Protein AF-A0A8J2SLZ4-F1 (afdb_monomer_lite)

Secondary structure (DSSP, 8-state):
--SSSHHHHTTSSTTS--PPPPPHHHHHHHHHHHHS--------S-EE-TTT-TTS-TTSS-----S--S--SEEEE-S-HHHHHH---TTPEE--SS-HHHHHHHHHHHHH-HHHHHHHHHHHHHHHHHHHHH-HHHHT--TT-EEEEE-SSSSHHHHHHHHHHHHHT-EEEEETTHHHHHHHHHHHHHHS-TT-GGGTTEEEEEE-TTS-HHHHHHHHHTTT-EEE-HHHHTTB-SSTT-BPTT-PPPPHHHHHHHHHHHHHTS-TTS-EEEE---SEETTEEPPHHHHHHHHHS-EEEEE--HHHHHHHHHHHHGGGSSSSHHHHHHHHHHHTTHHHH-HHHHHHHHHHHHTT-HHHHHHHHIIIIIHHHHHHHHHHHHHHTT---PPPEEEE-S-SSHHHHHHHHHHHHHHHHS-----------------------TT--SSPPTGGGSHHHHHHHHTT-S-HHHHHHHHHHHHT-EEETTEEE-TTS-HHHHTT-SSPPPSS-TT----HHHHHHHHHHHHHHHHTS-GGGTTHHHHHGGGGT-----STT--HHHHHHHHHHHHHHHHHHHTTT--HHHHHHHHHHHHHHHHHHHHHHHHHHHHHHHHHTSS--

Foldseek 3Di:
DVVVVVVVVVVPVPPPDPDPDAFPVSVVLVVVLVVVPPQQAQPPFQLDQQLPPPVDPNVLFDDDPDGDDSGAPAEEEQDAPVVVQQADRPRHDYQHLAHPVLCVVLVVCCVVPVVVSCV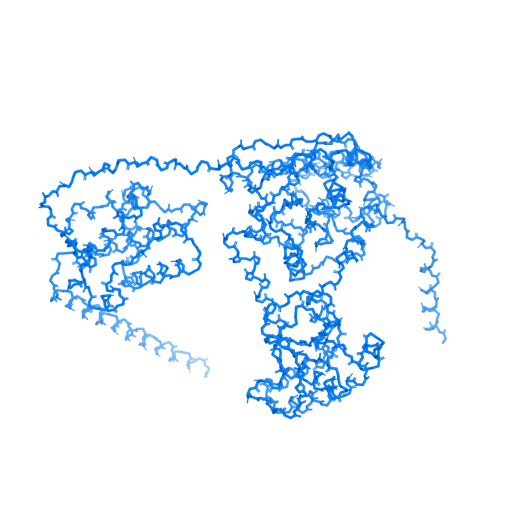SSVVSSVVSLVVSCVPCVNVVDDLAGGYEYFYQQQDDSRVVNQSVVRVSRYNYTYRHGGVPVVLVVLCCVLAVPPVLLLQQQEEEEAEFQLLLSVLLQVLLVVVVAAEDELCSLQVFDQDLLTNDPPDDGHHQSRSSSSVSRSSVPDDSLAHYYYYLGDCDGNPYGRHPSNNLSNLQHAYEYRDEDLLQSLVSVCSNQVQLLPVPVSVVVVLVSLVVCCVPLNPVLSVVLVVCSVVSVSSVSSSSCRPRPGVVVRVVRSVVSNVLSVHPPDDHNYDYQHHSDNVSSNVSSVVVCVVRVPPPPPPPPCPVDPPVPPPPPPDPPPDDFLADDPVCLALVNLLCLLVVVDALVVLLSNLCNLQPWGQDPVGTQCPGGDPVLCVVPVHRFRQQPNVVDCPCVRVVSNPVNLVVLLVVQPPVLQCLCVVRNVVVPDDDDDPRPDDSNSVSSVSSSSSSSSSSPLPPPDDPVRNVVVVVVVVVVVVVVVVVVVVVVVVVVVVVVPPPD

Structure (mmCIF, N/CA/C/O backbone):
data_AF-A0A8J2SLZ4-F1
#
_entry.id   AF-A0A8J2SLZ4-F1
#
loop_
_atom_site.group_PDB
_atom_site.id
_atom_site.type_symbol
_atom_site.label_atom_id
_atom_site.label_alt_id
_atom_site.label_comp_id
_atom_site.label_asym_id
_atom_site.label_entity_id
_atom_site.label_seq_id
_atom_site.pdbx_PDB_ins_code
_atom_site.Cartn_x
_atom_site.Cartn_y
_atom_site.Cartn_z
_atom_site.occupancy
_atom_site.B_iso_or_equiv
_atom_site.auth_seq_id
_atom_site.auth_comp_id
_atom_site.auth_asym_id
_atom_site.auth_atom_id
_atom_site.pdbx_PDB_model_num
ATOM 1 N N . MET A 1 1 ? 26.712 -45.921 7.745 1.00 39.75 1 MET A N 1
ATOM 2 C CA . MET A 1 1 ? 25.322 -46.332 8.069 1.00 39.75 1 MET A CA 1
ATOM 3 C C . MET A 1 1 ? 24.635 -45.567 9.214 1.00 39.75 1 MET A C 1
ATOM 5 O O . MET A 1 1 ? 23.438 -45.735 9.362 1.00 39.75 1 MET A O 1
ATOM 9 N N . ARG A 1 2 ? 25.288 -44.658 9.965 1.00 31.12 2 ARG A N 1
ATOM 10 C CA . ARG A 1 2 ? 24.611 -43.815 10.987 1.00 31.12 2 ARG A CA 1
ATOM 11 C C . ARG A 1 2 ? 24.246 -42.381 10.546 1.00 31.12 2 ARG A C 1
ATOM 13 O O . ARG A 1 2 ? 23.719 -41.623 11.344 1.00 31.12 2 ARG A O 1
ATOM 20 N N . ARG A 1 3 ? 24.471 -42.015 9.276 1.00 28.22 3 ARG A N 1
ATOM 21 C CA . ARG A 1 3 ? 24.041 -40.722 8.688 1.00 28.22 3 ARG A CA 1
ATOM 22 C C . ARG A 1 3 ? 22.836 -40.819 7.738 1.00 28.22 3 ARG A C 1
ATOM 24 O O . ARG A 1 3 ? 22.349 -39.793 7.297 1.00 28.22 3 ARG A O 1
ATOM 31 N N . HIS A 1 4 ? 22.317 -42.024 7.481 1.00 29.45 4 HIS A N 1
ATOM 32 C CA . HIS A 1 4 ? 21.133 -42.235 6.631 1.00 29.45 4 HIS A CA 1
ATOM 33 C C . HIS A 1 4 ? 19.850 -42.596 7.398 1.00 29.45 4 HIS A C 1
ATOM 35 O O . HIS A 1 4 ? 18.805 -42.730 6.778 1.00 29.45 4 HIS A O 1
ATOM 41 N N . LEU A 1 5 ? 19.890 -42.683 8.736 1.00 26.64 5 LEU A N 1
ATOM 42 C CA . LEU A 1 5 ? 18.679 -42.874 9.554 1.00 26.64 5 LEU A CA 1
ATOM 43 C C . LEU A 1 5 ? 18.056 -41.560 10.062 1.00 26.64 5 LEU A C 1
ATOM 45 O O . LEU A 1 5 ? 16.868 -41.533 10.362 1.00 26.64 5 LEU A O 1
ATOM 49 N N . ALA A 1 6 ? 18.816 -40.460 10.119 1.00 26.66 6 ALA A N 1
ATOM 50 C CA . ALA A 1 6 ? 18.300 -39.167 10.587 1.00 26.66 6 ALA A CA 1
ATOM 51 C C . ALA A 1 6 ? 17.372 -38.485 9.562 1.00 26.66 6 ALA A C 1
ATOM 53 O O . ALA A 1 6 ? 16.481 -37.734 9.938 1.00 26.66 6 ALA A O 1
ATOM 54 N N . THR A 1 7 ? 17.532 -38.787 8.271 1.00 30.06 7 THR A N 1
ATOM 55 C CA . THR A 1 7 ? 16.701 -38.221 7.194 1.00 30.06 7 THR A CA 1
ATOM 56 C C . THR A 1 7 ? 15.407 -39.014 6.968 1.00 30.06 7 THR A C 1
ATOM 58 O O . THR A 1 7 ? 14.436 -38.462 6.468 1.00 30.06 7 THR A O 1
ATOM 61 N N . ALA A 1 8 ? 15.355 -40.285 7.386 1.00 26.30 8 ALA A N 1
ATOM 62 C CA . ALA A 1 8 ? 14.173 -41.136 7.222 1.00 26.30 8 ALA A CA 1
ATOM 63 C C . ALA A 1 8 ? 13.150 -40.988 8.367 1.00 26.30 8 ALA A C 1
ATOM 65 O O . ALA A 1 8 ? 11.957 -41.129 8.132 1.00 26.30 8 ALA A O 1
ATOM 66 N N . LEU A 1 9 ? 13.585 -40.629 9.583 1.00 25.67 9 LEU A N 1
ATOM 67 C CA . LEU A 1 9 ? 12.685 -40.398 10.727 1.00 25.67 9 LEU A CA 1
ATOM 68 C C . LEU A 1 9 ? 12.050 -38.994 10.751 1.00 25.67 9 LEU A C 1
ATOM 70 O O . LEU A 1 9 ? 11.025 -38.804 11.399 1.00 25.67 9 LEU A O 1
ATOM 74 N N . LEU A 1 10 ? 12.594 -38.033 9.995 1.00 28.83 10 LEU A N 1
ATOM 75 C CA . LEU A 1 10 ? 11.981 -36.711 9.784 1.00 28.83 10 LEU A CA 1
ATOM 76 C C . LEU A 1 10 ? 10.919 -36.705 8.668 1.00 28.83 10 LEU A C 1
ATOM 78 O O . LEU A 1 10 ? 10.131 -35.768 8.588 1.00 28.83 10 LEU A O 1
ATOM 82 N N . ALA A 1 11 ? 10.855 -37.753 7.839 1.00 28.33 11 ALA A N 1
ATOM 83 C CA . ALA A 1 11 ? 9.896 -37.854 6.736 1.00 28.33 11 ALA A CA 1
ATOM 84 C C . ALA A 1 11 ? 8.567 -38.535 7.126 1.00 28.33 11 ALA A C 1
ATOM 86 O O . ALA A 1 11 ? 7.566 -38.349 6.442 1.00 28.33 11 ALA A O 1
ATOM 87 N N . THR A 1 12 ? 8.515 -39.276 8.238 1.00 26.59 12 THR A N 1
ATOM 88 C CA . THR A 1 12 ? 7.309 -40.012 8.675 1.00 26.59 12 THR A CA 1
ATOM 89 C C . THR A 1 12 ? 6.562 -39.392 9.859 1.00 26.59 12 THR A C 1
ATOM 91 O O . THR A 1 12 ? 5.486 -39.871 10.200 1.00 26.59 12 THR A O 1
ATOM 94 N N . ALA A 1 13 ? 7.054 -38.295 10.448 1.00 26.80 13 ALA A N 1
ATOM 95 C CA . ALA A 1 13 ? 6.325 -37.541 11.482 1.00 26.80 13 ALA A CA 1
ATOM 96 C C . ALA A 1 13 ? 5.499 -36.359 10.924 1.00 26.80 13 ALA A C 1
ATOM 98 O O . ALA A 1 13 ? 4.702 -35.769 11.647 1.00 26.80 13 ALA A O 1
ATOM 99 N N . ALA A 1 14 ? 5.642 -36.028 9.635 1.00 28.44 14 ALA A N 1
ATOM 100 C CA . ALA A 1 14 ? 4.966 -34.887 9.006 1.00 28.44 14 ALA A CA 1
ATOM 101 C C . ALA A 1 14 ? 3.576 -35.210 8.414 1.00 28.44 14 ALA A C 1
ATOM 103 O O . ALA A 1 14 ? 2.934 -34.323 7.861 1.00 28.44 14 ALA A O 1
ATOM 104 N N . SER A 1 15 ? 3.093 -36.456 8.520 1.00 29.92 15 SER A N 1
ATOM 105 C CA . SER A 1 15 ? 1.859 -36.901 7.845 1.00 29.92 15 SER A CA 1
ATOM 106 C C . SER A 1 15 ? 0.697 -37.274 8.781 1.00 29.92 15 SER A C 1
ATOM 108 O O . SER A 1 15 ? -0.257 -37.903 8.330 1.00 29.92 15 SER A O 1
ATOM 110 N N . ALA A 1 16 ? 0.735 -36.896 10.063 1.00 28.31 16 ALA A N 1
ATOM 111 C CA . ALA A 1 16 ? -0.332 -37.237 11.019 1.00 28.31 16 ALA A CA 1
ATOM 112 C C . ALA A 1 16 ? -0.895 -36.050 11.819 1.00 28.31 16 ALA A C 1
ATOM 114 O O . ALA A 1 16 ? -1.602 -36.250 12.802 1.00 28.31 16 ALA A O 1
ATOM 115 N N . LEU A 1 17 ? -0.652 -34.818 11.377 1.00 27.83 17 LEU A N 1
ATOM 116 C CA . LEU A 1 17 ? -1.474 -33.684 11.783 1.00 27.83 17 LEU A CA 1
ATOM 117 C C . LEU A 1 17 ? -2.302 -33.297 10.570 1.00 27.83 17 LEU A C 1
ATOM 119 O O . LEU A 1 17 ? -1.828 -32.595 9.680 1.00 27.83 17 LEU A O 1
ATOM 123 N N . VAL A 1 18 ? -3.541 -33.791 10.520 1.00 26.44 18 VAL A N 1
ATOM 124 C CA . VAL A 1 18 ? -4.575 -33.115 9.737 1.00 26.44 18 VAL A CA 1
ATOM 125 C C . VAL A 1 18 ? -4.535 -31.665 10.223 1.00 26.44 18 VAL A C 1
ATOM 127 O O . VAL A 1 18 ? -4.769 -31.448 11.415 1.00 26.44 18 VAL A O 1
ATOM 130 N N . PRO A 1 19 ? -4.152 -30.684 9.384 1.00 34.25 19 PRO A N 1
ATOM 131 C CA . PRO A 1 19 ? -4.161 -29.303 9.828 1.00 34.25 19 PRO A CA 1
ATOM 132 C C . PRO A 1 19 ? -5.584 -29.008 10.312 1.00 34.25 19 PRO A C 1
ATOM 134 O O . PRO A 1 19 ? -6.535 -29.399 9.621 1.00 34.25 19 PRO A O 1
ATOM 137 N N . PRO A 1 20 ? -5.759 -28.386 11.493 1.00 36.94 20 PRO A N 1
ATOM 138 C CA . PRO A 1 20 ? -7.086 -28.021 11.963 1.00 36.94 20 PRO A CA 1
ATOM 139 C C . PRO A 1 20 ? -7.795 -27.264 10.842 1.00 36.94 20 PRO A C 1
ATOM 141 O O . PRO A 1 20 ? -7.156 -26.511 10.097 1.00 36.94 20 PRO A O 1
ATOM 144 N N . ALA A 1 21 ? -9.095 -27.525 10.672 1.00 33.03 21 ALA A N 1
ATOM 145 C CA . ALA A 1 21 ? -9.887 -26.878 9.638 1.00 33.03 21 ALA A CA 1
ATOM 146 C C . ALA A 1 21 ? -9.594 -25.375 9.667 1.00 33.03 21 ALA A C 1
ATOM 148 O O . ALA A 1 21 ? -9.767 -24.726 10.697 1.00 33.03 21 ALA A O 1
ATOM 149 N N . ALA A 1 22 ? -9.071 -24.853 8.554 1.00 39.69 22 ALA A N 1
ATOM 150 C CA . ALA A 1 22 ? -8.628 -23.471 8.489 1.00 39.69 22 ALA A CA 1
ATOM 151 C C . ALA A 1 22 ? -9.806 -22.571 8.919 1.00 39.69 22 ALA A C 1
ATOM 153 O O . ALA A 1 22 ? -10.910 -22.763 8.389 1.00 39.69 22 ALA A O 1
ATOM 154 N N . PRO A 1 23 ? -9.623 -21.637 9.877 1.00 50.03 23 PRO A N 1
ATOM 155 C CA . PRO A 1 23 ? -10.722 -20.838 10.415 1.00 50.03 23 PRO A CA 1
ATOM 156 C C . PRO A 1 23 ? -11.509 -20.188 9.276 1.00 50.03 23 PRO A C 1
ATOM 158 O O . PRO A 1 23 ? -10.912 -19.803 8.268 1.00 50.03 23 PRO A O 1
ATOM 161 N N . ARG A 1 24 ? -12.837 -20.066 9.416 1.00 57.09 24 ARG A N 1
ATOM 162 C CA . ARG A 1 24 ? -13.777 -19.635 8.353 1.00 57.09 24 ARG A CA 1
ATOM 163 C C . ARG A 1 24 ? -13.240 -18.492 7.473 1.00 57.09 24 ARG A C 1
ATOM 165 O O . ARG A 1 24 ? -13.298 -18.582 6.248 1.00 57.09 24 ARG A O 1
ATOM 172 N N . ARG A 1 25 ? -12.626 -17.469 8.081 1.00 54.19 25 ARG A N 1
ATOM 173 C CA . ARG A 1 25 ? -12.029 -16.330 7.363 1.00 54.19 25 ARG A CA 1
ATOM 174 C C . ARG A 1 25 ? -10.710 -16.650 6.654 1.00 54.19 25 ARG A C 1
ATOM 176 O O . ARG A 1 25 ? -10.487 -16.132 5.575 1.00 54.19 25 ARG A O 1
ATOM 183 N N . SER A 1 26 ? -9.845 -17.513 7.189 1.00 48.31 26 SER A N 1
ATOM 184 C CA . SER A 1 26 ? -8.606 -17.929 6.499 1.00 48.31 26 SER A CA 1
ATOM 185 C C . SER A 1 26 ? -8.897 -18.672 5.188 1.00 48.31 26 SER A C 1
ATOM 187 O O . SER A 1 26 ? -8.167 -18.514 4.210 1.00 48.31 26 SER A O 1
ATOM 189 N N . LYS A 1 27 ? -10.012 -19.417 5.131 1.00 46.19 27 LYS A N 1
ATOM 190 C CA . LYS A 1 27 ? -10.521 -20.016 3.894 1.00 46.19 27 LYS A CA 1
ATOM 191 C C . LYS A 1 27 ? -11.018 -18.933 2.930 1.00 46.19 27 LYS A C 1
ATOM 193 O O . LYS A 1 27 ? -10.612 -18.963 1.775 1.00 46.19 27 LYS A O 1
ATOM 198 N N . ALA A 1 28 ? -11.783 -17.949 3.419 1.00 41.91 28 ALA A N 1
ATOM 199 C CA . ALA A 1 28 ? -12.263 -16.799 2.638 1.00 41.91 28 ALA A CA 1
ATOM 200 C C . ALA A 1 28 ? -11.117 -15.921 2.074 1.00 41.91 28 ALA A C 1
ATOM 202 O O . ALA A 1 28 ? -11.108 -15.592 0.888 1.00 41.91 28 ALA A O 1
ATOM 203 N N . LEU A 1 29 ? -10.101 -15.625 2.891 1.00 40.62 29 LEU A N 1
ATOM 204 C CA . LEU A 1 29 ? -8.858 -14.922 2.542 1.00 40.62 29 LEU A CA 1
ATOM 205 C C . LEU A 1 29 ? -8.096 -15.646 1.423 1.00 40.62 29 LEU A C 1
ATOM 207 O O . LEU A 1 29 ? -7.753 -15.036 0.412 1.00 40.62 29 LEU A O 1
ATOM 211 N N . ARG A 1 30 ? -7.900 -16.966 1.558 1.00 40.50 30 ARG A N 1
ATOM 212 C CA . ARG A 1 30 ? -7.255 -17.798 0.526 1.00 40.50 30 ARG A CA 1
ATOM 213 C C . ARG A 1 30 ? -8.079 -17.868 -0.762 1.00 40.50 30 ARG A C 1
ATOM 215 O O . ARG A 1 30 ? -7.510 -17.828 -1.848 1.00 40.50 30 ARG A O 1
ATOM 222 N N . THR A 1 31 ? -9.409 -17.936 -0.668 1.00 34.75 31 THR A N 1
ATOM 223 C CA . THR A 1 31 ? -10.284 -17.905 -1.851 1.00 34.75 31 THR A CA 1
ATOM 224 C C . THR A 1 31 ? -10.346 -16.535 -2.520 1.00 34.75 31 THR A C 1
ATOM 226 O O . THR A 1 31 ? -10.594 -16.489 -3.716 1.00 34.75 31 THR A O 1
ATOM 229 N N . ARG A 1 32 ? -10.091 -15.428 -1.808 1.00 43.34 32 ARG A N 1
ATOM 230 C CA . ARG A 1 32 ? -9.986 -14.080 -2.396 1.00 43.34 32 ARG A CA 1
ATOM 231 C C . ARG A 1 32 ? -8.669 -13.879 -3.132 1.00 43.34 32 ARG A C 1
ATOM 233 O O . ARG A 1 32 ? -8.694 -13.352 -4.236 1.00 43.34 32 ARG A O 1
ATOM 240 N N . ASP A 1 33 ? -7.556 -14.380 -2.595 1.00 37.97 33 ASP A N 1
ATOM 241 C CA . ASP A 1 33 ? -6.284 -14.421 -3.333 1.00 37.97 33 ASP A CA 1
ATOM 242 C C . ASP A 1 33 ? -6.375 -15.262 -4.613 1.00 37.97 33 ASP A C 1
ATOM 244 O O . ASP A 1 33 ? -5.769 -14.916 -5.623 1.00 37.97 33 ASP A O 1
ATOM 248 N N . ALA A 1 34 ? -7.181 -16.327 -4.595 1.00 33.50 34 ALA A N 1
ATOM 249 C CA . ALA A 1 34 ? -7.493 -17.127 -5.780 1.00 33.50 34 ALA A CA 1
ATOM 250 C C . ALA A 1 34 ? -8.600 -16.515 -6.672 1.00 33.50 34 ALA A C 1
ATOM 252 O O . ALA A 1 34 ? -8.683 -16.824 -7.858 1.00 33.50 34 ALA A O 1
ATOM 253 N N . GLY A 1 35 ? -9.469 -15.677 -6.096 1.00 30.72 35 GLY A N 1
ATOM 254 C CA . GLY A 1 35 ? -10.690 -15.122 -6.693 1.00 30.72 35 GLY A CA 1
ATOM 255 C C . GLY A 1 35 ? -10.540 -13.711 -7.263 1.00 30.72 35 GLY A C 1
ATOM 256 O O . GLY A 1 35 ? -11.413 -13.268 -8.013 1.00 30.72 35 GLY A O 1
ATOM 257 N N . VAL A 1 36 ? -9.414 -13.031 -7.011 1.00 37.97 36 VAL A N 1
ATOM 258 C CA . VAL A 1 36 ? -8.870 -12.039 -7.949 1.00 37.97 36 VAL A CA 1
ATOM 259 C C . VAL A 1 36 ? -8.460 -12.826 -9.189 1.00 37.97 36 VAL A C 1
ATOM 261 O O . VAL A 1 36 ? -7.291 -13.147 -9.392 1.00 37.97 36 VAL A O 1
ATOM 264 N N . ALA A 1 37 ? -9.459 -13.216 -9.986 1.00 31.80 37 ALA A N 1
ATOM 265 C CA . ALA A 1 37 ? -9.255 -13.849 -11.269 1.00 31.80 37 ALA A CA 1
ATOM 266 C C . ALA A 1 37 ? -8.187 -13.040 -11.993 1.00 31.80 37 ALA A C 1
ATOM 268 O O . ALA A 1 37 ? -8.318 -11.820 -12.118 1.00 31.80 37 ALA A O 1
ATOM 269 N N . HIS A 1 38 ? -7.134 -13.756 -12.379 1.00 36.50 38 HIS A N 1
ATOM 270 C CA . HIS A 1 38 ? -5.896 -13.347 -13.024 1.00 36.50 38 HIS A CA 1
ATOM 271 C C . HIS A 1 38 ? -6.110 -12.548 -14.319 1.00 36.50 38 HIS A C 1
ATOM 273 O O . HIS A 1 38 ? -5.600 -12.899 -15.379 1.00 36.50 38 HIS A O 1
ATOM 279 N N . LYS A 1 39 ? -6.861 -11.449 -14.269 1.00 38.47 39 LYS A N 1
ATOM 280 C CA . LYS A 1 39 ? -6.784 -10.414 -15.280 1.00 38.47 39 LYS A CA 1
ATOM 281 C C . LYS A 1 39 ? -5.437 -9.772 -15.052 1.00 38.47 39 LYS A C 1
ATOM 283 O O . LYS A 1 39 ? -5.257 -8.991 -14.120 1.00 38.47 39 LYS A O 1
ATOM 288 N N . ILE A 1 40 ? -4.485 -10.194 -15.877 1.00 46.12 40 ILE A N 1
ATOM 289 C CA . ILE A 1 40 ? -3.218 -9.507 -16.052 1.00 46.12 40 ILE A CA 1
ATOM 290 C C . ILE A 1 40 ? -3.527 -8.005 -16.055 1.00 46.12 40 ILE A C 1
ATOM 292 O O . ILE A 1 40 ? -4.415 -7.592 -16.813 1.00 46.12 40 ILE A O 1
ATOM 296 N N . PRO A 1 41 ? -2.881 -7.213 -15.180 1.00 44.97 41 PRO A N 1
ATOM 297 C CA . PRO A 1 41 ? -3.155 -5.791 -15.082 1.00 44.97 41 PRO A CA 1
ATOM 298 C C . PRO A 1 41 ? -3.124 -5.163 -16.471 1.00 44.97 41 PRO A C 1
ATOM 300 O O . PRO A 1 41 ? -2.259 -5.508 -17.283 1.00 44.97 41 PRO A O 1
ATOM 303 N N . ILE A 1 42 ? -4.029 -4.222 -16.746 1.00 44.66 42 ILE A N 1
ATOM 304 C CA . ILE A 1 42 ? -3.827 -3.314 -17.875 1.00 44.66 42 ILE A CA 1
ATOM 305 C C . ILE A 1 42 ? -2.587 -2.504 -17.509 1.00 44.66 42 ILE A C 1
ATOM 307 O O . ILE A 1 42 ? -2.640 -1.582 -16.695 1.00 44.66 42 ILE A O 1
ATOM 311 N N . ILE A 1 43 ? -1.441 -2.917 -18.035 1.00 51.22 43 ILE A N 1
ATOM 312 C CA . ILE A 1 43 ? -0.196 -2.196 -17.840 1.00 51.22 43 ILE A CA 1
ATOM 313 C C . ILE A 1 43 ? -0.247 -1.028 -18.818 1.00 51.22 43 ILE A C 1
ATOM 315 O O . ILE A 1 43 ? 0.055 -1.181 -19.998 1.00 51.22 43 ILE A O 1
ATOM 319 N N . GLU A 1 44 ? -0.686 0.126 -18.317 1.00 40.75 44 GLU A N 1
ATOM 320 C CA . GLU A 1 44 ? -0.578 1.412 -19.006 1.00 40.75 44 GLU A CA 1
ATOM 321 C C . GLU A 1 44 ? 0.911 1.788 -19.090 1.00 40.75 44 GLU A C 1
ATOM 323 O O . GLU A 1 44 ? 1.490 2.451 -18.234 1.00 40.75 44 GLU A O 1
ATOM 328 N N . GLY A 1 45 ? 1.558 1.276 -20.125 1.00 42.97 45 GLY A N 1
ATOM 329 C CA . GLY A 1 45 ? 2.865 1.671 -20.619 1.00 42.97 45 GLY A CA 1
ATOM 330 C C . GLY A 1 45 ? 2.854 1.405 -22.115 1.00 42.97 45 GLY A C 1
ATOM 331 O O . GLY A 1 45 ? 2.101 0.543 -22.570 1.00 42.97 45 GLY A O 1
ATOM 332 N N . GLU A 1 46 ? 3.641 2.139 -22.899 1.00 43.31 46 GLU A N 1
ATOM 333 C CA . GLU A 1 46 ? 3.806 1.791 -24.308 1.00 43.31 46 GLU A CA 1
ATOM 334 C C . GLU A 1 46 ? 4.400 0.374 -24.347 1.00 43.31 46 GLU A C 1
ATOM 336 O O . GLU A 1 46 ? 5.573 0.150 -24.048 1.00 43.31 46 GLU A O 1
ATOM 341 N N . ALA A 1 47 ? 3.556 -0.627 -24.599 1.00 47.53 47 ALA A N 1
ATOM 342 C CA . ALA A 1 47 ? 4.005 -1.956 -24.957 1.00 47.53 47 ALA A CA 1
ATOM 343 C C . ALA A 1 47 ? 4.630 -1.793 -26.337 1.00 47.53 47 ALA A C 1
ATOM 345 O O . ALA A 1 47 ? 3.937 -1.706 -27.350 1.00 47.53 47 ALA A O 1
ATOM 346 N N . VAL A 1 48 ? 5.944 -1.614 -26.351 1.00 50.00 48 VAL A N 1
ATOM 347 C CA . VAL A 1 48 ? 6.676 -1.354 -27.580 1.00 50.00 48 VAL A CA 1
ATOM 348 C C . VAL A 1 48 ? 6.927 -2.706 -28.231 1.00 50.00 48 VAL A C 1
ATOM 350 O O . VAL A 1 48 ? 7.515 -3.600 -27.611 1.00 50.00 48 VAL A O 1
ATOM 353 N N . ASP A 1 49 ? 6.469 -2.859 -29.476 1.00 52.56 49 ASP A N 1
ATOM 354 C CA . ASP A 1 49 ? 6.973 -3.911 -30.356 1.00 52.56 49 ASP A CA 1
ATOM 355 C C . ASP A 1 49 ? 8.502 -3.795 -30.347 1.00 52.56 49 ASP A C 1
ATOM 357 O O . ASP A 1 49 ? 9.030 -2.753 -30.731 1.00 52.56 49 ASP A O 1
ATOM 361 N N . PRO A 1 50 ? 9.258 -4.806 -29.907 1.00 49.47 50 PRO A N 1
ATOM 362 C CA . PRO A 1 50 ? 10.711 -4.704 -29.887 1.00 49.47 50 PRO A CA 1
ATOM 363 C C . PRO A 1 50 ? 11.321 -4.362 -31.267 1.00 49.47 50 PRO A C 1
ATOM 365 O O . PRO A 1 50 ? 12.454 -3.881 -31.321 1.00 49.47 50 PRO A O 1
ATOM 368 N N . ALA A 1 51 ? 10.574 -4.560 -32.366 1.00 45.50 51 ALA A N 1
ATOM 369 C CA . ALA A 1 51 ? 10.916 -4.139 -33.726 1.00 45.50 51 ALA A CA 1
ATOM 370 C C . ALA A 1 51 ? 10.721 -2.632 -34.028 1.00 45.50 51 ALA A C 1
ATOM 372 O O . ALA A 1 51 ? 11.141 -2.179 -35.097 1.00 45.50 51 ALA A O 1
ATOM 373 N N . SER A 1 52 ? 10.080 -1.849 -33.151 1.00 43.56 52 SER A N 1
ATOM 374 C CA . SER A 1 52 ? 9.825 -0.409 -33.334 1.00 43.56 52 SER A CA 1
ATOM 375 C C . SER A 1 52 ? 10.783 0.512 -32.562 1.00 43.56 52 SER A C 1
ATOM 377 O O . SER A 1 52 ? 10.766 1.720 -32.793 1.00 43.56 52 SER A O 1
ATOM 379 N N . ASP A 1 53 ? 11.672 -0.032 -31.721 1.00 50.81 53 ASP A N 1
ATOM 380 C CA . ASP A 1 53 ? 12.768 0.710 -31.079 1.00 50.81 53 ASP A CA 1
ATOM 381 C C . ASP A 1 53 ? 13.918 0.953 -32.087 1.00 50.81 53 ASP A C 1
ATOM 383 O O . ASP A 1 53 ? 14.594 -0.003 -32.479 1.00 50.81 53 ASP A O 1
ATOM 387 N N . PRO A 1 54 ? 14.198 2.208 -32.502 1.00 48.75 54 PRO A N 1
ATOM 388 C CA . PRO A 1 54 ? 15.232 2.512 -33.495 1.00 48.75 54 PRO A CA 1
ATOM 389 C C . PRO A 1 54 ? 16.661 2.211 -33.013 1.00 48.75 54 PRO A C 1
ATOM 391 O O . PRO A 1 54 ? 17.582 2.185 -33.827 1.00 48.75 54 PRO A O 1
ATOM 394 N N . SER A 1 55 ? 16.864 1.965 -31.712 1.00 46.88 55 SER A N 1
ATOM 395 C CA . SER A 1 55 ? 18.150 1.535 -31.151 1.00 46.88 55 SER A CA 1
ATOM 396 C C . SER A 1 55 ? 18.390 0.020 -31.244 1.00 46.88 55 SER A C 1
ATOM 398 O O . SER A 1 55 ? 19.469 -0.452 -30.877 1.00 46.88 55 SER A O 1
ATOM 400 N N . ARG A 1 56 ? 17.413 -0.755 -31.745 1.00 50.16 56 ARG A N 1
ATOM 401 C CA . ARG A 1 56 ? 17.470 -2.221 -31.836 1.00 50.16 56 ARG A CA 1
ATOM 402 C C . ARG A 1 56 ? 17.327 -2.694 -33.288 1.00 50.16 56 ARG A C 1
ATOM 404 O O . ARG A 1 56 ? 16.558 -2.115 -34.053 1.00 50.16 56 ARG A O 1
ATOM 411 N N . PRO A 1 57 ? 18.037 -3.755 -33.713 1.00 42.31 57 PRO A N 1
ATOM 412 C CA . PRO A 1 57 ? 17.947 -4.214 -35.092 1.00 42.31 57 PRO A CA 1
ATOM 413 C C . PRO A 1 57 ? 16.553 -4.779 -35.395 1.00 42.31 57 PRO A C 1
ATOM 415 O O . PRO A 1 57 ? 16.135 -5.781 -34.816 1.00 42.31 57 PRO A O 1
ATOM 418 N N . ARG A 1 58 ? 15.864 -4.164 -36.362 1.00 39.03 58 ARG A N 1
ATOM 419 C CA . ARG A 1 58 ? 14.502 -4.499 -36.826 1.00 39.03 58 ARG A CA 1
ATOM 420 C C . ARG A 1 58 ? 14.290 -5.970 -37.231 1.00 39.03 58 ARG A C 1
ATOM 422 O O . ARG A 1 58 ? 13.157 -6.417 -37.318 1.00 39.03 58 ARG A O 1
ATOM 429 N N . TRP A 1 59 ? 15.368 -6.711 -37.500 1.00 42.91 59 TRP A N 1
ATOM 430 C CA . TRP A 1 59 ? 15.365 -8.115 -37.933 1.00 42.91 59 TRP A CA 1
ATOM 431 C C . TRP A 1 59 ? 15.440 -9.136 -36.782 1.00 42.91 59 TRP A C 1
ATOM 433 O O . TRP A 1 59 ? 15.303 -10.334 -37.031 1.00 42.91 59 TRP A O 1
ATOM 443 N N . LEU A 1 60 ? 15.641 -8.698 -35.530 1.00 37.44 60 LEU A N 1
ATOM 444 C CA . LEU A 1 60 ? 15.663 -9.594 -34.362 1.00 37.44 60 LEU A CA 1
ATOM 445 C C . LEU A 1 60 ? 14.265 -9.990 -33.860 1.00 37.44 60 LEU A C 1
ATOM 447 O O . LEU A 1 60 ? 14.157 -10.942 -33.088 1.00 37.44 60 LEU A O 1
ATOM 451 N N . TYR A 1 61 ? 13.218 -9.281 -34.283 1.00 40.72 61 TYR A N 1
ATOM 452 C CA . TYR A 1 61 ? 11.856 -9.435 -33.781 1.00 40.72 61 TYR A CA 1
ATOM 453 C C . TYR A 1 61 ? 10.896 -9.492 -34.969 1.00 40.72 61 TYR A C 1
ATOM 455 O O . TYR A 1 61 ? 10.928 -8.624 -35.839 1.00 40.72 61 TYR A O 1
ATOM 463 N N . ALA A 1 62 ? 10.086 -10.549 -35.053 1.00 36.94 62 ALA A N 1
ATOM 464 C CA . ALA A 1 62 ? 9.071 -10.642 -36.094 1.00 36.94 62 ALA A CA 1
ATOM 465 C C . ALA A 1 62 ? 7.995 -9.574 -35.819 1.00 36.94 62 ALA A C 1
ATOM 467 O O . ALA A 1 62 ? 7.445 -9.580 -34.716 1.00 36.94 62 ALA A O 1
ATOM 468 N N . PRO A 1 63 ? 7.684 -8.670 -36.769 1.00 34.22 63 PRO A N 1
ATOM 469 C CA . PRO A 1 63 ? 6.645 -7.669 -36.568 1.00 34.22 63 PRO A CA 1
ATOM 470 C C . PRO A 1 63 ? 5.322 -8.390 -36.322 1.00 34.22 63 PRO A C 1
ATOM 472 O O . PRO A 1 63 ? 4.783 -9.061 -37.204 1.00 34.22 63 PRO A O 1
ATOM 475 N N . SER A 1 64 ? 4.808 -8.270 -35.104 1.00 40.12 64 SER A N 1
ATOM 476 C CA . SER A 1 64 ? 3.468 -8.722 -34.761 1.00 40.12 64 SER A CA 1
ATOM 477 C C . SER A 1 64 ? 2.598 -7.488 -34.576 1.00 40.12 64 SER A C 1
ATOM 479 O O . SER A 1 64 ? 3.048 -6.469 -34.061 1.00 40.12 64 SER A O 1
ATOM 481 N N . LYS A 1 65 ? 1.351 -7.541 -35.056 1.00 37.72 65 LYS A N 1
ATOM 482 C CA . LYS A 1 65 ? 0.362 -6.470 -34.876 1.00 37.72 65 LYS A CA 1
ATOM 483 C C . LYS A 1 65 ? -0.007 -6.338 -33.391 1.00 37.72 65 LYS A C 1
ATOM 485 O O . LYS A 1 65 ? -1.118 -6.695 -33.014 1.00 37.72 65 LYS A O 1
ATOM 490 N N . VAL A 1 66 ? 0.884 -5.833 -32.545 1.00 46.09 66 VAL A N 1
ATOM 491 C CA . VAL A 1 66 ? 0.559 -5.565 -31.139 1.00 46.09 66 VAL A CA 1
ATOM 492 C C . VAL A 1 66 ? 0.716 -4.079 -30.802 1.00 46.09 66 VAL A C 1
ATOM 494 O O . VAL A 1 66 ? 1.507 -3.725 -29.933 1.00 46.09 66 VAL A O 1
ATOM 497 N N . PRO A 1 67 ? -0.039 -3.169 -31.450 1.00 41.22 67 PRO A N 1
ATOM 498 C CA . PRO A 1 67 ? -0.305 -1.864 -30.870 1.00 41.22 67 PRO A CA 1
ATOM 499 C C . PRO A 1 67 ? -1.476 -2.006 -29.881 1.00 41.22 67 PRO A C 1
ATOM 501 O O . PRO A 1 67 ? -2.595 -2.313 -30.284 1.00 41.22 67 PRO A O 1
ATOM 504 N N . ASN A 1 68 ? -1.224 -1.781 -28.589 1.00 42.81 68 ASN A N 1
ATOM 505 C CA . ASN A 1 68 ? -2.239 -1.717 -27.523 1.00 42.81 68 ASN A CA 1
ATOM 506 C C . ASN A 1 68 ? -3.080 -2.989 -27.299 1.00 42.81 68 ASN A C 1
ATOM 508 O O . ASN A 1 68 ? -4.306 -2.971 -27.412 1.00 42.81 68 ASN A O 1
ATOM 512 N N . ALA A 1 69 ? -2.452 -4.088 -26.876 1.00 43.81 69 ALA A N 1
ATOM 513 C CA . ALA A 1 69 ? -3.212 -5.153 -26.227 1.00 43.81 69 ALA A CA 1
ATOM 514 C C . ALA A 1 69 ? -3.576 -4.727 -24.790 1.00 43.81 69 ALA A C 1
ATOM 516 O O . ALA A 1 69 ? -2.708 -4.618 -23.929 1.00 43.81 69 ALA A O 1
ATOM 517 N N . SER A 1 70 ? -4.868 -4.527 -24.512 1.00 50.16 70 SER A N 1
ATOM 518 C CA . SER A 1 70 ? -5.398 -4.408 -23.141 1.00 50.16 70 SER A CA 1
ATOM 519 C C . SER A 1 70 ? -5.423 -5.752 -22.393 1.00 50.16 70 SER A C 1
ATOM 521 O O . SER A 1 70 ? -5.767 -5.796 -21.213 1.00 50.16 70 SER A O 1
ATOM 523 N N . HIS A 1 71 ? -5.071 -6.849 -23.074 1.00 64.44 71 HIS A N 1
ATOM 524 C CA . HIS A 1 71 ? -5.111 -8.215 -22.564 1.00 64.44 71 HIS A CA 1
ATOM 525 C C . HIS A 1 71 ? -3.900 -9.013 -23.058 1.00 64.44 71 HIS A C 1
ATOM 527 O O . HIS A 1 71 ? -3.693 -9.145 -24.265 1.00 64.44 71 HIS A O 1
ATOM 533 N N . TRP A 1 72 ? -3.136 -9.558 -22.117 1.00 79.50 72 TRP A N 1
ATOM 534 C CA . TRP A 1 72 ? -2.053 -10.514 -22.354 1.00 79.50 72 TRP A CA 1
ATOM 535 C C . TRP A 1 72 ? -2.527 -11.897 -21.923 1.00 79.50 72 TRP A C 1
ATOM 537 O O . TRP A 1 72 ? -3.318 -11.990 -20.986 1.00 79.50 72 TRP A O 1
ATOM 547 N N . ASP A 1 73 ? -2.054 -12.949 -22.581 1.00 85.38 73 ASP A N 1
ATOM 548 C CA . ASP A 1 73 ? -2.382 -14.323 -22.186 1.00 85.38 73 ASP A CA 1
ATOM 549 C C . ASP A 1 73 ? -1.420 -14.799 -21.086 1.00 85.38 73 ASP A C 1
ATOM 551 O O . ASP A 1 73 ? -1.810 -15.525 -20.175 1.00 85.38 73 ASP A O 1
ATOM 555 N N . VAL A 1 74 ? -0.174 -14.308 -21.110 1.00 88.69 74 VAL A N 1
ATOM 556 C CA . VAL A 1 74 ? 0.811 -14.533 -20.047 1.00 88.69 74 VAL A CA 1
ATOM 557 C C . VAL A 1 74 ? 1.744 -13.328 -19.882 1.00 88.69 74 VAL A C 1
ATOM 559 O O . VAL A 1 74 ? 2.102 -12.653 -20.851 1.00 88.69 74 VAL A O 1
ATOM 562 N N . VAL A 1 75 ? 2.168 -13.065 -18.643 1.00 89.94 75 VAL A N 1
ATOM 563 C CA . VAL A 1 75 ? 3.227 -12.095 -18.323 1.00 89.94 75 VAL A CA 1
ATOM 564 C C . VAL A 1 75 ? 4.408 -12.831 -17.714 1.00 89.94 75 VAL A C 1
ATOM 566 O O . VAL A 1 75 ? 4.234 -13.573 -16.753 1.00 89.94 75 VAL A O 1
ATOM 569 N N . LEU A 1 76 ? 5.605 -12.606 -18.244 1.00 94.75 76 LEU A N 1
ATOM 570 C CA . LEU A 1 76 ? 6.837 -13.275 -17.838 1.00 94.75 76 LEU A CA 1
ATOM 571 C C . LEU A 1 76 ? 7.802 -12.286 -17.180 1.00 94.75 76 LEU A C 1
ATOM 573 O O . LEU A 1 76 ? 8.188 -11.274 -17.777 1.00 94.75 76 LEU A O 1
ATOM 577 N N . ASP A 1 77 ? 8.209 -12.595 -15.951 1.00 95.94 77 ASP A N 1
ATOM 578 C CA . ASP A 1 77 ? 9.222 -11.856 -15.204 1.00 95.94 77 ASP A CA 1
ATOM 579 C C . ASP A 1 77 ? 10.589 -12.530 -15.362 1.00 95.94 77 ASP A C 1
ATOM 581 O O . ASP A 1 77 ? 10.847 -13.602 -14.816 1.00 95.94 77 ASP A O 1
ATOM 585 N N . ALA A 1 78 ? 11.484 -11.879 -16.102 1.00 97.31 78 ALA A N 1
ATOM 586 C CA . ALA A 1 78 ? 12.845 -12.345 -16.355 1.00 97.31 78 ALA A CA 1
ATOM 587 C C . ALA A 1 78 ? 13.845 -11.979 -15.237 1.00 97.31 78 ALA A C 1
ATOM 589 O O . ALA A 1 78 ? 15.058 -12.129 -15.415 1.00 97.31 78 ALA A O 1
ATOM 590 N N . ARG A 1 79 ? 13.390 -11.411 -14.114 1.00 97.50 79 ARG A N 1
ATOM 591 C CA . ARG A 1 79 ? 14.248 -11.074 -12.965 1.00 97.50 79 ARG A CA 1
ATOM 592 C C . ARG A 1 79 ? 14.597 -12.310 -12.136 1.00 97.50 79 ARG A C 1
ATOM 594 O O . ARG A 1 79 ? 14.022 -13.371 -12.337 1.00 97.50 79 ARG A O 1
ATOM 601 N N . SER A 1 80 ? 15.556 -12.169 -11.220 1.00 97.75 80 SER A N 1
ATOM 602 C CA . SER A 1 80 ? 15.972 -13.289 -10.371 1.00 97.75 80 SER A CA 1
ATOM 603 C C . SER A 1 80 ? 14.885 -13.674 -9.346 1.00 97.75 80 SER A C 1
ATOM 605 O O . SER A 1 80 ? 13.985 -12.867 -9.078 1.00 97.75 80 SER A O 1
ATOM 607 N N . PRO A 1 81 ? 14.949 -14.877 -8.742 1.00 97.38 81 PRO A N 1
ATOM 608 C CA . PRO A 1 81 ? 13.943 -15.340 -7.785 1.00 97.38 81 PRO A CA 1
ATOM 609 C C . PRO A 1 81 ? 13.703 -14.375 -6.616 1.00 97.38 81 PRO A C 1
ATOM 611 O O . PRO A 1 81 ? 12.546 -14.074 -6.313 1.00 97.38 81 PRO A O 1
ATOM 614 N N . SER A 1 82 ? 14.757 -13.817 -6.005 1.00 96.44 82 SER A N 1
ATOM 615 C CA . SER A 1 82 ? 14.591 -12.842 -4.916 1.00 96.44 82 SER A CA 1
ATOM 616 C C . SER A 1 82 ? 13.888 -11.551 -5.358 1.00 96.44 82 SER A C 1
ATOM 618 O O . SER A 1 82 ? 13.056 -11.023 -4.620 1.00 96.44 82 SER A O 1
ATOM 620 N N . GLU A 1 83 ? 14.159 -11.060 -6.575 1.00 96.94 83 GLU A N 1
ATOM 621 C CA . GLU A 1 83 ? 13.496 -9.873 -7.131 1.00 96.94 83 GLU A CA 1
ATOM 622 C C . GLU A 1 83 ? 11.991 -10.116 -7.357 1.00 96.94 83 GLU A C 1
ATOM 624 O O . GLU A 1 83 ? 11.200 -9.186 -7.189 1.00 96.94 83 GLU A O 1
ATOM 629 N N . PHE A 1 84 ? 11.599 -11.336 -7.751 1.00 95.56 84 PHE A N 1
ATOM 630 C CA . PHE A 1 84 ? 10.205 -11.747 -7.982 1.00 95.56 84 PHE A CA 1
ATOM 631 C C . PHE A 1 84 ? 9.423 -11.980 -6.679 1.00 95.56 84 PHE A C 1
ATOM 633 O O . PHE A 1 84 ? 8.230 -11.671 -6.596 1.00 95.56 84 PHE A O 1
ATOM 640 N N . GLU A 1 85 ? 10.089 -12.536 -5.666 1.00 92.25 85 GLU A N 1
ATOM 641 C CA . GLU A 1 85 ? 9.528 -12.759 -4.331 1.00 92.25 85 GLU A CA 1
ATOM 642 C C . GLU A 1 85 ? 9.366 -11.446 -3.550 1.00 92.25 85 GLU A C 1
ATOM 644 O O . GLU A 1 85 ? 8.429 -11.305 -2.766 1.00 92.25 85 GLU A O 1
ATOM 649 N N . GLU A 1 86 ? 10.244 -10.459 -3.776 1.00 92.25 86 GLU A N 1
ATOM 650 C CA . GLU A 1 86 ? 10.111 -9.141 -3.151 1.00 92.25 86 GLU A CA 1
ATOM 651 C C . GLU A 1 86 ? 8.818 -8.438 -3.592 1.00 92.25 86 GLU A C 1
ATOM 653 O O . GLU A 1 86 ? 8.038 -8.013 -2.744 1.00 92.25 86 GLU A O 1
ATOM 658 N N . ASP A 1 87 ? 8.606 -8.279 -4.899 1.00 93.38 87 ASP A N 1
ATOM 659 C CA . ASP A 1 87 ? 7.362 -7.805 -5.517 1.00 93.38 87 ASP A CA 1
ATOM 660 C C . ASP A 1 87 ? 7.441 -8.013 -7.038 1.00 93.38 87 ASP A C 1
ATOM 662 O O . ASP A 1 87 ? 8.525 -8.087 -7.614 1.00 93.38 87 ASP A O 1
ATOM 666 N N . ARG A 1 88 ? 6.290 -8.099 -7.701 1.00 92.44 88 ARG A N 1
ATOM 667 C CA . ARG A 1 88 ? 6.123 -8.443 -9.115 1.00 92.44 88 ARG A CA 1
ATOM 668 C C . ARG A 1 88 ? 4.831 -7.844 -9.655 1.00 92.44 88 ARG A C 1
ATOM 670 O O . ARG A 1 88 ? 3.936 -7.482 -8.892 1.00 92.44 88 ARG A O 1
ATOM 677 N N . ILE A 1 89 ? 4.713 -7.783 -10.977 1.00 87.81 89 ILE A N 1
ATOM 678 C CA . ILE A 1 89 ? 3.415 -7.529 -11.605 1.00 87.81 89 ILE A CA 1
ATOM 679 C C . ILE A 1 89 ? 2.476 -8.681 -11.222 1.00 87.81 89 ILE A C 1
ATOM 681 O O . ILE A 1 89 ? 2.865 -9.850 -11.281 1.00 87.81 89 ILE A O 1
ATOM 685 N N . LEU A 1 90 ? 1.257 -8.365 -10.780 1.00 84.50 90 LEU A N 1
ATOM 686 C CA . LEU A 1 90 ? 0.306 -9.394 -10.358 1.00 84.50 90 LEU A CA 1
ATOM 687 C C . LEU A 1 90 ? -0.044 -10.318 -11.527 1.00 84.50 90 LEU A C 1
ATOM 689 O O . LEU A 1 90 ? -0.261 -9.863 -12.647 1.00 84.50 90 LEU A O 1
ATOM 693 N N . GLY A 1 91 ? -0.072 -11.622 -11.258 1.00 83.94 91 GLY A N 1
ATOM 694 C CA . GLY A 1 91 ? -0.293 -12.646 -12.281 1.00 83.94 91 GLY A CA 1
ATOM 695 C C . GLY A 1 91 ? 0.926 -12.966 -13.156 1.00 83.94 91 GLY A C 1
ATOM 696 O O . GLY A 1 91 ? 0.826 -13.864 -13.984 1.00 83.94 91 GLY A O 1
ATOM 697 N N . ALA A 1 92 ? 2.072 -12.296 -12.979 1.00 89.69 92 ALA A N 1
ATOM 698 C CA . ALA A 1 92 ? 3.283 -12.652 -13.714 1.00 89.69 92 ALA A CA 1
ATOM 699 C C . ALA A 1 92 ? 3.844 -14.012 -13.273 1.00 89.69 92 ALA A C 1
ATOM 701 O O . ALA A 1 92 ? 3.894 -14.324 -12.079 1.00 89.69 92 ALA A O 1
ATOM 702 N N . LEU A 1 93 ? 4.316 -14.795 -14.241 1.00 94.12 93 LEU A N 1
ATOM 703 C CA . LEU A 1 93 ? 5.071 -16.020 -14.023 1.00 94.12 93 LEU A CA 1
ATOM 704 C C . LEU A 1 93 ? 6.558 -15.695 -13.890 1.00 94.12 93 LEU A C 1
ATOM 706 O O . LEU A 1 93 ? 7.110 -14.906 -14.657 1.00 94.12 93 LEU A O 1
ATOM 710 N N . SER A 1 94 ? 7.212 -16.326 -12.918 1.00 96.00 94 SER A N 1
ATOM 711 C CA . SER A 1 94 ? 8.662 -16.225 -12.755 1.00 96.00 94 SER A CA 1
ATOM 712 C C . SER A 1 94 ? 9.361 -17.078 -13.811 1.00 96.00 94 SER A C 1
ATOM 714 O O . SER A 1 94 ? 9.180 -18.298 -13.833 1.00 96.00 94 SER A O 1
ATOM 716 N N . THR A 1 95 ? 10.157 -16.434 -14.664 1.00 96.75 95 THR A N 1
ATOM 717 C CA . THR A 1 95 ? 11.007 -17.063 -15.687 1.00 96.75 95 THR A CA 1
ATOM 718 C C . THR A 1 95 ? 12.417 -16.469 -15.598 1.00 96.75 95 THR A C 1
ATOM 720 O O . THR A 1 95 ? 12.848 -15.762 -16.517 1.00 96.75 95 THR A O 1
ATOM 723 N N . PRO A 1 96 ? 13.125 -16.673 -14.472 1.00 96.88 96 PRO A N 1
ATOM 724 C CA . PRO A 1 96 ? 14.401 -16.019 -14.217 1.00 96.88 96 PRO A CA 1
ATOM 725 C C . PRO A 1 96 ? 15.405 -16.428 -15.287 1.00 96.88 96 PRO A C 1
ATOM 727 O O . PRO A 1 96 ? 15.689 -17.611 -15.438 1.00 96.88 96 PRO A O 1
ATOM 730 N N . VAL A 1 97 ? 15.952 -15.459 -16.029 1.00 96.94 97 VAL A N 1
ATOM 731 C CA . VAL A 1 97 ? 17.009 -15.740 -17.022 1.00 96.94 97 VAL A CA 1
ATOM 732 C C . VAL A 1 97 ? 18.401 -15.819 -16.390 1.00 96.94 97 VAL A C 1
ATOM 734 O O . VAL A 1 97 ? 19.333 -16.278 -17.039 1.00 96.94 97 VAL A O 1
ATOM 737 N N . LEU A 1 98 ? 18.516 -15.357 -15.142 1.00 96.81 98 LEU A N 1
ATOM 738 C CA . LEU A 1 98 ? 19.654 -15.507 -14.238 1.00 96.81 98 LEU A CA 1
ATOM 739 C C . LEU A 1 98 ? 19.097 -15.786 -12.838 1.00 96.81 98 LEU A C 1
ATOM 741 O O . LEU A 1 98 ? 18.088 -15.174 -12.458 1.00 96.81 98 LEU A O 1
ATOM 745 N N . ASP A 1 99 ? 19.749 -16.653 -12.070 1.00 97.25 99 ASP A N 1
ATOM 746 C CA . ASP A 1 99 ? 19.469 -16.792 -10.639 1.00 97.25 99 ASP A CA 1
ATOM 747 C C . ASP A 1 99 ? 20.032 -15.612 -9.811 1.00 97.25 99 ASP A C 1
ATOM 749 O O . ASP A 1 99 ? 20.484 -14.598 -10.354 1.00 97.25 99 ASP A O 1
ATOM 753 N N . ASP A 1 100 ? 19.909 -15.679 -8.483 1.00 97.88 100 ASP A N 1
ATOM 754 C CA . ASP A 1 100 ? 20.334 -14.592 -7.596 1.00 97.88 100 ASP A CA 1
ATOM 755 C C . ASP A 1 100 ? 21.859 -14.389 -7.573 1.00 97.88 100 ASP A C 1
ATOM 757 O O . ASP A 1 100 ? 22.309 -13.235 -7.566 1.00 97.88 100 ASP A O 1
ATOM 761 N N . ASP A 1 101 ? 22.634 -15.473 -7.631 1.00 97.81 101 ASP A N 1
ATOM 762 C CA . ASP A 1 101 ? 24.098 -15.448 -7.591 1.00 97.81 101 ASP A CA 1
ATOM 763 C C . ASP A 1 101 ? 24.665 -15.042 -8.954 1.00 97.81 101 ASP A C 1
ATOM 765 O O . ASP A 1 101 ? 25.495 -14.136 -9.043 1.00 97.81 101 ASP A O 1
ATOM 769 N N . GLU A 1 102 ? 24.136 -15.613 -10.036 1.00 97.38 102 GLU A N 1
ATOM 770 C CA . GLU A 1 102 ? 24.443 -15.243 -11.418 1.00 97.38 102 GLU A CA 1
ATOM 771 C C . GLU A 1 102 ? 24.128 -13.763 -11.677 1.00 97.38 102 GLU A C 1
ATOM 773 O O . GLU A 1 102 ? 24.910 -13.040 -12.304 1.00 97.38 102 GLU A O 1
ATOM 778 N N . ARG A 1 103 ? 22.994 -13.262 -11.163 1.00 96.69 103 ARG A N 1
ATOM 779 C CA . ARG A 1 103 ? 22.646 -11.838 -11.256 1.00 96.69 103 ARG A CA 1
ATOM 780 C C . ARG A 1 103 ? 23.662 -10.969 -10.516 1.00 96.69 103 ARG A C 1
ATOM 782 O O . ARG A 1 103 ? 24.002 -9.893 -11.019 1.00 96.69 103 ARG A O 1
ATOM 789 N N . ALA A 1 104 ? 24.106 -11.380 -9.329 1.00 96.75 104 ALA A N 1
ATOM 790 C CA . ALA A 1 104 ? 25.099 -10.643 -8.551 1.00 96.75 104 ALA A CA 1
ATOM 791 C C . ALA A 1 104 ? 26.479 -10.652 -9.232 1.00 96.75 104 ALA A C 1
ATOM 793 O O . ALA A 1 104 ? 27.110 -9.596 -9.340 1.00 96.75 104 ALA A O 1
ATOM 794 N N . GLU A 1 105 ? 26.905 -11.803 -9.757 1.00 97.00 105 GLU A N 1
ATOM 795 C CA . GLU A 1 105 ? 28.137 -11.981 -10.532 1.00 97.00 105 GLU A CA 1
ATOM 796 C C . GLU A 1 105 ? 28.145 -11.051 -11.754 1.00 97.00 105 GLU A C 1
ATOM 798 O O . GLU A 1 105 ? 29.012 -10.180 -11.882 1.00 97.00 105 GLU A O 1
ATOM 803 N N . VAL A 1 106 ? 27.132 -11.171 -12.621 1.00 95.75 106 VAL A N 1
ATOM 804 C CA . VAL A 1 106 ? 27.020 -10.378 -13.854 1.00 95.75 106 VAL A CA 1
ATOM 805 C C . VAL A 1 106 ? 26.889 -8.891 -13.536 1.00 95.75 106 VAL A C 1
ATOM 807 O O . VAL A 1 106 ? 27.502 -8.066 -14.211 1.00 95.75 106 VAL A O 1
ATOM 810 N N . GLY A 1 107 ? 26.126 -8.526 -12.503 1.00 93.81 107 GLY A N 1
ATOM 811 C CA . GLY A 1 107 ? 25.973 -7.136 -12.073 1.00 93.81 107 GLY A CA 1
ATOM 812 C C . GLY A 1 107 ? 27.288 -6.510 -11.602 1.00 93.81 107 GLY A C 1
ATOM 813 O O . GLY A 1 107 ? 27.588 -5.370 -11.963 1.00 93.81 107 GLY A O 1
ATOM 814 N N . THR A 1 108 ? 28.091 -7.269 -10.855 1.00 96.00 108 THR A N 1
ATOM 815 C CA . THR A 1 108 ? 29.415 -6.843 -10.378 1.00 96.00 108 THR A CA 1
ATOM 816 C C . THR A 1 108 ? 30.386 -6.684 -11.545 1.00 96.00 108 THR A C 1
ATOM 818 O O . THR A 1 108 ? 31.050 -5.654 -11.665 1.00 96.00 108 THR A O 1
ATOM 821 N N . LEU A 1 109 ? 30.412 -7.658 -12.460 1.00 95.19 109 LEU A N 1
ATOM 822 C CA . LEU A 1 109 ? 31.238 -7.597 -13.664 1.00 95.19 109 LEU A CA 1
ATOM 823 C C . LEU A 1 109 ? 30.819 -6.446 -14.585 1.00 95.19 109 LEU A C 1
ATOM 825 O O . LEU A 1 109 ? 31.669 -5.813 -15.197 1.00 95.19 109 LEU A O 1
ATOM 829 N N . TYR A 1 110 ? 29.526 -6.123 -14.670 1.00 92.88 110 TYR A N 1
ATOM 830 C CA . TYR A 1 110 ? 29.038 -5.038 -15.526 1.00 92.88 110 TYR A CA 1
ATOM 831 C C . TYR A 1 110 ? 29.550 -3.668 -15.073 1.00 92.88 110 TYR A C 1
ATOM 833 O O . TYR A 1 110 ? 29.802 -2.802 -15.913 1.00 92.88 110 TYR A O 1
ATOM 841 N N . ALA A 1 111 ? 29.724 -3.477 -13.761 1.00 92.88 111 ALA A N 1
ATOM 842 C CA . ALA A 1 111 ? 30.247 -2.238 -13.194 1.00 92.88 111 ALA A CA 1
ATOM 843 C C . ALA A 1 111 ? 31.723 -1.997 -13.554 1.00 92.88 111 ALA A C 1
ATOM 845 O O . ALA A 1 111 ? 32.121 -0.846 -13.719 1.00 92.88 111 ALA A O 1
ATOM 846 N N . SER A 1 112 ? 32.522 -3.060 -13.698 1.00 93.44 112 SER A N 1
ATOM 847 C CA . SER A 1 112 ? 33.946 -2.970 -14.044 1.00 93.44 112 SER A CA 1
ATOM 848 C C . SER A 1 112 ? 34.212 -3.110 -15.547 1.00 93.44 112 SER A C 1
ATOM 850 O O . SER A 1 112 ? 35.022 -2.372 -16.104 1.00 93.44 112 SER A O 1
ATOM 852 N N . ASN A 1 113 ? 33.528 -4.032 -16.226 1.00 95.19 113 ASN A N 1
ATOM 853 C CA . ASN A 1 113 ? 33.669 -4.306 -17.652 1.00 95.19 113 ASN A CA 1
ATOM 854 C C . ASN A 1 113 ? 32.336 -4.762 -18.272 1.00 95.19 113 ASN A C 1
ATOM 856 O O . ASN A 1 113 ? 31.998 -5.948 -18.320 1.00 95.19 113 ASN A O 1
ATOM 860 N N . SER A 1 114 ? 31.599 -3.798 -18.827 1.00 93.00 114 SER A N 1
ATOM 861 C CA . SER A 1 114 ? 30.285 -4.052 -19.432 1.00 93.00 114 SER A CA 1
ATOM 862 C C . SER A 1 114 ? 30.307 -5.040 -20.607 1.00 93.00 114 SER A C 1
ATOM 864 O O . SER A 1 114 ? 29.330 -5.761 -20.799 1.00 93.00 114 SER A O 1
ATOM 866 N N . PHE A 1 115 ? 31.394 -5.115 -21.383 1.00 94.31 115 PHE A N 1
ATOM 867 C CA . PHE A 1 115 ? 31.488 -6.047 -22.510 1.00 94.31 115 PHE A CA 1
ATOM 868 C C . PHE A 1 115 ? 31.593 -7.494 -22.020 1.00 94.31 115 PHE A C 1
ATOM 870 O O . PHE A 1 115 ? 30.791 -8.335 -22.421 1.00 94.31 115 PHE A O 1
ATOM 877 N N . GLN A 1 116 ? 32.517 -7.767 -21.094 1.00 95.31 116 GLN A N 1
ATOM 878 C CA . GLN A 1 116 ? 32.676 -9.100 -20.502 1.00 95.31 116 GLN A CA 1
ATOM 879 C C . GLN A 1 116 ? 31.415 -9.544 -19.755 1.00 95.31 116 GLN A C 1
ATOM 881 O O . GLN A 1 116 ? 30.998 -10.694 -19.872 1.00 95.31 116 GLN A O 1
ATOM 886 N N . ALA A 1 117 ? 30.742 -8.620 -19.066 1.00 94.12 117 ALA A N 1
ATOM 887 C CA . ALA A 1 117 ? 29.461 -8.902 -18.430 1.00 94.12 117 ALA A CA 1
ATOM 888 C C . ALA A 1 117 ? 28.368 -9.300 -19.429 1.00 94.12 117 ALA A C 1
ATOM 890 O O . ALA A 1 117 ? 27.602 -10.217 -19.147 1.00 94.12 117 ALA A O 1
ATOM 891 N N . ARG A 1 118 ? 28.301 -8.657 -20.605 1.00 93.06 118 ARG A N 1
ATOM 892 C CA . ARG A 1 118 ? 27.358 -9.055 -21.665 1.00 93.06 118 ARG A CA 1
ATOM 893 C C . ARG A 1 118 ? 27.691 -10.430 -22.236 1.00 93.06 118 ARG A C 1
ATOM 895 O O . ARG A 1 118 ? 26.772 -11.215 -22.431 1.00 93.06 118 ARG A O 1
ATOM 902 N N . VAL A 1 119 ? 28.972 -10.744 -22.453 1.00 94.06 119 VAL A N 1
ATOM 903 C CA . VAL A 1 119 ? 29.405 -12.079 -22.910 1.00 94.06 119 VAL A CA 1
ATOM 904 C C . VAL A 1 119 ? 29.010 -13.150 -21.889 1.00 94.06 119 VAL A C 1
ATOM 906 O O . VAL A 1 119 ? 28.337 -14.122 -22.235 1.00 94.06 119 VAL A O 1
ATOM 909 N N . ARG A 1 120 ? 29.366 -12.943 -20.615 1.00 96.12 120 ARG A N 1
ATOM 910 C CA . ARG A 1 120 ? 29.036 -13.860 -19.517 1.00 96.12 120 ARG A CA 1
ATOM 911 C C . ARG A 1 120 ? 27.527 -14.016 -19.345 1.00 96.12 120 ARG A C 1
ATOM 913 O O . ARG A 1 120 ? 27.029 -15.137 -19.312 1.00 96.12 120 ARG A O 1
ATOM 920 N N . GLY A 1 121 ? 26.800 -12.903 -19.298 1.00 94.94 121 GLY A N 1
ATOM 921 C CA . GLY A 1 121 ? 25.346 -12.887 -19.177 1.00 94.94 121 GLY A CA 1
ATOM 922 C C . GLY A 1 121 ? 24.656 -13.606 -20.335 1.00 94.94 121 GLY A C 1
ATOM 923 O O . GLY A 1 121 ? 23.783 -14.429 -20.092 1.00 94.94 121 GLY A O 1
ATOM 924 N N . ALA A 1 122 ? 25.069 -13.369 -21.584 1.00 93.19 122 ALA A N 1
ATOM 925 C CA . ALA A 1 122 ? 24.495 -14.046 -22.747 1.00 93.19 122 ALA A CA 1
ATOM 926 C C . ALA A 1 122 ? 24.677 -15.571 -22.685 1.00 93.19 122 ALA A C 1
ATOM 928 O O . ALA A 1 122 ? 23.740 -16.304 -22.995 1.00 93.19 122 ALA A O 1
ATOM 929 N N . SER A 1 123 ? 25.843 -16.048 -22.233 1.00 95.56 123 SER A N 1
ATOM 930 C CA . SER A 1 123 ? 26.098 -17.482 -22.041 1.00 95.56 123 SER A CA 1
ATOM 931 C C . SER A 1 123 ? 25.172 -18.104 -20.990 1.00 95.56 123 SER A C 1
ATOM 933 O O . SER A 1 123 ? 24.578 -19.152 -21.245 1.00 95.56 123 SER A O 1
ATOM 935 N N . LEU A 1 124 ? 25.004 -17.450 -19.837 1.00 96.56 124 LEU A N 1
ATOM 936 C CA . LEU A 1 124 ? 24.118 -17.928 -18.770 1.00 96.56 124 LEU A CA 1
ATOM 937 C C . LEU A 1 124 ? 22.651 -17.943 -19.218 1.00 96.56 124 LEU A C 1
ATOM 939 O O . LEU A 1 124 ? 21.961 -18.951 -19.066 1.00 96.56 124 LEU A O 1
ATOM 943 N N . VAL A 1 125 ? 22.202 -16.861 -19.861 1.00 95.12 125 VAL A N 1
ATOM 944 C CA . VAL A 1 125 ? 20.841 -16.762 -20.399 1.00 95.12 125 VAL A CA 1
ATOM 945 C C . VAL A 1 125 ? 20.585 -17.854 -21.438 1.00 95.12 125 VAL A C 1
ATOM 947 O O . VAL A 1 125 ? 19.551 -18.512 -21.365 1.00 95.12 125 VAL A O 1
ATOM 950 N N . ALA A 1 126 ? 21.518 -18.101 -22.364 1.00 92.06 126 ALA A N 1
ATOM 951 C CA . ALA A 1 126 ? 21.379 -19.160 -23.365 1.00 92.06 126 ALA A CA 1
ATOM 952 C C . ALA A 1 126 ? 21.164 -20.541 -22.720 1.00 92.06 126 ALA A C 1
ATOM 954 O O . ALA A 1 126 ? 20.265 -21.273 -23.132 1.00 92.06 126 ALA A O 1
ATOM 955 N N . ASN A 1 127 ? 21.909 -20.854 -21.654 1.00 93.00 127 ASN A N 1
ATOM 956 C CA . ASN A 1 127 ? 21.717 -22.087 -20.887 1.00 93.00 127 ASN A CA 1
ATOM 957 C C . ASN A 1 127 ? 20.343 -22.139 -20.196 1.00 93.00 127 ASN A C 1
ATOM 959 O O . ASN A 1 127 ? 19.764 -23.212 -20.043 1.00 93.00 127 ASN A O 1
ATOM 963 N N . ARG A 1 128 ? 19.810 -20.994 -19.754 1.00 94.81 128 ARG A N 1
ATOM 964 C CA . ARG A 1 128 ? 18.523 -20.913 -19.048 1.00 94.81 128 ARG A CA 1
ATOM 965 C C . ARG A 1 128 ? 17.306 -21.018 -19.959 1.00 94.81 128 ARG A C 1
ATOM 967 O O . ARG A 1 128 ? 16.292 -21.576 -19.546 1.00 94.81 128 ARG A O 1
ATOM 974 N N . LEU A 1 129 ? 17.405 -20.522 -21.192 1.00 94.38 129 LEU A N 1
ATOM 975 C CA . LEU A 1 129 ? 16.289 -20.512 -22.142 1.00 94.38 129 LEU A CA 1
ATOM 976 C C . LEU A 1 129 ? 15.714 -21.910 -22.388 1.00 94.38 129 LEU A C 1
ATOM 978 O O . LEU A 1 129 ? 14.497 -22.047 -22.452 1.00 94.38 129 LEU A O 1
ATOM 982 N N . ALA A 1 130 ? 16.556 -22.945 -22.457 1.00 91.00 130 ALA A N 1
ATOM 983 C CA . ALA A 1 130 ? 16.092 -24.320 -22.636 1.00 91.00 130 ALA A CA 1
ATOM 984 C C . ALA A 1 130 ? 15.112 -24.750 -21.530 1.00 91.00 130 ALA A C 1
ATOM 986 O O . ALA A 1 130 ? 14.038 -25.263 -21.827 1.00 91.00 130 ALA A O 1
ATOM 987 N N . HIS A 1 131 ? 15.443 -24.472 -20.266 1.00 93.56 131 HIS A N 1
ATOM 988 C CA . HIS A 1 131 ? 14.586 -24.810 -19.130 1.00 93.56 131 HIS A CA 1
ATOM 989 C C . HIS A 1 131 ? 13.290 -23.998 -19.114 1.00 93.56 131 HIS A C 1
ATOM 991 O O . HIS A 1 131 ? 12.234 -24.545 -18.821 1.00 93.56 131 HIS A O 1
ATOM 997 N N . ILE A 1 132 ? 13.353 -22.709 -19.466 1.00 94.62 132 ILE A N 1
ATOM 998 C CA . ILE A 1 132 ? 12.160 -21.853 -19.541 1.00 94.62 132 ILE A CA 1
ATOM 999 C C . ILE A 1 132 ? 11.190 -22.365 -20.616 1.00 94.62 132 ILE A C 1
ATOM 1001 O O . ILE A 1 132 ? 9.985 -22.372 -20.396 1.00 94.62 132 ILE A O 1
ATOM 1005 N N . LEU A 1 133 ? 11.701 -22.813 -21.766 1.00 92.88 133 LEU A N 1
ATOM 1006 C CA . LEU A 1 133 ? 10.877 -23.334 -22.863 1.00 92.88 133 LEU A CA 1
ATOM 1007 C C . LEU A 1 133 ? 10.285 -24.722 -22.580 1.00 92.88 133 LEU A C 1
ATOM 1009 O O . LEU A 1 133 ? 9.304 -25.094 -23.215 1.00 92.88 133 LEU A O 1
ATOM 1013 N N . GLN A 1 134 ? 10.879 -25.478 -21.656 1.00 93.75 134 GLN A N 1
ATOM 1014 C CA . GLN A 1 134 ? 10.383 -26.781 -21.201 1.00 93.75 134 GLN A CA 1
ATOM 1015 C C . GLN A 1 134 ? 9.386 -26.673 -20.044 1.00 93.75 134 GLN A C 1
ATOM 1017 O O . GLN A 1 134 ? 8.781 -27.673 -19.676 1.00 93.75 134 GLN A O 1
ATOM 1022 N N . ASP A 1 135 ? 9.227 -25.491 -19.449 1.00 93.00 135 ASP A N 1
ATOM 1023 C CA . ASP A 1 135 ? 8.233 -25.264 -18.409 1.00 93.00 135 ASP A CA 1
ATOM 1024 C C . ASP A 1 135 ? 6.831 -25.475 -18.988 1.00 93.00 135 ASP A C 1
ATOM 1026 O O . ASP A 1 135 ? 6.450 -24.779 -19.929 1.00 93.00 135 ASP A O 1
ATOM 1030 N N . ASP A 1 136 ? 6.048 -26.397 -18.425 1.00 92.00 136 ASP A N 1
ATOM 1031 C CA . ASP A 1 136 ? 4.706 -26.727 -18.922 1.00 92.00 136 ASP A CA 1
ATOM 1032 C C . ASP A 1 136 ? 3.791 -25.498 -19.017 1.00 92.00 136 ASP A C 1
ATOM 1034 O O . ASP A 1 136 ? 2.947 -25.421 -19.911 1.00 92.00 136 ASP A O 1
ATOM 1038 N N . ARG A 1 137 ? 3.990 -24.489 -18.156 1.00 92.38 137 ARG A N 1
ATOM 1039 C CA . ARG A 1 137 ? 3.226 -23.228 -18.174 1.00 92.38 137 ARG A CA 1
ATOM 1040 C C . ARG A 1 137 ? 3.506 -22.383 -19.423 1.00 92.38 137 ARG A C 1
ATOM 1042 O O . ARG A 1 137 ? 2.736 -21.475 -19.722 1.00 92.38 137 ARG A O 1
ATOM 1049 N N . ILE A 1 138 ? 4.612 -22.656 -20.116 1.00 92.62 138 ILE A N 1
ATOM 1050 C CA . ILE A 1 138 ? 5.061 -21.986 -21.342 1.00 92.62 138 ILE A CA 1
ATOM 1051 C C . ILE A 1 138 ? 4.918 -22.917 -22.550 1.00 92.62 138 ILE A C 1
ATOM 1053 O O . ILE A 1 138 ? 4.371 -22.516 -23.573 1.00 92.62 138 ILE A O 1
ATOM 1057 N N . ALA A 1 139 ? 5.368 -24.167 -22.429 1.00 91.62 139 ALA A N 1
ATOM 1058 C CA . ALA A 1 139 ? 5.390 -25.155 -23.504 1.00 91.62 139 ALA A CA 1
ATOM 1059 C C . ALA A 1 139 ? 3.991 -25.494 -24.047 1.00 91.62 139 ALA A C 1
ATOM 1061 O O . ALA A 1 139 ? 3.855 -25.882 -25.205 1.00 91.62 139 ALA A O 1
ATOM 1062 N N . THR A 1 140 ? 2.953 -25.335 -23.221 1.00 92.06 140 THR A N 1
ATOM 1063 C CA . THR A 1 140 ? 1.557 -25.621 -23.585 1.00 92.06 140 THR A CA 1
ATOM 1064 C C . THR A 1 140 ? 0.789 -24.405 -24.112 1.00 92.06 140 THR A C 1
ATOM 1066 O O . THR A 1 140 ? -0.392 -24.527 -24.444 1.00 92.06 140 THR A O 1
ATOM 1069 N N . LEU A 1 141 ? 1.427 -23.231 -24.214 1.00 91.06 141 LEU A N 1
ATOM 1070 C CA . LEU A 1 141 ? 0.774 -22.027 -24.728 1.00 91.06 141 LEU A CA 1
ATOM 1071 C C . LEU A 1 141 ? 0.361 -22.203 -26.200 1.00 91.06 141 LEU A C 1
ATOM 1073 O O . LEU A 1 141 ? 1.137 -22.735 -27.002 1.00 91.06 141 LEU A O 1
ATOM 1077 N N . PRO A 1 142 ? -0.831 -21.718 -26.597 1.00 91.31 142 PRO A N 1
ATOM 1078 C CA . PRO A 1 142 ? -1.270 -21.793 -27.982 1.00 91.31 142 PRO A CA 1
ATOM 1079 C C . PRO A 1 142 ? -0.364 -20.952 -28.890 1.00 91.31 142 PRO A C 1
ATOM 1081 O O . PRO A 1 142 ? 0.322 -20.026 -28.453 1.00 91.31 142 PRO A O 1
ATOM 1084 N N . ARG A 1 143 ? -0.356 -21.273 -30.186 1.00 87.62 143 ARG A N 1
ATOM 1085 C CA . ARG A 1 143 ? 0.521 -20.626 -31.178 1.00 87.62 143 ARG A CA 1
ATOM 1086 C C . ARG A 1 143 ? 0.325 -19.107 -31.255 1.00 87.62 143 ARG A C 1
ATOM 1088 O O . ARG A 1 143 ? 1.281 -18.383 -31.506 1.00 87.62 143 ARG A O 1
ATOM 1095 N N . ASP A 1 144 ? -0.899 -18.639 -31.065 1.00 83.94 144 ASP A N 1
ATOM 1096 C CA . ASP A 1 144 ? -1.304 -17.234 -31.109 1.00 83.94 144 ASP A CA 1
ATOM 1097 C C . ASP A 1 144 ? -1.276 -16.549 -29.731 1.00 83.94 144 ASP A C 1
ATOM 1099 O O . ASP A 1 144 ? -1.790 -15.440 -29.585 1.00 83.94 144 ASP A O 1
ATOM 1103 N N . ALA A 1 145 ? -0.646 -17.166 -28.722 1.00 87.56 145 ALA A N 1
ATOM 1104 C CA . ALA A 1 145 ? -0.502 -16.565 -27.401 1.00 87.56 145 ALA A CA 1
ATOM 1105 C C . ALA A 1 145 ? 0.231 -15.213 -27.453 1.00 87.56 145 ALA A C 1
ATOM 1107 O O . ALA A 1 145 ? 1.272 -15.054 -28.107 1.00 87.56 145 ALA A O 1
ATOM 1108 N N . ARG A 1 146 ? -0.300 -14.251 -26.696 1.00 85.25 146 ARG A N 1
ATOM 1109 C CA . ARG A 1 146 ? 0.268 -12.921 -26.466 1.00 85.25 146 ARG A CA 1
ATOM 1110 C C . ARG A 1 146 ? 1.028 -12.909 -25.151 1.00 85.25 146 ARG A C 1
ATOM 1112 O O . ARG A 1 146 ? 0.447 -13.040 -24.071 1.00 85.25 146 ARG A O 1
ATOM 1119 N N . ILE A 1 147 ? 2.332 -12.709 -25.255 1.00 88.88 147 ILE A N 1
ATOM 1120 C CA . ILE A 1 147 ? 3.285 -12.802 -24.157 1.00 88.88 147 ILE A CA 1
ATOM 1121 C C . ILE A 1 147 ? 3.857 -11.412 -23.886 1.00 88.88 147 ILE A C 1
ATOM 1123 O O . ILE A 1 147 ? 4.508 -10.823 -24.749 1.00 88.88 147 ILE A O 1
ATOM 1127 N N . LEU A 1 148 ? 3.681 -10.903 -22.670 1.00 87.94 148 LEU A N 1
ATOM 1128 C CA . LEU A 1 148 ? 4.416 -9.726 -22.212 1.00 87.94 148 LEU A CA 1
ATOM 1129 C C . LEU A 1 148 ? 5.629 -10.159 -21.399 1.00 87.94 148 LEU A C 1
ATOM 1131 O O . LEU A 1 148 ? 5.487 -10.875 -20.414 1.00 87.94 148 LEU A O 1
ATOM 1135 N N . VAL A 1 149 ? 6.817 -9.679 -21.752 1.00 92.19 149 VAL A N 1
ATOM 1136 C CA . VAL A 1 149 ? 8.050 -9.979 -21.016 1.00 92.19 149 VAL A CA 1
ATOM 1137 C C . VAL A 1 149 ? 8.603 -8.710 -20.382 1.00 92.19 149 VAL A C 1
ATOM 1139 O O . VAL A 1 149 ? 8.658 -7.648 -21.006 1.00 92.19 149 VAL A O 1
ATOM 1142 N N . TYR A 1 150 ? 9.069 -8.806 -19.140 1.00 92.81 150 TYR A N 1
ATOM 1143 C CA . TYR A 1 150 ? 9.763 -7.703 -18.487 1.00 92.81 150 TYR A CA 1
ATOM 1144 C C . TYR A 1 150 ? 10.948 -8.171 -17.650 1.00 92.81 150 TYR A C 1
ATOM 1146 O O . TYR A 1 150 ? 11.050 -9.312 -17.222 1.00 92.81 150 TYR A O 1
ATOM 1154 N N . CYS A 1 151 ? 11.881 -7.254 -17.419 1.00 94.50 151 CYS A N 1
ATOM 1155 C CA . CYS A 1 151 ? 12.898 -7.379 -16.380 1.00 94.50 151 CYS A CA 1
ATOM 1156 C C . CYS A 1 151 ? 12.919 -6.079 -15.567 1.00 94.50 151 CYS A C 1
ATOM 1158 O O . CYS A 1 151 ? 12.010 -5.258 -15.685 1.00 94.50 151 CYS A O 1
ATOM 1160 N N . TRP A 1 152 ? 13.973 -5.820 -14.787 1.00 92.00 152 TRP A N 1
ATOM 1161 C CA . TRP A 1 152 ? 14.059 -4.602 -13.970 1.00 92.00 152 TRP A CA 1
ATOM 1162 C C . TRP A 1 152 ? 13.861 -3.294 -14.760 1.00 92.00 152 TRP A C 1
ATOM 1164 O O . TRP A 1 152 ? 13.182 -2.392 -14.277 1.00 92.00 152 TRP A O 1
ATOM 1174 N N . ARG A 1 153 ? 14.436 -3.183 -15.970 1.00 85.38 153 ARG A N 1
ATOM 1175 C CA . ARG A 1 153 ? 14.420 -1.951 -16.795 1.00 85.38 153 ARG A CA 1
ATOM 1176 C C . ARG A 1 153 ? 13.978 -2.148 -18.253 1.00 85.38 153 ARG A C 1
ATOM 1178 O O . ARG A 1 153 ? 14.068 -1.205 -19.029 1.00 85.38 153 ARG A O 1
ATOM 1185 N N . GLY A 1 154 ? 13.549 -3.350 -18.645 1.00 82.69 154 GLY A N 1
ATOM 1186 C CA . GLY A 1 154 ? 13.226 -3.656 -20.052 1.00 82.69 154 GLY A CA 1
ATOM 1187 C C . GLY A 1 154 ? 14.457 -3.746 -20.977 1.00 82.69 154 GLY A C 1
ATOM 1188 O O . GLY A 1 154 ? 14.372 -3.446 -22.167 1.00 82.69 154 GLY A O 1
ATOM 1189 N N . GLY A 1 155 ? 15.618 -4.110 -20.419 1.00 84.62 155 GLY A N 1
ATOM 1190 C CA . GLY A 1 155 ? 16.889 -4.263 -21.142 1.00 84.62 155 GLY A CA 1
ATOM 1191 C C . GLY A 1 155 ? 17.194 -5.711 -21.545 1.00 84.62 155 GLY A C 1
ATOM 1192 O O . GLY A 1 155 ? 16.278 -6.506 -21.756 1.00 84.62 155 GLY A O 1
ATOM 1193 N N . ASP A 1 156 ? 18.484 -6.054 -21.590 1.00 88.56 156 ASP A N 1
ATOM 1194 C CA . ASP A 1 156 ? 19.003 -7.307 -22.167 1.00 88.56 156 ASP A CA 1
ATOM 1195 C C . ASP A 1 156 ? 18.383 -8.580 -21.580 1.00 88.56 156 ASP A C 1
ATOM 1197 O O . ASP A 1 156 ? 18.034 -9.481 -22.330 1.00 88.56 156 ASP A O 1
ATOM 1201 N N . ARG A 1 157 ? 18.159 -8.647 -20.257 1.00 93.31 157 ARG A N 1
ATOM 1202 C CA . ARG A 1 157 ? 17.560 -9.834 -19.611 1.00 93.31 157 ARG A CA 1
ATOM 1203 C C . ARG A 1 157 ? 16.208 -10.213 -20.224 1.00 93.31 157 ARG A C 1
ATOM 1205 O O . ARG A 1 157 ? 16.023 -11.338 -20.673 1.00 93.31 157 ARG A O 1
ATOM 1212 N N . SER A 1 158 ? 15.272 -9.265 -20.272 1.00 92.19 158 SER A N 1
ATOM 1213 C CA . SER A 1 158 ? 13.970 -9.494 -20.908 1.00 92.19 158 SER A CA 1
ATOM 1214 C C . SER A 1 158 ? 14.071 -9.551 -22.428 1.00 92.19 158 SER A C 1
ATOM 1216 O O . SER A 1 158 ? 13.315 -10.289 -23.045 1.00 92.19 158 SER A O 1
ATOM 1218 N N . GLY A 1 159 ? 14.998 -8.797 -23.029 1.00 90.25 159 GLY A N 1
ATOM 1219 C CA . GLY A 1 159 ? 15.212 -8.777 -24.476 1.00 90.25 159 GLY A CA 1
ATOM 1220 C C . GLY A 1 159 ? 15.629 -10.136 -25.035 1.00 90.25 159 GLY A C 1
ATOM 1221 O O . GLY A 1 159 ? 15.053 -10.582 -26.020 1.00 90.25 159 GLY A O 1
ATOM 1222 N N . SER A 1 160 ? 16.558 -10.830 -24.376 1.00 91.50 160 SER A N 1
ATOM 1223 C CA . SER A 1 160 ? 17.013 -12.163 -24.789 1.00 91.50 160 SER A CA 1
ATOM 1224 C C . SER A 1 160 ? 15.898 -13.210 -24.730 1.00 91.50 160 SER A C 1
ATOM 1226 O O . SER A 1 160 ? 15.758 -14.009 -25.655 1.00 91.50 160 SER A O 1
ATOM 1228 N N . LEU A 1 161 ? 15.067 -13.180 -23.681 1.00 93.88 161 LEU A N 1
ATOM 1229 C CA . LEU A 1 161 ? 13.899 -14.059 -23.578 1.00 93.88 161 LEU A CA 1
ATOM 1230 C C . LEU A 1 161 ? 12.850 -13.720 -24.643 1.00 93.88 161 LEU A C 1
ATOM 1232 O O . LEU A 1 161 ? 12.400 -14.604 -25.366 1.00 93.88 161 LEU A O 1
ATOM 1236 N N . ALA A 1 162 ? 12.513 -12.437 -24.796 1.00 90.88 162 ALA A N 1
ATOM 1237 C CA . ALA A 1 162 ? 11.584 -11.971 -25.821 1.00 90.88 162 ALA A CA 1
ATOM 1238 C C . ALA A 1 162 ? 12.041 -12.354 -27.236 1.00 90.88 162 ALA A C 1
ATOM 1240 O O . ALA A 1 162 ? 11.225 -12.785 -28.048 1.00 90.88 162 ALA A O 1
ATOM 1241 N N . HIS A 1 163 ? 13.343 -12.260 -27.519 1.00 89.06 163 HIS A N 1
ATOM 1242 C CA . HIS A 1 163 ? 13.913 -12.694 -28.787 1.00 89.06 163 HIS A CA 1
ATOM 1243 C C . HIS A 1 163 ? 13.649 -14.183 -29.027 1.00 89.06 163 HIS A C 1
ATOM 1245 O O . HIS A 1 163 ? 13.016 -14.522 -30.025 1.00 89.06 163 HIS A O 1
ATOM 1251 N N . ALA A 1 164 ? 14.052 -15.058 -28.101 1.00 91.56 164 ALA A N 1
ATOM 1252 C CA . ALA A 1 164 ? 13.855 -16.501 -28.238 1.00 91.56 164 ALA A CA 1
ATOM 1253 C C . ALA A 1 164 ? 12.377 -16.869 -28.462 1.00 91.56 164 ALA A C 1
ATOM 1255 O O . ALA A 1 164 ? 12.056 -17.591 -29.404 1.00 91.56 164 ALA A O 1
ATOM 1256 N N . LEU A 1 165 ? 11.474 -16.297 -27.661 1.00 91.69 165 LEU A N 1
ATOM 1257 C CA . LEU A 1 165 ? 10.031 -16.530 -27.771 1.00 91.69 165 LEU A CA 1
ATOM 1258 C C . LEU A 1 165 ? 9.459 -16.026 -29.108 1.00 91.69 165 LEU A C 1
ATOM 1260 O O . LEU A 1 165 ? 8.668 -16.718 -29.746 1.00 91.69 165 LEU A O 1
ATOM 1264 N N . SER A 1 166 ? 9.901 -14.858 -29.584 1.00 87.75 166 SER A N 1
ATOM 1265 C CA . SER A 1 166 ? 9.451 -14.312 -30.872 1.00 87.75 166 SER A CA 1
ATOM 1266 C C . SER A 1 166 ? 9.910 -15.158 -32.065 1.00 87.75 166 SER A C 1
ATOM 1268 O O . SER A 1 166 ? 9.194 -15.267 -33.058 1.00 87.75 166 SER A O 1
ATOM 1270 N N . ARG A 1 167 ? 11.082 -15.807 -31.968 1.00 87.38 167 ARG A N 1
ATOM 1271 C CA . ARG A 1 167 ? 11.614 -16.698 -33.014 1.00 87.38 167 ARG A CA 1
ATOM 1272 C C . ARG A 1 167 ? 10.857 -18.020 -33.115 1.00 87.38 167 ARG A C 1
ATOM 1274 O O . ARG A 1 167 ? 10.853 -18.609 -34.191 1.00 87.38 167 ARG A O 1
ATOM 1281 N N . ILE A 1 168 ? 10.213 -18.456 -32.033 1.00 90.00 168 ILE A N 1
ATOM 1282 C CA . ILE A 1 168 ? 9.307 -19.615 -32.031 1.00 90.00 168 ILE A CA 1
ATOM 1283 C C . ILE A 1 168 ? 7.999 -19.282 -32.767 1.00 90.00 168 ILE A C 1
ATOM 1285 O O . ILE A 1 168 ? 7.428 -20.145 -33.430 1.00 90.00 168 ILE A O 1
ATOM 1289 N N . GLY A 1 169 ? 7.561 -18.020 -32.715 1.00 84.56 169 GLY A N 1
ATOM 1290 C CA . GLY A 1 169 ? 6.404 -17.517 -33.461 1.00 84.56 169 GLY A CA 1
ATOM 1291 C C . GLY A 1 169 ? 5.278 -16.933 -32.606 1.00 84.56 169 GLY A C 1
ATOM 1292 O O . GLY A 1 169 ? 4.243 -16.582 -33.168 1.00 84.56 169 GLY A O 1
ATOM 1293 N N . TRP A 1 170 ? 5.464 -16.810 -31.287 1.00 88.38 170 TRP A N 1
ATOM 1294 C CA . TRP A 1 170 ? 4.496 -16.160 -30.397 1.00 88.38 170 TRP A CA 1
ATOM 1295 C C . TRP A 1 170 ? 4.450 -14.637 -30.576 1.00 88.38 170 TRP A C 1
ATOM 1297 O O . TRP A 1 170 ? 5.409 -14.007 -31.034 1.00 88.38 170 TRP A O 1
ATOM 1307 N N . HIS A 1 171 ? 3.341 -14.026 -30.155 1.00 84.56 171 HIS A N 1
ATOM 1308 C CA . HIS A 1 171 ? 3.170 -12.575 -30.147 1.00 84.56 171 HIS A CA 1
ATOM 1309 C C . HIS A 1 171 ? 3.785 -11.984 -28.878 1.00 84.56 171 HIS A C 1
ATOM 1311 O O . HIS A 1 171 ? 3.149 -11.944 -27.829 1.00 84.56 171 HIS A O 1
ATOM 1317 N N . VAL A 1 172 ? 5.041 -11.545 -28.961 1.00 85.44 172 VAL A N 1
ATOM 1318 C CA . VAL A 1 172 ? 5.813 -11.114 -27.788 1.00 85.44 172 VAL A CA 1
ATOM 1319 C C . VAL A 1 172 ? 5.992 -9.599 -27.767 1.00 85.44 172 VAL A C 1
ATOM 1321 O O . VAL A 1 172 ? 6.463 -9.014 -28.740 1.00 85.44 172 VAL A O 1
ATOM 1324 N N . ALA A 1 173 ? 5.693 -8.975 -26.630 1.00 83.19 173 ALA A N 1
ATOM 1325 C CA . ALA A 1 173 ? 6.005 -7.577 -26.355 1.00 83.19 173 ALA A CA 1
ATOM 1326 C C . ALA A 1 173 ? 6.943 -7.438 -25.150 1.00 83.19 173 ALA A C 1
ATOM 1328 O O . ALA A 1 173 ? 6.995 -8.300 -24.268 1.00 83.19 173 ALA A O 1
ATOM 1329 N N . LEU A 1 174 ? 7.668 -6.319 -25.094 1.00 81.69 174 LEU A N 1
ATOM 1330 C CA . LEU A 1 174 ? 8.470 -5.938 -23.935 1.00 81.69 174 LEU A CA 1
ATOM 1331 C C . LEU A 1 174 ? 7.788 -4.814 -23.162 1.00 81.69 174 LEU A C 1
ATOM 1333 O O . LEU A 1 174 ? 7.360 -3.820 -23.746 1.00 81.69 174 LEU A O 1
ATOM 1337 N N . LEU A 1 175 ? 7.770 -4.920 -21.831 1.00 82.06 175 LEU A N 1
ATOM 1338 C CA . LEU A 1 175 ? 7.385 -3.785 -20.997 1.00 82.06 175 LEU A CA 1
ATOM 1339 C C . LEU A 1 175 ? 8.489 -2.724 -21.034 1.00 82.06 175 LEU A C 1
ATOM 1341 O O . LEU A 1 175 ? 9.567 -2.906 -20.450 1.00 82.06 175 LEU A O 1
ATOM 1345 N N . GLN A 1 176 ? 8.215 -1.600 -21.690 1.00 77.88 176 GLN A N 1
ATOM 1346 C CA . GLN A 1 176 ? 9.149 -0.484 -21.763 1.00 77.88 176 GLN A CA 1
ATOM 1347 C C . GLN A 1 176 ? 9.452 0.064 -20.361 1.00 77.88 176 GLN A C 1
ATOM 1349 O O . GLN A 1 176 ? 8.570 0.240 -19.522 1.00 77.88 176 GLN A O 1
ATOM 1354 N N . GLY A 1 177 ? 10.738 0.268 -20.063 1.00 77.50 177 GLY A N 1
ATOM 1355 C CA . GLY A 1 177 ? 11.196 0.661 -18.726 1.00 77.50 177 GLY A CA 1
ATOM 1356 C C . GLY A 1 177 ? 11.064 -0.433 -17.653 1.00 77.50 177 GLY A C 1
ATOM 1357 O O . GLY A 1 177 ? 11.513 -0.227 -16.521 1.00 77.50 177 GLY A O 1
ATOM 1358 N N . GLY A 1 178 ? 10.528 -1.606 -18.007 1.00 86.69 178 GLY A N 1
ATOM 1359 C CA . GLY A 1 178 ? 10.427 -2.798 -17.173 1.00 86.69 178 GLY A CA 1
ATOM 1360 C C . GLY A 1 178 ? 9.652 -2.599 -15.872 1.00 86.69 178 GLY A C 1
ATOM 1361 O O . GLY A 1 178 ? 8.847 -1.683 -15.711 1.00 86.69 178 GLY A O 1
ATOM 1362 N N . TYR A 1 179 ? 9.954 -3.448 -14.895 1.00 90.56 179 TYR A N 1
ATOM 1363 C CA . TYR A 1 179 ? 9.364 -3.392 -13.561 1.00 90.56 179 TYR A CA 1
ATOM 1364 C C . TYR A 1 179 ? 9.552 -2.029 -12.875 1.00 90.56 179 TYR A C 1
ATOM 1366 O O . TYR A 1 179 ? 8.673 -1.579 -12.144 1.00 90.56 179 TYR A O 1
ATOM 1374 N N . LYS A 1 180 ? 10.663 -1.321 -13.132 1.00 88.12 180 LYS A N 1
ATOM 1375 C CA . LYS A 1 180 ? 10.882 0.031 -12.598 1.00 88.12 180 LYS A CA 1
ATOM 1376 C C . LYS A 1 180 ? 9.795 1.011 -13.056 1.00 88.12 180 LYS A C 1
ATOM 1378 O O . LYS A 1 180 ? 9.367 1.835 -12.248 1.00 88.12 180 LYS A O 1
ATOM 1383 N N . ALA A 1 181 ? 9.366 0.938 -14.317 1.00 82.50 181 ALA A N 1
ATOM 1384 C CA . ALA A 1 181 ? 8.284 1.773 -14.834 1.00 82.50 181 ALA A CA 1
ATOM 1385 C C . ALA A 1 181 ? 6.942 1.405 -14.187 1.00 82.50 181 ALA A C 1
ATOM 1387 O O . ALA A 1 181 ? 6.269 2.289 -13.663 1.00 82.50 181 ALA A O 1
ATOM 1388 N N . TYR A 1 182 ? 6.623 0.110 -14.093 1.00 85.00 182 TYR A N 1
ATOM 1389 C CA . TYR A 1 182 ? 5.442 -0.368 -13.361 1.00 85.00 182 TYR A CA 1
ATOM 1390 C C . TYR A 1 182 ? 5.420 0.138 -11.910 1.00 85.00 182 TYR A C 1
ATOM 1392 O O . TYR A 1 182 ? 4.426 0.690 -11.447 1.00 85.00 182 TYR A O 1
ATOM 1400 N N . ARG A 1 183 ? 6.546 0.040 -11.193 1.00 90.56 183 ARG A N 1
ATOM 1401 C CA . ARG A 1 183 ? 6.644 0.536 -9.814 1.00 90.56 183 ARG A CA 1
ATOM 1402 C C . ARG A 1 183 ? 6.493 2.037 -9.693 1.00 90.56 183 ARG A C 1
ATOM 1404 O O . ARG A 1 183 ? 5.968 2.504 -8.686 1.00 90.56 183 ARG A O 1
ATOM 1411 N N . LYS A 1 184 ? 6.981 2.792 -10.675 1.00 85.62 184 LYS A N 1
ATOM 1412 C CA . LYS A 1 184 ? 6.760 4.234 -10.732 1.00 85.62 184 LYS A CA 1
ATOM 1413 C C . LYS A 1 184 ? 5.257 4.516 -10.838 1.00 85.62 184 LYS A C 1
ATOM 1415 O O . LYS A 1 184 ? 4.752 5.236 -9.988 1.00 85.62 184 LYS A O 1
ATOM 1420 N N . LEU A 1 185 ? 4.566 3.851 -11.761 1.00 85.06 185 LEU A N 1
ATOM 1421 C CA . LEU A 1 185 ? 3.123 3.977 -11.969 1.00 85.06 185 LEU A CA 1
ATOM 1422 C C . LEU A 1 185 ? 2.303 3.603 -10.723 1.00 85.06 185 LEU A C 1
ATOM 1424 O O . LEU A 1 185 ? 1.430 4.369 -10.329 1.00 85.06 185 LEU A O 1
ATOM 1428 N N . VAL A 1 186 ? 2.617 2.491 -10.044 1.00 87.06 186 VAL A N 1
ATOM 1429 C CA . VAL A 1 186 ? 1.933 2.104 -8.790 1.00 87.06 186 VAL A CA 1
ATOM 1430 C C . VAL A 1 186 ? 2.090 3.188 -7.723 1.00 87.06 186 VAL A C 1
ATOM 1432 O O . VAL A 1 186 ? 1.121 3.559 -7.063 1.00 87.06 186 VAL A O 1
ATOM 1435 N N . ARG A 1 187 ? 3.306 3.720 -7.548 1.00 91.69 187 ARG A N 1
ATOM 1436 C CA . ARG A 1 187 ? 3.546 4.777 -6.558 1.00 91.69 187 ARG A CA 1
ATOM 1437 C C . ARG A 1 187 ? 2.847 6.078 -6.925 1.00 91.69 187 ARG A C 1
ATOM 1439 O O . ARG A 1 187 ? 2.240 6.670 -6.045 1.00 91.69 187 ARG A O 1
ATOM 1446 N N . GLU A 1 188 ? 2.937 6.513 -8.179 1.00 86.94 188 GLU A N 1
ATOM 1447 C CA . GLU A 1 188 ? 2.267 7.730 -8.651 1.00 86.94 188 GLU A CA 1
ATOM 1448 C C . GLU A 1 188 ? 0.756 7.612 -8.414 1.00 86.94 188 GLU A C 1
ATOM 1450 O O . GLU A 1 188 ? 0.157 8.485 -7.799 1.00 86.94 188 GLU A O 1
ATOM 1455 N N . ALA A 1 189 ? 0.157 6.471 -8.753 1.00 85.12 189 ALA A N 1
ATOM 1456 C CA . ALA A 1 189 ? -1.259 6.234 -8.510 1.00 85.12 189 ALA A CA 1
ATOM 1457 C C . ALA A 1 189 ? -1.639 6.248 -7.017 1.00 85.12 189 ALA A C 1
ATOM 1459 O O . ALA A 1 189 ? -2.651 6.830 -6.653 1.00 85.12 189 ALA A O 1
ATOM 1460 N N . LEU A 1 190 ? -0.857 5.625 -6.130 1.00 90.38 190 LEU A N 1
ATOM 1461 C CA . LEU A 1 190 ? -1.227 5.514 -4.709 1.00 90.38 190 LEU A CA 1
ATOM 1462 C C . LEU A 1 190 ? -0.865 6.742 -3.861 1.00 90.38 190 LEU A C 1
ATOM 1464 O O . LEU A 1 190 ? -1.505 6.986 -2.835 1.00 90.38 190 LEU A O 1
ATOM 1468 N N . TYR A 1 191 ? 0.177 7.484 -4.243 1.00 90.88 191 TYR A N 1
ATOM 1469 C CA . TYR A 1 191 ? 0.724 8.587 -3.447 1.00 90.88 191 TYR A CA 1
ATOM 1470 C C . TYR A 1 191 ? 0.501 9.967 -4.066 1.00 90.88 191 TYR A C 1
ATOM 1472 O O . TYR A 1 191 ? 0.513 10.952 -3.327 1.00 90.88 191 TYR A O 1
ATOM 1480 N N . GLU A 1 192 ? 0.286 10.051 -5.380 1.00 84.06 192 GLU A N 1
ATOM 1481 C CA . GLU A 1 192 ? 0.107 11.315 -6.107 1.00 84.06 192 GLU A CA 1
ATOM 1482 C C . GLU A 1 192 ? -1.339 11.524 -6.599 1.00 84.06 192 GLU A C 1
ATOM 1484 O O . GLU A 1 192 ? -1.616 12.529 -7.250 1.00 84.06 192 GLU A O 1
ATOM 1489 N N . ASP A 1 193 ? -2.283 10.640 -6.235 1.00 72.88 193 ASP A N 1
ATOM 1490 C CA . ASP A 1 193 ? -3.730 10.809 -6.466 1.00 72.88 193 ASP A CA 1
ATOM 1491 C C . ASP A 1 193 ? -4.310 11.926 -5.579 1.00 72.88 193 ASP A C 1
ATOM 1493 O O . ASP A 1 193 ? -4.974 11.700 -4.563 1.00 72.88 193 ASP A O 1
ATOM 1497 N N . SER A 1 194 ? -4.017 13.171 -5.955 1.00 63.38 194 SER A N 1
ATOM 1498 C CA . SER A 1 194 ? -4.450 14.379 -5.250 1.00 63.38 194 SER A CA 1
ATOM 1499 C C . SER A 1 194 ? -5.970 14.566 -5.276 1.00 63.38 194 SER A C 1
ATOM 1501 O O . SER A 1 194 ? -6.541 15.133 -4.342 1.00 63.38 194 SER A O 1
ATOM 1503 N N . GLU A 1 195 ? -6.641 14.037 -6.300 1.00 63.25 195 GLU A N 1
ATOM 1504 C CA . GLU A 1 195 ? -8.099 14.057 -6.423 1.00 63.25 195 GLU A CA 1
ATOM 1505 C C . GLU A 1 195 ? -8.785 12.916 -5.664 1.00 63.25 195 GLU A C 1
ATOM 1507 O O . GLU A 1 195 ? -10.011 12.950 -5.491 1.00 63.25 195 GLU A O 1
ATOM 1512 N N . GLY A 1 196 ? -8.016 11.942 -5.161 1.00 71.56 196 GLY A N 1
ATOM 1513 C CA . GLY A 1 196 ? -8.499 10.703 -4.549 1.00 71.56 196 GLY A CA 1
ATOM 1514 C C . GLY A 1 196 ? -9.500 9.983 -5.447 1.00 71.56 196 GLY A C 1
ATOM 1515 O O . GLY A 1 196 ? -10.549 9.532 -4.980 1.00 71.56 196 GLY A O 1
ATOM 1516 N N . ALA A 1 197 ? -9.218 9.967 -6.749 1.00 76.50 197 ALA A N 1
ATOM 1517 C CA . ALA A 1 197 ? -10.057 9.365 -7.765 1.00 76.50 197 ALA A CA 1
ATOM 1518 C C . ALA A 1 197 ? -10.182 7.848 -7.572 1.00 76.50 197 ALA A C 1
ATOM 1520 O O . ALA A 1 197 ? -11.269 7.312 -7.794 1.00 76.50 197 ALA A O 1
ATOM 1521 N N . LEU A 1 198 ? -9.122 7.176 -7.106 1.00 78.25 198 LEU A N 1
ATOM 1522 C CA . LEU A 1 198 ? -9.094 5.718 -6.932 1.00 78.25 198 LEU A CA 1
ATOM 1523 C C . LEU A 1 198 ? -10.100 5.207 -5.895 1.00 78.25 198 LEU A C 1
ATOM 1525 O O . LEU A 1 198 ? -10.565 4.076 -5.997 1.00 78.25 198 LEU A O 1
ATOM 1529 N N . LEU A 1 199 ? -10.445 6.033 -4.904 1.00 84.38 199 LEU A N 1
ATOM 1530 C CA . LEU A 1 199 ? -11.367 5.671 -3.826 1.00 84.38 199 LEU A CA 1
ATOM 1531 C C . LEU A 1 199 ? -12.429 6.761 -3.595 1.00 84.38 199 LEU A C 1
ATOM 1533 O O . LEU A 1 199 ? -12.827 7.041 -2.467 1.00 84.38 199 LEU A O 1
ATOM 1537 N N . ARG A 1 200 ? -12.886 7.402 -4.680 1.00 81.94 200 ARG A N 1
ATOM 1538 C CA . ARG A 1 200 ? -13.811 8.551 -4.635 1.00 81.94 200 ARG A CA 1
ATOM 1539 C C . ARG A 1 200 ? -15.146 8.228 -3.959 1.00 81.94 200 ARG A C 1
ATOM 1541 O O . ARG A 1 200 ? -15.631 9.022 -3.163 1.00 81.94 200 ARG A O 1
ATOM 1548 N N . ASN A 1 201 ? -15.724 7.071 -4.274 1.00 87.38 201 ASN A N 1
ATOM 1549 C CA . ASN A 1 201 ? -17.015 6.620 -3.747 1.00 87.38 201 ASN A CA 1
ATOM 1550 C C . ASN A 1 201 ? -16.826 5.589 -2.624 1.00 87.38 201 ASN A C 1
ATOM 1552 O O . ASN A 1 201 ? -17.405 4.505 -2.655 1.00 87.38 201 ASN A O 1
ATOM 1556 N N . CYS A 1 202 ? -15.969 5.910 -1.656 1.00 91.50 202 CYS A N 1
ATOM 1557 C CA . CYS A 1 202 ? -15.697 5.051 -0.507 1.00 91.50 202 CYS A CA 1
ATOM 1558 C C . CYS A 1 202 ? -16.859 5.049 0.492 1.00 91.50 202 CYS A C 1
ATOM 1560 O O . CYS A 1 202 ? -17.428 6.098 0.788 1.00 91.50 202 CYS A O 1
ATOM 1562 N N . VAL A 1 203 ? -17.136 3.889 1.080 1.00 94.25 203 VAL A N 1
ATOM 1563 C CA . VAL A 1 203 ? -17.899 3.731 2.322 1.00 94.25 203 VAL A CA 1
ATOM 1564 C C . VAL A 1 203 ? -17.044 2.904 3.273 1.00 94.25 203 VAL A C 1
ATOM 1566 O O . VAL A 1 203 ? -16.648 1.786 2.945 1.00 94.25 203 VAL A O 1
ATOM 1569 N N . ALA A 1 204 ? -16.727 3.455 4.436 1.00 94.38 204 ALA A N 1
ATOM 1570 C CA . ALA A 1 204 ? -15.887 2.779 5.410 1.00 94.38 204 ALA A CA 1
ATOM 1571 C C . ALA A 1 204 ? -16.736 1.873 6.314 1.00 94.38 204 ALA A C 1
ATOM 1573 O O . ALA A 1 204 ? -17.728 2.319 6.886 1.00 94.38 204 ALA A O 1
ATOM 1574 N N . ILE A 1 205 ? -16.340 0.614 6.476 1.00 95.31 205 ILE A N 1
ATOM 1575 C CA . ILE A 1 205 ? -16.929 -0.322 7.436 1.00 95.31 205 ILE A CA 1
ATOM 1576 C C . ILE A 1 205 ? -16.101 -0.254 8.719 1.00 95.31 205 ILE A C 1
ATOM 1578 O O . ILE A 1 205 ? -15.001 -0.798 8.784 1.00 95.31 205 ILE A O 1
ATOM 1582 N N . GLY A 1 206 ? -16.610 0.464 9.714 1.00 92.75 206 GLY A N 1
ATOM 1583 C CA . GLY A 1 206 ? -16.085 0.573 11.072 1.00 92.75 206 GLY A CA 1
ATOM 1584 C C . GLY A 1 206 ? -16.703 -0.441 12.032 1.00 92.75 206 GLY A C 1
ATOM 1585 O O . GLY A 1 206 ? -17.634 -1.169 11.698 1.00 92.75 206 GLY A O 1
ATOM 1586 N N . GLY A 1 207 ? -16.148 -0.504 13.235 1.00 90.69 207 GLY A N 1
ATOM 1587 C CA . GLY A 1 207 ? -16.512 -1.464 14.266 1.00 90.69 207 GLY A CA 1
ATOM 1588 C C . GLY A 1 207 ? -15.303 -1.845 15.114 1.00 90.69 207 GLY A C 1
ATOM 1589 O O . GLY A 1 207 ? -14.168 -1.916 14.628 1.00 90.69 207 GLY A O 1
ATOM 1590 N N . ALA A 1 208 ? -15.563 -2.113 16.390 1.00 90.69 208 ALA A N 1
ATOM 1591 C CA . ALA A 1 208 ? -14.559 -2.535 17.359 1.00 90.69 208 ALA A CA 1
ATOM 1592 C C . ALA A 1 208 ? -13.866 -3.856 16.960 1.00 90.69 208 ALA A C 1
ATOM 1594 O O . ALA A 1 208 ? -14.350 -4.604 16.101 1.00 90.69 208 ALA A O 1
ATOM 1595 N N . THR A 1 209 ? -12.732 -4.180 17.585 1.00 89.12 209 THR A N 1
ATOM 1596 C CA . THR A 1 209 ? -12.019 -5.445 17.330 1.00 89.12 209 THR A CA 1
ATOM 1597 C C . THR A 1 209 ? -12.946 -6.636 17.580 1.00 89.12 209 THR A C 1
ATOM 1599 O O . THR A 1 209 ? -13.675 -6.662 18.568 1.00 89.12 209 THR A O 1
ATOM 1602 N N . GLY A 1 210 ? -12.946 -7.612 16.668 1.00 87.81 210 GLY A N 1
ATOM 1603 C CA . GLY A 1 210 ? -13.820 -8.789 16.749 1.00 87.81 210 GLY A CA 1
ATOM 1604 C C . GLY A 1 210 ? -15.242 -8.594 16.212 1.00 87.81 210 GLY A C 1
ATOM 1605 O O . GLY A 1 210 ? -15.989 -9.561 16.164 1.00 87.81 210 GLY A O 1
ATOM 1606 N N . SER A 1 211 ? -15.613 -7.399 15.735 1.00 89.38 211 SER A N 1
ATOM 1607 C CA . SER A 1 211 ? -16.957 -7.099 15.194 1.00 89.38 211 SER A CA 1
ATOM 1608 C C . SER A 1 211 ? -17.309 -7.779 13.861 1.00 89.38 211 SER A C 1
ATOM 1610 O O . SER A 1 211 ? -18.383 -7.553 13.320 1.00 89.38 211 SER A O 1
ATOM 1612 N N . GLY A 1 212 ? -16.423 -8.596 13.285 1.00 87.06 212 GLY A N 1
ATOM 1613 C CA . GLY A 1 212 ? -16.726 -9.320 12.047 1.00 87.06 212 GLY A CA 1
ATOM 1614 C C . GLY A 1 212 ? -16.751 -8.458 10.776 1.00 87.06 212 GLY A C 1
ATOM 1615 O O . GLY A 1 212 ? -17.336 -8.880 9.785 1.00 87.06 212 GLY A O 1
ATOM 1616 N N . LYS A 1 213 ? -16.084 -7.293 10.746 1.00 90.50 213 LYS A N 1
ATOM 1617 C CA . LYS A 1 213 ? -16.011 -6.406 9.558 1.00 90.50 213 LYS A CA 1
ATOM 1618 C C . LYS A 1 213 ? -15.646 -7.147 8.266 1.00 90.50 213 LYS A C 1
ATOM 1620 O O . LYS A 1 213 ? -16.305 -6.975 7.245 1.00 90.50 213 LYS A O 1
ATOM 1625 N N . GLY A 1 214 ? -14.648 -8.032 8.332 1.00 88.62 214 GLY A N 1
ATOM 1626 C CA . GLY A 1 214 ? -14.256 -8.875 7.200 1.00 88.62 214 GLY A CA 1
ATOM 1627 C C . GLY A 1 214 ? -15.379 -9.796 6.704 1.00 88.62 214 GLY A C 1
ATOM 1628 O O . GLY A 1 214 ? -15.555 -9.925 5.496 1.00 88.62 214 GLY A O 1
ATOM 1629 N N . LEU A 1 215 ? -16.189 -10.357 7.614 1.00 89.75 215 LEU A N 1
ATOM 1630 C CA . LEU A 1 215 ? -17.359 -11.181 7.270 1.00 89.75 215 LEU A CA 1
ATOM 1631 C C . LEU A 1 215 ? -18.432 -10.348 6.561 1.00 89.75 215 LEU A C 1
ATOM 1633 O O . LEU A 1 215 ? -19.050 -10.806 5.603 1.00 89.75 215 LEU A O 1
ATOM 1637 N N . ILE A 1 216 ? -18.623 -9.099 6.986 1.00 92.75 216 ILE A N 1
ATOM 1638 C CA . ILE A 1 216 ? -19.532 -8.168 6.313 1.00 92.75 216 ILE A CA 1
ATOM 1639 C C . ILE A 1 216 ? -19.017 -7.845 4.910 1.00 92.75 216 ILE A C 1
ATOM 1641 O O . ILE A 1 216 ? -19.792 -7.906 3.960 1.00 92.75 216 ILE A O 1
ATOM 1645 N N . LEU A 1 217 ? -17.716 -7.582 4.736 1.00 93.31 217 LEU A N 1
ATOM 1646 C CA . LEU A 1 217 ? -17.134 -7.412 3.400 1.00 93.31 217 LEU A CA 1
ATOM 1647 C C . LEU A 1 217 ? -17.329 -8.666 2.528 1.00 93.31 217 LEU A C 1
ATOM 1649 O O . LEU A 1 217 ? -17.608 -8.534 1.339 1.00 93.31 217 LEU A O 1
ATOM 1653 N N . ASP A 1 218 ? -17.204 -9.876 3.087 1.00 90.00 218 ASP A N 1
ATOM 1654 C CA . ASP A 1 218 ? -17.517 -11.141 2.392 1.00 90.00 218 ASP A CA 1
ATOM 1655 C C . ASP A 1 218 ? -18.971 -11.192 1.931 1.00 90.00 218 ASP A C 1
ATOM 1657 O O . ASP A 1 218 ? -19.242 -11.416 0.749 1.00 90.00 218 ASP A O 1
ATOM 1661 N N . ALA A 1 219 ? -19.905 -10.912 2.832 1.00 93.56 219 ALA A N 1
ATOM 1662 C CA . ALA A 1 219 ? -21.328 -10.927 2.532 1.00 93.56 219 ALA A CA 1
ATOM 1663 C C . ALA A 1 219 ? -21.756 -9.825 1.546 1.00 93.56 219 ALA A C 1
ATOM 1665 O O . ALA A 1 219 ? -22.688 -10.044 0.767 1.00 93.56 219 ALA A O 1
ATOM 1666 N N . LEU A 1 220 ? -21.089 -8.666 1.553 1.00 93.00 220 LEU A N 1
ATOM 1667 C CA . LEU A 1 220 ? -21.274 -7.591 0.574 1.00 93.00 220 LEU A CA 1
ATOM 1668 C C . LEU A 1 220 ? -20.755 -8.011 -0.808 1.00 93.00 220 LEU A C 1
ATOM 1670 O O . LEU A 1 220 ? -21.472 -7.882 -1.802 1.00 93.00 220 LEU A O 1
ATOM 1674 N N . SER A 1 221 ? -19.542 -8.564 -0.871 1.00 92.31 221 SER A N 1
ATOM 1675 C CA . SER A 1 221 ? -18.933 -9.055 -2.114 1.00 92.31 221 SER A CA 1
ATOM 1676 C C . SER A 1 221 ? -19.761 -10.169 -2.760 1.00 92.31 221 SER A C 1
ATOM 1678 O O . SER A 1 221 ? -20.056 -10.114 -3.953 1.00 92.31 221 SER A O 1
ATOM 1680 N N . ALA A 1 222 ? -20.250 -11.125 -1.960 1.00 90.06 222 ALA A N 1
ATOM 1681 C CA . ALA A 1 222 ? -21.128 -12.206 -2.418 1.00 90.06 222 ALA A CA 1
ATOM 1682 C C . ALA A 1 222 ? -22.452 -11.706 -3.031 1.00 90.06 222 ALA A C 1
ATOM 1684 O O . ALA A 1 222 ? -23.084 -12.413 -3.812 1.00 90.06 222 ALA A O 1
ATOM 1685 N N . ARG A 1 223 ? -22.861 -10.473 -2.709 1.00 92.00 223 ARG A N 1
ATOM 1686 C CA . ARG A 1 223 ? -24.032 -9.783 -3.275 1.00 92.00 223 ARG A CA 1
ATOM 1687 C C . ARG A 1 223 ? -23.680 -8.852 -4.441 1.00 92.00 223 ARG A C 1
ATOM 1689 O O . ARG A 1 223 ? -24.505 -8.045 -4.859 1.00 92.00 223 ARG A O 1
ATOM 1696 N N . GLY A 1 224 ? -22.457 -8.940 -4.961 1.00 90.19 224 GLY A N 1
ATOM 1697 C CA . GLY A 1 224 ? -21.981 -8.166 -6.106 1.00 90.19 224 GLY A CA 1
ATOM 1698 C C . GLY A 1 224 ? -21.519 -6.745 -5.775 1.00 90.19 224 GLY A C 1
ATOM 1699 O O . GLY A 1 224 ? -21.300 -5.958 -6.700 1.00 90.19 224 GLY A O 1
ATOM 1700 N N . ALA A 1 225 ? -21.377 -6.383 -4.496 1.00 92.50 225 ALA A N 1
ATOM 1701 C CA . ALA A 1 225 ? -20.844 -5.083 -4.095 1.00 92.50 225 ALA A CA 1
ATOM 1702 C C . ALA A 1 225 ? -19.338 -4.975 -4.372 1.00 92.50 225 ALA A C 1
ATOM 1704 O O . ALA A 1 225 ? -18.622 -5.975 -4.373 1.00 92.50 225 ALA A O 1
ATOM 1705 N N . GLN A 1 226 ? -18.841 -3.752 -4.564 1.00 92.88 226 GLN A N 1
ATOM 1706 C CA . GLN A 1 226 ? -17.401 -3.522 -4.673 1.00 92.88 226 GLN A CA 1
ATOM 1707 C C . GLN A 1 226 ? -16.791 -3.444 -3.281 1.00 92.88 226 GLN A C 1
ATOM 1709 O O . GLN A 1 226 ? -17.258 -2.656 -2.457 1.00 92.88 226 GLN A O 1
ATOM 1714 N N . VAL A 1 227 ? -15.752 -4.236 -3.022 1.00 94.06 227 VAL A N 1
ATOM 1715 C CA . VAL A 1 227 ? -15.091 -4.273 -1.716 1.00 94.06 227 VAL A CA 1
ATOM 1716 C C . VAL A 1 227 ? -13.576 -4.184 -1.849 1.00 94.06 227 VAL A C 1
ATOM 1718 O O . VAL A 1 227 ? -13.003 -4.720 -2.796 1.00 94.06 227 VAL A O 1
ATOM 1721 N N . ILE A 1 228 ? -12.930 -3.549 -0.873 1.00 93.69 228 ILE A N 1
ATOM 1722 C CA . ILE A 1 228 ? -11.482 -3.630 -0.659 1.00 93.69 228 ILE A CA 1
ATOM 1723 C C . ILE A 1 228 ? -11.241 -4.157 0.758 1.00 93.69 228 ILE A C 1
ATOM 1725 O O . ILE A 1 228 ? -11.641 -3.538 1.741 1.00 93.69 228 ILE A O 1
ATOM 1729 N N . ASP A 1 229 ? -10.582 -5.309 0.841 1.00 92.19 229 ASP A N 1
ATOM 1730 C CA . ASP A 1 229 ? -10.179 -5.984 2.079 1.00 92.19 229 ASP A CA 1
ATOM 1731 C C . ASP A 1 229 ? -8.688 -5.740 2.312 1.00 92.19 229 ASP A C 1
ATOM 1733 O O . ASP A 1 229 ? -7.840 -6.409 1.718 1.00 92.19 229 ASP A O 1
ATOM 1737 N N . LEU A 1 230 ? -8.361 -4.717 3.099 1.00 92.81 230 LEU A N 1
ATOM 1738 C CA . LEU A 1 230 ? -6.983 -4.276 3.298 1.00 92.81 230 LEU A CA 1
ATOM 1739 C C . LEU A 1 230 ? -6.168 -5.311 4.085 1.00 92.81 230 LEU A C 1
ATOM 1741 O O . LEU A 1 230 ? -5.017 -5.558 3.737 1.00 92.81 230 LEU A O 1
ATOM 1745 N N . GLU A 1 231 ? -6.762 -5.952 5.087 1.00 89.44 231 GLU A N 1
ATOM 1746 C CA . GLU A 1 231 ? -6.242 -7.074 5.862 1.00 89.44 231 GLU A CA 1
ATOM 1747 C C . GLU A 1 231 ? -5.964 -8.274 4.962 1.00 89.44 231 GLU A C 1
ATOM 1749 O O . GLU A 1 231 ? -4.916 -8.912 5.090 1.00 89.44 231 GLU A O 1
ATOM 1754 N N . GLY A 1 232 ? -6.845 -8.549 3.997 1.00 88.62 232 GLY A N 1
ATOM 1755 C CA . GLY A 1 232 ? -6.617 -9.578 2.989 1.00 88.62 232 GLY A CA 1
ATOM 1756 C C . GLY A 1 232 ? -5.468 -9.264 2.042 1.00 88.62 232 GLY A C 1
ATOM 1757 O O . GLY A 1 232 ? -4.587 -10.107 1.842 1.00 88.62 232 GLY A O 1
ATOM 1758 N N . LEU A 1 233 ? -5.396 -8.030 1.538 1.00 91.44 233 LEU A N 1
ATOM 1759 C CA . LEU A 1 233 ? -4.265 -7.557 0.728 1.00 91.44 233 LEU A CA 1
ATOM 1760 C C . LEU A 1 233 ? -2.950 -7.525 1.524 1.00 91.44 233 LEU A C 1
ATOM 1762 O O . LEU A 1 233 ? -1.864 -7.677 0.958 1.00 91.44 233 LEU A O 1
ATOM 1766 N N . ALA A 1 234 ? -3.041 -7.343 2.838 1.00 91.69 234 ALA A N 1
ATOM 1767 C CA . ALA A 1 234 ? -1.931 -7.362 3.774 1.00 91.69 234 ALA A CA 1
ATOM 1768 C C . ALA A 1 234 ? -1.626 -8.757 4.326 1.00 91.69 234 ALA A C 1
ATOM 1770 O O . ALA A 1 234 ? -0.637 -8.885 5.036 1.00 91.69 234 ALA A O 1
ATOM 1771 N N . SER A 1 235 ? -2.442 -9.780 4.050 1.00 90.31 235 SER A N 1
ATOM 1772 C CA . SER A 1 235 ? -2.345 -11.117 4.656 1.00 90.31 235 SER A CA 1
ATOM 1773 C C . SER A 1 235 ? -2.161 -11.066 6.186 1.00 90.31 235 SER A C 1
ATOM 1775 O O . SER A 1 235 ? -1.296 -11.746 6.739 1.00 90.31 235 SER A O 1
ATOM 1777 N N . HIS A 1 236 ? -2.921 -10.195 6.860 1.00 89.00 236 HIS A N 1
ATOM 1778 C CA . HIS A 1 236 ? -2.752 -9.882 8.281 1.00 89.00 236 HIS A CA 1
ATOM 1779 C C . HIS A 1 236 ? -4.037 -9.298 8.888 1.00 89.00 236 HIS A C 1
ATOM 1781 O O . HIS A 1 236 ? -4.638 -8.411 8.297 1.00 89.00 236 HIS A O 1
ATOM 1787 N N . ARG A 1 237 ? -4.419 -9.711 10.102 1.00 83.88 237 ARG A N 1
ATOM 1788 C CA . ARG A 1 237 ? -5.704 -9.366 10.754 1.00 83.88 237 ARG A CA 1
ATOM 1789 C C . ARG A 1 237 ? -5.694 -8.058 11.570 1.00 83.88 237 ARG A C 1
ATOM 1791 O O . ARG A 1 237 ? -6.218 -8.035 12.682 1.00 83.88 237 ARG A O 1
ATOM 1798 N N . GLY A 1 238 ? -4.977 -7.033 11.099 1.00 75.56 238 GLY A N 1
ATOM 1799 C CA . GLY A 1 238 ? -5.018 -5.670 11.674 1.00 75.56 238 GLY A CA 1
ATOM 1800 C C . GLY A 1 238 ? -4.525 -5.453 13.119 1.00 75.56 238 GLY A C 1
ATOM 1801 O O . GLY A 1 238 ? -4.264 -4.317 13.502 1.00 75.56 238 GLY A O 1
ATOM 1802 N N . SER A 1 239 ? -4.323 -6.501 13.924 1.00 81.94 239 SER A N 1
ATOM 1803 C CA . SER A 1 239 ? -3.978 -6.408 15.351 1.00 81.94 239 SER A CA 1
ATOM 1804 C C . SER A 1 239 ? -2.541 -6.847 15.645 1.00 81.94 239 SER A C 1
ATOM 1806 O O . SER A 1 239 ? -1.898 -7.494 14.826 1.00 81.94 239 SER A O 1
ATOM 1808 N N . ILE A 1 240 ? -2.026 -6.560 16.845 1.00 80.94 240 ILE A N 1
ATOM 1809 C CA . ILE A 1 240 ? -0.706 -7.069 17.270 1.00 80.94 240 ILE A CA 1
ATOM 1810 C C . ILE A 1 240 ? -0.623 -8.605 17.282 1.00 80.94 240 ILE A C 1
ATOM 1812 O O . ILE A 1 240 ? 0.457 -9.168 17.134 1.00 80.94 240 ILE A O 1
ATOM 1816 N N . LEU A 1 241 ? -1.771 -9.274 17.407 1.00 82.44 241 LEU A N 1
ATOM 1817 C CA . LEU A 1 241 ? -1.898 -10.725 17.333 1.00 82.44 241 LEU A CA 1
ATOM 1818 C C . LEU A 1 241 ? -2.170 -11.212 15.899 1.00 82.44 241 LEU A C 1
ATOM 1820 O O . LEU A 1 241 ? -2.213 -12.407 15.661 1.00 82.44 241 LEU A O 1
ATOM 1824 N N . GLY A 1 242 ? -2.347 -10.308 14.934 1.00 78.00 242 GLY A N 1
ATOM 1825 C CA . GLY A 1 242 ? -2.959 -10.583 13.634 1.00 78.00 242 GLY A CA 1
ATOM 1826 C C . GLY A 1 242 ? -2.091 -11.295 12.598 1.00 78.00 242 GLY A C 1
ATOM 1827 O O . GLY A 1 242 ? -2.536 -11.437 11.456 1.00 78.00 242 GLY A O 1
ATOM 1828 N N . ALA A 1 243 ? -0.882 -11.727 12.960 1.00 83.69 243 ALA A N 1
ATOM 1829 C CA . ALA A 1 243 ? -0.040 -12.541 12.093 1.00 83.69 243 ALA A CA 1
ATOM 1830 C C . ALA A 1 243 ? -0.615 -13.960 11.987 1.00 83.69 243 ALA A C 1
ATOM 1832 O O . ALA A 1 243 ? -0.793 -14.643 12.991 1.00 83.69 243 ALA A O 1
ATOM 1833 N N . GLU A 1 244 ? -0.896 -14.413 10.766 1.00 76.81 244 GLU A N 1
ATOM 1834 C CA . GLU A 1 244 ? -1.460 -15.744 10.547 1.00 76.81 244 GLU A CA 1
ATOM 1835 C C . GLU A 1 244 ? -0.346 -16.809 10.524 1.00 76.81 244 GLU A C 1
ATOM 1837 O O . GLU A 1 244 ? 0.622 -16.668 9.762 1.00 76.81 244 GLU A O 1
ATOM 1842 N N . PRO A 1 245 ? -0.461 -17.894 11.310 1.00 78.44 245 PRO A N 1
ATOM 1843 C CA . PRO A 1 245 ? 0.525 -18.966 11.307 1.00 78.44 245 PRO A CA 1
ATOM 1844 C C . PRO A 1 245 ? 0.770 -19.532 9.901 1.00 78.44 245 PRO A C 1
ATOM 1846 O O . PRO A 1 245 ? -0.157 -19.878 9.168 1.00 78.44 245 PRO A O 1
ATOM 1849 N N . GLY A 1 246 ? 2.043 -19.625 9.512 1.00 82.00 246 GLY A N 1
ATOM 1850 C CA . GLY A 1 246 ? 2.448 -20.171 8.213 1.00 82.00 246 GLY A CA 1
ATOM 1851 C C . GLY A 1 246 ? 2.167 -19.272 7.003 1.00 82.00 246 GLY A C 1
ATOM 1852 O O . GLY A 1 246 ? 2.473 -19.676 5.882 1.00 82.00 246 GLY A O 1
ATOM 1853 N N . VAL A 1 247 ? 1.634 -18.058 7.189 1.00 85.06 247 VAL A N 1
ATOM 1854 C CA . VAL A 1 247 ? 1.405 -17.099 6.099 1.00 85.06 247 VAL A CA 1
ATOM 1855 C C . VAL A 1 247 ? 2.322 -15.895 6.275 1.00 85.06 247 VAL A C 1
ATOM 1857 O O . VAL A 1 247 ? 2.257 -15.155 7.254 1.00 85.06 247 VAL A O 1
ATOM 1860 N N . LYS A 1 248 ? 3.202 -15.678 5.297 1.00 88.94 248 LYS A N 1
ATOM 1861 C CA . LYS A 1 248 ? 4.125 -14.544 5.305 1.00 88.94 248 LYS A CA 1
ATOM 1862 C C . LYS A 1 248 ? 3.390 -13.272 4.893 1.00 88.94 248 LYS A C 1
ATOM 1864 O O . LYS A 1 248 ? 2.812 -13.204 3.812 1.00 88.94 248 LYS A O 1
ATOM 1869 N N . GLN A 1 249 ? 3.494 -12.235 5.720 1.00 91.25 249 GLN A N 1
ATOM 1870 C CA . GLN A 1 249 ? 3.027 -10.903 5.350 1.00 91.25 249 GLN A CA 1
ATOM 1871 C C . GLN A 1 249 ? 3.802 -10.403 4.109 1.00 91.25 249 GLN A C 1
ATOM 1873 O O . GLN A 1 249 ? 5.040 -10.477 4.117 1.00 91.25 249 GLN A O 1
ATOM 1878 N N . PRO A 1 250 ? 3.146 -9.860 3.064 1.00 92.62 250 PRO A N 1
ATOM 1879 C CA . PRO A 1 250 ? 3.831 -9.344 1.883 1.00 92.62 250 PRO A CA 1
ATOM 1880 C C . PRO A 1 250 ? 4.827 -8.231 2.236 1.00 92.62 250 PRO A C 1
ATOM 1882 O O . PRO A 1 250 ? 4.856 -7.705 3.354 1.00 92.62 250 PRO A O 1
ATOM 1885 N N . THR A 1 251 ? 5.701 -7.891 1.289 1.00 95.56 251 THR A N 1
ATOM 1886 C CA . THR A 1 251 ? 6.516 -6.674 1.399 1.00 95.56 251 THR A CA 1
ATOM 1887 C C . THR A 1 251 ? 5.638 -5.438 1.186 1.00 95.56 251 THR A C 1
ATOM 1889 O O . THR A 1 251 ? 4.555 -5.533 0.608 1.00 95.56 251 THR A O 1
ATOM 1892 N N . GLN A 1 252 ? 6.125 -4.259 1.583 1.00 96.25 252 GLN A N 1
ATOM 1893 C CA . GLN A 1 252 ? 5.436 -2.991 1.316 1.00 96.25 252 GLN A CA 1
ATOM 1894 C C . GLN A 1 252 ? 5.157 -2.791 -0.184 1.00 96.25 252 GLN A C 1
ATOM 1896 O O . GLN A 1 252 ? 4.042 -2.447 -0.567 1.00 96.25 252 GLN A O 1
ATOM 1901 N N . LYS A 1 253 ? 6.137 -3.090 -1.050 1.00 94.56 253 LYS A N 1
ATOM 1902 C CA . LYS A 1 253 ? 5.973 -2.983 -2.509 1.00 94.56 253 LYS A CA 1
ATOM 1903 C C . LYS A 1 253 ? 4.862 -3.906 -3.014 1.00 94.56 253 LYS A C 1
ATOM 1905 O O . LYS A 1 253 ? 4.031 -3.472 -3.810 1.00 94.56 253 LYS A O 1
ATOM 1910 N N . HIS A 1 254 ? 4.826 -5.146 -2.523 1.00 93.44 254 HIS A N 1
ATOM 1911 C CA . HIS A 1 254 ? 3.834 -6.122 -2.961 1.00 93.44 254 HIS A CA 1
ATOM 1912 C C . HIS A 1 254 ? 2.428 -5.807 -2.456 1.00 93.44 254 HIS A C 1
ATOM 1914 O O . HIS A 1 254 ? 1.470 -5.913 -3.218 1.00 93.44 254 HIS A O 1
ATOM 1920 N N . PHE A 1 255 ? 2.303 -5.329 -1.219 1.00 95.25 255 PHE A N 1
ATOM 1921 C CA . PHE A 1 255 ? 1.048 -4.790 -0.704 1.00 95.25 255 PHE A CA 1
ATOM 1922 C C . PHE A 1 255 ? 0.532 -3.628 -1.566 1.00 95.25 255 PHE A C 1
ATOM 1924 O O . PHE A 1 255 ? -0.617 -3.647 -1.996 1.00 95.25 255 PHE A O 1
ATOM 1931 N N . GLU A 1 256 ? 1.393 -2.666 -1.905 1.00 95.00 256 GLU A N 1
ATOM 1932 C CA . GLU A 1 256 ? 1.040 -1.556 -2.798 1.00 95.00 256 GLU A CA 1
ATOM 1933 C C . GLU A 1 256 ? 0.631 -2.039 -4.198 1.00 95.00 256 GLU A C 1
ATOM 1935 O O . GLU A 1 256 ? -0.353 -1.550 -4.744 1.00 95.00 256 GLU A O 1
ATOM 1940 N N . SER A 1 257 ? 1.332 -3.024 -4.777 1.00 89.88 257 SER A N 1
ATOM 1941 C CA . SER A 1 257 ? 0.921 -3.654 -6.045 1.00 89.88 257 SER A CA 1
ATOM 1942 C C . SER A 1 257 ? -0.489 -4.239 -5.937 1.00 89.88 257 SER A C 1
ATOM 1944 O O . SER A 1 257 ? -1.330 -3.982 -6.798 1.00 89.88 257 SER A O 1
ATOM 1946 N N . ARG A 1 258 ? -0.760 -5.017 -4.882 1.00 91.75 258 ARG A N 1
ATOM 1947 C CA . ARG A 1 258 ? -2.069 -5.637 -4.621 1.00 91.75 258 ARG A CA 1
ATOM 1948 C C . ARG A 1 258 ? -3.166 -4.581 -4.475 1.00 91.75 258 ARG A C 1
ATOM 1950 O O . ARG A 1 258 ? -4.188 -4.678 -5.149 1.00 91.75 258 ARG A O 1
ATOM 1957 N N . LEU A 1 259 ? -2.914 -3.537 -3.689 1.00 93.00 259 LEU A N 1
ATOM 1958 C CA . LEU A 1 259 ? -3.843 -2.428 -3.478 1.00 93.00 259 LEU A CA 1
ATOM 1959 C C . LEU A 1 259 ? -4.130 -1.644 -4.762 1.00 93.00 259 LEU A C 1
ATOM 1961 O O . LEU A 1 259 ? -5.292 -1.423 -5.088 1.00 93.00 259 LEU A O 1
ATOM 1965 N N . TYR A 1 260 ? -3.099 -1.258 -5.517 1.00 90.50 260 TYR A N 1
ATOM 1966 C CA . TYR A 1 260 ? -3.267 -0.530 -6.778 1.00 90.50 260 TYR A CA 1
ATOM 1967 C C . TYR A 1 260 ? -4.160 -1.288 -7.765 1.00 90.50 260 TYR A C 1
ATOM 1969 O O . TYR A 1 260 ? -5.089 -0.713 -8.332 1.00 90.50 260 TYR A O 1
ATOM 1977 N N . ASN A 1 261 ? -3.915 -2.588 -7.939 1.00 85.31 261 ASN A N 1
ATOM 1978 C CA . ASN A 1 261 ? -4.702 -3.409 -8.856 1.00 85.31 261 ASN A CA 1
ATOM 1979 C C . ASN A 1 261 ? -6.142 -3.598 -8.370 1.00 85.31 261 ASN A C 1
ATOM 1981 O O . ASN A 1 261 ? -7.065 -3.509 -9.177 1.00 85.31 261 ASN A O 1
ATOM 1985 N N . ALA A 1 262 ? -6.342 -3.799 -7.063 1.00 89.50 262 ALA A N 1
ATOM 1986 C CA . ALA A 1 262 ? -7.678 -3.888 -6.486 1.00 89.50 262 ALA A CA 1
ATOM 1987 C C . ALA A 1 262 ? -8.477 -2.594 -6.719 1.00 89.50 262 ALA A C 1
ATOM 1989 O O . ALA A 1 262 ? -9.632 -2.663 -7.123 1.00 89.50 262 ALA A O 1
ATOM 1990 N N . LEU A 1 263 ? -7.847 -1.424 -6.555 1.00 88.81 263 LEU A N 1
ATOM 1991 C CA . LEU A 1 263 ? -8.472 -0.119 -6.794 1.00 88.81 263 LEU A CA 1
ATOM 1992 C C . LEU A 1 263 ? -8.774 0.138 -8.278 1.00 88.81 263 LEU A C 1
ATOM 1994 O O . LEU A 1 263 ? -9.850 0.627 -8.611 1.00 88.81 263 LEU A O 1
ATOM 1998 N N . LYS A 1 264 ? -7.856 -0.205 -9.190 1.00 83.88 264 LYS A N 1
ATOM 1999 C CA . LYS A 1 264 ? -8.060 -0.010 -10.640 1.00 83.88 264 LYS A CA 1
ATOM 2000 C C . LYS A 1 264 ? -9.143 -0.917 -11.226 1.00 83.88 264 LYS A C 1
ATOM 2002 O O . LYS A 1 264 ? -9.674 -0.595 -12.283 1.00 83.88 264 LYS A O 1
ATOM 2007 N N . ALA A 1 265 ? -9.465 -2.031 -10.569 1.00 83.81 265 ALA A N 1
ATOM 2008 C CA . ALA A 1 265 ? -10.527 -2.939 -10.997 1.00 83.81 265 ALA A CA 1
ATOM 2009 C C . ALA A 1 265 ? -11.945 -2.446 -10.643 1.00 83.81 265 ALA A C 1
ATOM 2011 O O . ALA A 1 265 ? -12.923 -3.059 -11.071 1.00 83.81 265 ALA A O 1
ATOM 2012 N N . LEU A 1 266 ? -12.066 -1.370 -9.859 1.00 85.81 266 LEU A N 1
ATOM 2013 C CA . LEU A 1 266 ? -13.345 -0.831 -9.407 1.00 85.81 266 LEU A CA 1
ATOM 2014 C C . LEU A 1 266 ? -14.030 -0.003 -10.502 1.00 85.81 266 LEU A C 1
ATOM 2016 O O . LEU A 1 266 ? -13.386 0.749 -11.232 1.00 85.81 266 LEU A O 1
ATOM 2020 N N . ASP A 1 267 ? -15.358 -0.068 -10.554 1.00 86.38 267 ASP A N 1
ATOM 2021 C CA . ASP A 1 267 ? -16.184 0.911 -11.255 1.00 86.38 267 ASP A CA 1
ATOM 2022 C C . ASP A 1 267 ? -16.322 2.164 -10.369 1.00 86.38 267 ASP A C 1
ATOM 2024 O O . ASP A 1 267 ? -16.936 2.100 -9.294 1.00 86.38 267 ASP A O 1
ATOM 2028 N N . PRO A 1 268 ? -15.779 3.320 -10.791 1.00 84.56 268 PRO A N 1
ATOM 2029 C CA . PRO A 1 268 ? -15.803 4.538 -9.992 1.00 84.56 268 PRO A CA 1
ATOM 2030 C C . PRO A 1 268 ? -17.210 5.120 -9.827 1.00 84.56 268 PRO A C 1
ATOM 2032 O O . PRO A 1 268 ? -17.390 6.009 -8.999 1.00 84.56 268 PRO A O 1
ATOM 2035 N N . SER A 1 269 ? -18.215 4.663 -10.582 1.00 84.81 269 SER A N 1
ATOM 2036 C CA . SER A 1 269 ? -19.605 5.120 -10.451 1.00 84.81 269 SER A CA 1
ATOM 2037 C C . SER A 1 269 ? -20.367 4.445 -9.304 1.00 84.81 269 SER A C 1
ATOM 2039 O O . SER A 1 269 ? -21.434 4.921 -8.909 1.00 84.81 269 SER A O 1
ATOM 2041 N N . ARG A 1 270 ? -19.813 3.369 -8.735 1.00 89.19 270 ARG A N 1
ATOM 2042 C CA . ARG A 1 270 ? -20.446 2.543 -7.702 1.00 89.19 270 ARG A CA 1
ATOM 2043 C C . ARG A 1 270 ? -19.775 2.750 -6.339 1.00 89.19 270 ARG A C 1
ATOM 2045 O O . ARG A 1 270 ? -18.587 3.075 -6.287 1.00 89.19 270 ARG A O 1
ATOM 2052 N N . PRO A 1 271 ? -20.508 2.572 -5.225 1.00 92.38 271 PRO A N 1
ATOM 2053 C CA . PRO A 1 271 ? -19.904 2.603 -3.901 1.00 92.38 271 PRO A CA 1
ATOM 2054 C C . PRO A 1 271 ? -18.915 1.446 -3.734 1.00 92.38 271 PRO A C 1
ATOM 2056 O O . PRO A 1 271 ? -19.177 0.324 -4.174 1.00 92.38 271 PRO A O 1
ATOM 2059 N N . THR A 1 272 ? -17.799 1.732 -3.070 1.00 94.19 272 THR A N 1
ATOM 2060 C CA . THR A 1 272 ? -16.785 0.750 -2.685 1.00 94.19 272 THR A CA 1
ATOM 2061 C C . THR A 1 272 ? -16.707 0.682 -1.171 1.00 94.19 272 THR A C 1
ATOM 2063 O O . THR A 1 272 ? -16.409 1.683 -0.521 1.00 94.19 272 THR A O 1
ATOM 2066 N N . PHE A 1 273 ? -16.963 -0.499 -0.618 1.00 95.44 273 PHE A N 1
ATOM 2067 C CA . PHE A 1 273 ? -16.904 -0.747 0.815 1.00 95.44 273 PHE A CA 1
ATOM 2068 C C . PHE A 1 273 ? -15.498 -1.170 1.217 1.00 95.44 273 PHE A C 1
ATOM 2070 O O . PHE A 1 273 ? -14.936 -2.113 0.662 1.00 95.44 273 PHE A O 1
ATOM 2077 N N . VAL A 1 274 ? -14.923 -0.472 2.184 1.00 94.56 274 VAL A N 1
ATOM 2078 C CA . VAL A 1 274 ? -13.555 -0.716 2.645 1.00 94.56 274 VAL A CA 1
ATOM 2079 C C . VAL A 1 274 ? -13.578 -0.820 4.154 1.00 94.56 274 VAL A C 1
ATOM 2081 O O . VAL A 1 274 ? -14.222 -0.012 4.815 1.00 94.56 274 VAL A O 1
ATOM 2084 N N . GLU A 1 275 ? -12.899 -1.804 4.724 1.00 90.88 275 GLU A N 1
ATOM 2085 C CA . GLU A 1 275 ? -12.757 -1.862 6.179 1.00 90.88 275 GLU A CA 1
ATOM 2086 C C . GLU A 1 275 ? -11.963 -0.666 6.714 1.00 90.88 275 GLU A C 1
ATOM 2088 O O . GLU A 1 275 ? -10.926 -0.271 6.177 1.00 90.88 275 GLU A O 1
ATOM 2093 N N . LEU A 1 276 ? -12.481 -0.076 7.788 1.00 86.31 276 LEU A N 1
ATOM 2094 C CA . LEU A 1 276 ? -11.864 1.034 8.491 1.00 86.31 276 LEU A CA 1
ATOM 2095 C C . LEU A 1 276 ? -10.802 0.496 9.451 1.00 86.31 276 LEU A C 1
ATOM 2097 O O . LEU A 1 276 ? -11.056 0.319 10.644 1.00 86.31 276 LEU A O 1
ATOM 2101 N N . GLU A 1 277 ? -9.623 0.226 8.903 1.00 81.44 277 GLU A N 1
ATOM 2102 C CA . GLU A 1 277 ? -8.440 -0.161 9.668 1.00 81.44 277 GLU A CA 1
ATOM 2103 C C . GLU A 1 277 ? -7.551 1.036 10.001 1.00 81.44 277 GLU A C 1
ATOM 2105 O O . GLU A 1 277 ? -7.761 2.153 9.526 1.00 81.44 277 GLU A O 1
ATOM 2110 N N . SER A 1 278 ? -6.551 0.814 10.854 1.00 84.69 278 SER A N 1
ATOM 2111 C CA . SER A 1 278 ? -5.557 1.843 11.158 1.00 84.69 278 SER A CA 1
ATOM 2112 C C . SER A 1 278 ? -4.684 2.158 9.931 1.00 84.69 278 SER A C 1
ATOM 2114 O O . SER A 1 278 ? -4.604 1.377 8.983 1.00 84.69 278 SER A O 1
ATOM 2116 N N . ALA A 1 279 ? -3.949 3.275 9.964 1.00 88.88 279 ALA A N 1
ATOM 2117 C CA . ALA A 1 279 ? -2.992 3.628 8.906 1.00 88.88 279 ALA A CA 1
ATOM 2118 C C . ALA A 1 279 ? -1.903 2.559 8.680 1.00 88.88 279 ALA A C 1
ATOM 2120 O O . ALA A 1 279 ? -1.191 2.608 7.676 1.00 88.88 279 ALA A O 1
ATOM 2121 N N . LYS A 1 280 ? -1.762 1.614 9.618 1.00 91.38 280 LYS A N 1
ATOM 2122 C CA . LYS A 1 280 ? -0.805 0.517 9.580 1.00 91.38 280 LYS A CA 1
ATOM 2123 C C . LYS A 1 280 ? -1.501 -0.835 9.750 1.00 91.38 280 LYS A C 1
ATOM 2125 O O . LYS A 1 280 ? -2.348 -0.996 10.626 1.00 91.38 280 LYS A O 1
ATOM 2130 N N . ILE A 1 281 ? -1.083 -1.831 8.975 1.00 91.44 281 ILE A N 1
ATOM 2131 C CA . ILE A 1 281 ? -1.551 -3.217 9.089 1.00 91.44 281 ILE A CA 1
ATOM 2132 C C . ILE A 1 281 ? -0.333 -4.113 9.306 1.00 91.44 281 ILE A C 1
ATOM 2134 O O . ILE A 1 281 ? 0.447 -4.381 8.389 1.00 91.44 281 ILE A O 1
ATOM 2138 N N . GLY A 1 282 ? -0.115 -4.547 10.549 1.00 90.00 282 GLY A N 1
ATOM 2139 C CA . GLY A 1 282 ? 1.116 -5.241 10.936 1.00 90.00 282 GLY A CA 1
ATOM 2140 C C . GLY A 1 282 ? 2.342 -4.357 10.689 1.00 90.00 282 GLY A C 1
ATOM 2141 O O . GLY A 1 282 ? 2.498 -3.305 11.314 1.00 90.00 282 GLY A O 1
ATOM 2142 N N . ARG A 1 283 ? 3.218 -4.757 9.756 1.00 92.12 283 ARG A N 1
ATOM 2143 C CA . ARG A 1 283 ? 4.392 -3.958 9.351 1.00 92.12 283 ARG A CA 1
ATOM 2144 C C . ARG A 1 283 ? 4.158 -3.021 8.160 1.00 92.12 283 ARG A C 1
ATOM 2146 O O . ARG A 1 283 ? 5.082 -2.297 7.810 1.00 92.12 283 ARG A O 1
ATOM 2153 N N . LEU A 1 284 ? 2.986 -3.081 7.532 1.00 95.44 284 LEU A N 1
ATOM 2154 C CA . LEU A 1 284 ? 2.683 -2.391 6.278 1.00 95.44 284 LEU A CA 1
ATOM 2155 C C . LEU A 1 284 ? 2.006 -1.053 6.535 1.00 95.44 284 LEU A C 1
ATOM 2157 O O . LEU A 1 284 ? 1.134 -0.964 7.397 1.00 95.44 284 LEU A O 1
ATOM 2161 N N . ASP A 1 285 ? 2.364 -0.048 5.747 1.00 95.19 285 ASP A N 1
ATOM 2162 C CA . ASP A 1 285 ? 1.729 1.264 5.770 1.00 95.19 285 ASP A CA 1
ATOM 2163 C C . ASP A 1 285 ? 0.684 1.361 4.652 1.00 95.19 285 ASP A C 1
ATOM 2165 O O . ASP A 1 285 ? 0.979 1.108 3.478 1.00 95.19 285 ASP A O 1
ATOM 2169 N N . VAL A 1 286 ? -0.535 1.776 5.002 1.00 94.31 286 VAL A N 1
ATOM 2170 C CA . VAL A 1 286 ? -1.552 2.159 4.017 1.00 94.31 286 VAL A CA 1
ATOM 2171 C C . VAL A 1 286 ? -1.134 3.508 3.415 1.00 94.31 286 VAL A C 1
ATOM 2173 O O . VAL A 1 286 ? -0.855 4.447 4.171 1.00 94.31 286 VAL A O 1
ATOM 2176 N N . PRO A 1 287 ? -1.076 3.658 2.074 1.00 93.62 287 PRO A N 1
ATOM 2177 C CA . PRO A 1 287 ? -0.717 4.927 1.451 1.00 93.62 287 PRO A CA 1
ATOM 2178 C C . PRO A 1 287 ? -1.568 6.076 1.994 1.00 93.62 287 PRO A C 1
ATOM 2180 O O . PRO A 1 287 ? -2.797 6.004 2.015 1.00 93.62 287 PRO A O 1
ATOM 2183 N N . ARG A 1 288 ? -0.911 7.151 2.443 1.00 90.19 288 ARG A N 1
ATOM 2184 C CA . ARG A 1 288 ? -1.576 8.254 3.157 1.00 90.19 288 ARG A CA 1
ATOM 2185 C C . ARG A 1 288 ? -2.775 8.852 2.408 1.00 90.19 288 ARG A C 1
ATOM 2187 O O . ARG A 1 288 ? -3.762 9.129 3.087 1.00 90.19 288 ARG A O 1
ATOM 2194 N N . PRO A 1 289 ? -2.745 9.056 1.073 1.00 90.06 289 PRO A N 1
ATOM 2195 C CA . PRO A 1 289 ? -3.920 9.550 0.352 1.00 90.06 289 PRO A CA 1
ATOM 2196 C C . PRO A 1 289 ? -5.115 8.595 0.435 1.00 90.06 289 PRO A C 1
ATOM 2198 O O . PRO A 1 289 ? -6.229 9.038 0.705 1.00 90.06 289 PRO A O 1
ATOM 2201 N N . ILE A 1 290 ? -4.875 7.287 0.294 1.00 91.38 290 ILE A N 1
ATOM 2202 C CA . ILE A 1 290 ? -5.905 6.246 0.421 1.00 91.38 290 ILE A CA 1
ATOM 2203 C C . ILE A 1 290 ? -6.473 6.228 1.841 1.00 91.38 290 ILE A C 1
ATOM 2205 O O . ILE A 1 290 ? -7.687 6.277 2.022 1.00 91.38 290 ILE A O 1
ATOM 2209 N N . PHE A 1 291 ? -5.601 6.234 2.853 1.00 91.38 291 PHE A N 1
ATOM 2210 C CA . PHE A 1 291 ? -6.029 6.257 4.250 1.00 91.38 291 PHE A CA 1
ATOM 2211 C C . PHE A 1 291 ? -6.842 7.514 4.582 1.00 91.38 291 PHE A C 1
ATOM 2213 O O . PHE A 1 291 ? -7.886 7.422 5.217 1.00 91.38 291 PHE A O 1
ATOM 2220 N N . ARG A 1 292 ? -6.421 8.691 4.103 1.00 87.88 292 ARG A N 1
ATOM 2221 C CA . ARG A 1 292 ? -7.183 9.934 4.285 1.00 87.88 292 ARG A CA 1
ATOM 2222 C C . ARG A 1 292 ? -8.600 9.803 3.723 1.00 87.88 292 ARG A C 1
ATOM 2224 O O . ARG A 1 292 ? -9.548 10.156 4.415 1.00 87.88 292 ARG A O 1
ATOM 2231 N N . ARG A 1 293 ? -8.752 9.250 2.515 1.00 88.19 293 ARG A N 1
ATOM 2232 C CA . ARG A 1 293 ? -10.076 9.044 1.906 1.00 88.19 293 ARG A CA 1
ATOM 2233 C C . ARG A 1 293 ? -10.941 8.068 2.681 1.00 88.19 293 ARG A C 1
ATOM 2235 O O . ARG A 1 293 ? -12.138 8.297 2.802 1.00 88.19 293 ARG A O 1
ATOM 2242 N N . LEU A 1 294 ? -10.336 7.033 3.248 1.00 90.06 294 LEU A N 1
ATOM 2243 C CA . LEU A 1 294 ? -11.027 6.101 4.127 1.00 90.06 294 LEU A CA 1
ATOM 2244 C C . LEU A 1 294 ? -11.539 6.786 5.412 1.00 90.06 294 LEU A C 1
ATOM 2246 O O . LEU A 1 294 ? -12.659 6.516 5.835 1.00 90.06 294 LEU A O 1
ATOM 2250 N N . ILE A 1 295 ? -10.762 7.705 6.000 1.00 88.81 295 ILE A N 1
ATOM 2251 C CA . ILE A 1 295 ? -11.171 8.493 7.179 1.00 88.81 295 ILE A CA 1
ATOM 2252 C C . ILE A 1 295 ? -12.286 9.502 6.855 1.00 88.81 295 ILE A C 1
ATOM 2254 O O . ILE A 1 295 ? -13.170 9.726 7.683 1.00 88.81 295 ILE A O 1
ATOM 2258 N N . GLU A 1 296 ? -12.238 10.121 5.674 1.00 87.69 296 GLU A N 1
ATOM 2259 C CA . GLU A 1 296 ? -13.220 11.109 5.198 1.00 87.69 296 GLU A CA 1
ATOM 2260 C C . GLU A 1 296 ? -14.539 10.479 4.721 1.00 87.69 296 GLU A C 1
ATOM 2262 O O . GLU A 1 296 ? -15.544 11.177 4.587 1.00 87.69 296 GLU A O 1
ATOM 2267 N N . ALA A 1 297 ? -14.550 9.172 4.455 1.00 89.88 297 ALA A N 1
ATOM 2268 C CA . ALA A 1 297 ? -15.703 8.469 3.916 1.00 89.88 297 ALA A CA 1
ATOM 2269 C C . ALA A 1 297 ? -16.891 8.415 4.901 1.00 89.88 297 ALA A C 1
ATOM 2271 O O . ALA A 1 297 ? -16.697 8.374 6.122 1.00 89.88 297 ALA A O 1
ATOM 2272 N N . PRO A 1 298 ? -18.135 8.307 4.391 1.00 90.94 298 PRO A N 1
ATOM 2273 C CA . PRO A 1 298 ? -19.268 7.856 5.190 1.00 90.94 298 PRO A CA 1
ATOM 2274 C C . PRO A 1 298 ? -18.937 6.534 5.885 1.00 90.94 298 PRO A C 1
ATOM 2276 O O . PRO A 1 298 ? -18.398 5.621 5.256 1.00 90.94 298 PRO A O 1
ATOM 2279 N N . VAL A 1 299 ? -19.272 6.432 7.171 1.00 91.69 299 VAL A N 1
ATOM 2280 C CA . VAL A 1 299 ? -18.941 5.260 7.989 1.00 91.69 299 VAL A CA 1
ATOM 2281 C C . VAL A 1 299 ? -20.198 4.469 8.306 1.00 91.69 299 VAL A C 1
ATOM 2283 O O . VAL A 1 299 ? -21.180 5.029 8.791 1.00 91.69 299 VAL A O 1
ATOM 2286 N N . VAL A 1 300 ? -20.130 3.163 8.076 1.00 94.44 300 VAL A N 1
ATOM 2287 C CA . VAL A 1 300 ? -21.012 2.170 8.684 1.00 94.44 300 VAL A CA 1
ATOM 2288 C C . VAL A 1 300 ? -20.343 1.684 9.956 1.00 94.44 300 VAL A C 1
ATOM 2290 O O . VAL A 1 300 ? -19.244 1.148 9.884 1.00 94.44 300 VAL A O 1
ATOM 2293 N N . GLU A 1 301 ? -20.970 1.868 11.110 1.00 93.25 301 GLU A N 1
ATOM 2294 C CA . GLU A 1 301 ? -20.450 1.364 12.376 1.00 93.25 301 GLU A CA 1
ATOM 2295 C C . GLU A 1 301 ? -21.144 0.059 12.757 1.00 93.25 301 GLU A C 1
ATOM 2297 O O . GLU A 1 301 ? -22.330 0.053 13.074 1.00 93.25 301 GLU A O 1
ATOM 2302 N N . VAL A 1 302 ? -20.394 -1.040 12.751 1.00 93.19 302 VAL A N 1
ATOM 2303 C CA . VAL A 1 302 ? -20.912 -2.356 13.129 1.00 93.19 302 VAL A CA 1
ATOM 2304 C C . VAL A 1 302 ? -20.830 -2.521 14.643 1.00 93.19 302 VAL A C 1
ATOM 2306 O O . VAL A 1 302 ? -19.737 -2.491 15.221 1.00 93.19 302 VAL A O 1
ATOM 2309 N N . GLN A 1 303 ? -21.980 -2.723 15.280 1.00 92.19 303 GLN A N 1
ATOM 2310 C CA . GLN A 1 303 ? -22.093 -2.967 16.714 1.00 92.19 303 GLN A CA 1
ATOM 2311 C C . GLN A 1 303 ? -22.380 -4.443 16.966 1.00 92.19 303 GLN A C 1
ATOM 2313 O O . GLN A 1 303 ? -23.286 -5.024 16.376 1.00 92.19 303 GLN A O 1
ATOM 2318 N N . VAL A 1 304 ? -21.569 -5.059 17.827 1.00 93.00 304 VAL A N 1
ATOM 2319 C CA . VAL A 1 304 ? -21.655 -6.487 18.155 1.00 93.00 304 VAL A CA 1
ATOM 2320 C C . VAL A 1 304 ? -21.460 -6.659 19.660 1.00 93.00 304 VAL A C 1
ATOM 2322 O O . VAL A 1 304 ? -20.492 -6.095 20.188 1.00 93.00 304 VAL A O 1
ATOM 2325 N N . PRO A 1 305 ? -22.308 -7.449 20.347 1.00 93.69 305 PRO A N 1
ATOM 2326 C CA . PRO A 1 305 ? -22.113 -7.785 21.757 1.00 93.69 305 PRO A CA 1
ATOM 2327 C C . PRO A 1 305 ? -20.720 -8.363 22.025 1.00 93.69 305 PRO A C 1
ATOM 2329 O O . PRO A 1 305 ? -20.170 -9.091 21.190 1.00 93.69 305 PRO A O 1
ATOM 2332 N N . VAL A 1 306 ? -20.127 -8.036 23.177 1.00 94.06 306 VAL A N 1
ATOM 2333 C CA . VAL A 1 306 ? -18.754 -8.449 23.511 1.00 94.06 306 VAL A CA 1
ATOM 2334 C C . VAL A 1 306 ? -18.616 -9.969 23.537 1.00 94.06 306 VAL A C 1
ATOM 2336 O O . VAL A 1 306 ? -17.644 -10.495 23.008 1.00 94.06 306 VAL A O 1
ATOM 2339 N N . GLU A 1 307 ? -19.637 -10.681 23.999 1.00 93.81 307 GLU A N 1
ATOM 2340 C CA . GLU A 1 307 ? -19.683 -12.141 24.086 1.00 93.81 307 GLU A CA 1
ATOM 2341 C C . GLU A 1 307 ? -19.577 -12.786 22.695 1.00 93.81 307 GLU A C 1
ATOM 2343 O O . GLU A 1 307 ? -18.816 -13.732 22.477 1.00 93.81 307 GLU A O 1
ATOM 2348 N N . SER A 1 308 ? -20.282 -12.218 21.710 1.00 93.06 308 SER A N 1
ATOM 2349 C CA . SER A 1 308 ? -20.213 -12.643 20.307 1.00 93.06 308 SER A CA 1
ATOM 2350 C C . SER A 1 308 ? -18.830 -12.374 19.697 1.00 93.06 308 SER A C 1
ATOM 2352 O O . SER A 1 308 ? -18.321 -13.193 18.925 1.00 93.06 308 SER A O 1
ATOM 2354 N N . ARG A 1 309 ? -18.190 -11.250 20.058 1.00 93.38 309 ARG A N 1
ATOM 2355 C CA . ARG A 1 309 ? -16.825 -10.913 19.614 1.00 93.38 309 ARG A CA 1
ATOM 2356 C C . ARG A 1 309 ? -15.783 -11.845 20.232 1.00 93.38 309 ARG A C 1
ATOM 2358 O O . ARG A 1 309 ? -14.899 -12.306 19.513 1.00 93.38 309 ARG A O 1
ATOM 2365 N N . VAL A 1 310 ? -15.904 -12.150 21.525 1.00 94.25 310 VAL A N 1
ATOM 2366 C CA . VAL A 1 310 ? -15.027 -13.076 22.262 1.00 94.25 310 VAL A CA 1
ATOM 2367 C C . VAL A 1 310 ? -15.056 -14.448 21.608 1.00 94.25 310 VAL A C 1
ATOM 2369 O O . VAL A 1 310 ? -14.009 -14.943 21.193 1.00 94.25 310 VAL A O 1
ATOM 2372 N N . LYS A 1 311 ? -16.252 -15.013 21.400 1.00 91.81 311 LYS A N 1
ATOM 2373 C CA . LYS A 1 311 ? -16.409 -16.317 20.747 1.00 91.81 311 LYS A CA 1
ATOM 2374 C C . LYS A 1 311 ? -15.733 -16.356 19.373 1.00 91.81 311 LYS A C 1
ATOM 2376 O O . LYS A 1 311 ? -14.969 -17.273 19.083 1.00 91.81 311 LYS A O 1
ATOM 2381 N N . TRP A 1 312 ? -15.967 -15.335 18.549 1.00 89.12 312 TRP A N 1
ATOM 2382 C CA . TRP A 1 312 ? -15.355 -15.229 17.222 1.00 89.12 312 TRP A CA 1
ATOM 2383 C C . TRP A 1 312 ? -13.824 -15.151 17.267 1.00 89.12 312 TRP A C 1
ATOM 2385 O O . TRP A 1 312 ? -13.136 -15.792 16.470 1.00 89.12 312 TRP A O 1
ATOM 2395 N N . ILE A 1 313 ? -13.273 -14.359 18.189 1.00 90.44 313 ILE A N 1
ATOM 2396 C CA . ILE A 1 313 ? -11.824 -14.214 18.348 1.00 90.44 313 ILE A CA 1
ATOM 2397 C C . ILE A 1 313 ? -11.210 -15.544 18.773 1.00 90.44 313 ILE A C 1
ATOM 2399 O O . ILE A 1 313 ? -10.247 -15.976 18.144 1.00 90.44 313 ILE A O 1
ATOM 2403 N N . ARG A 1 314 ? -11.784 -16.222 19.768 1.00 91.12 314 ARG A N 1
ATOM 2404 C CA . ARG A 1 314 ? -11.278 -17.517 20.239 1.00 91.12 314 ARG A CA 1
ATOM 2405 C C . ARG A 1 314 ? -11.256 -18.567 19.133 1.00 91.12 314 ARG A C 1
ATOM 2407 O O . ARG A 1 314 ? -10.228 -19.199 18.907 1.00 91.12 314 ARG A O 1
ATOM 2414 N N . GLU A 1 315 ? -12.329 -18.667 18.346 1.00 87.62 315 GLU A N 1
ATOM 2415 C CA . GLU A 1 315 ? -12.365 -19.540 17.161 1.00 87.62 315 GLU A CA 1
ATOM 2416 C C . GLU A 1 315 ? -11.251 -19.202 16.152 1.00 87.62 315 GLU A C 1
ATOM 2418 O O . GLU A 1 315 ? -10.657 -20.088 15.537 1.00 87.62 315 GLU A O 1
ATOM 2423 N N . GLY A 1 316 ? -10.947 -17.915 15.971 1.00 82.81 316 GLY A N 1
ATOM 2424 C CA . GLY A 1 316 ? -9.924 -17.451 15.039 1.00 82.81 316 GLY A CA 1
ATOM 2425 C C . GLY A 1 316 ? -8.481 -17.573 15.541 1.00 82.81 316 GLY A C 1
ATOM 2426 O O . GLY A 1 316 ? -7.573 -17.548 14.704 1.00 82.81 316 GLY A O 1
ATOM 2427 N N . TYR A 1 317 ? -8.265 -17.657 16.853 1.00 87.38 317 TYR A N 1
ATOM 2428 C CA . TYR A 1 317 ? -6.956 -17.604 17.518 1.00 87.38 317 TYR A CA 1
ATOM 2429 C C . TYR A 1 317 ? -6.675 -18.826 18.401 1.00 87.38 317 TYR A C 1
ATOM 2431 O O . TYR A 1 317 ? -5.764 -18.794 19.223 1.00 87.38 317 TYR A O 1
ATOM 2439 N N . SER A 1 318 ? -7.388 -19.931 18.183 1.00 88.12 318 SER A N 1
ATOM 2440 C CA . SER A 1 318 ? -7.272 -21.159 18.981 1.00 88.12 318 SER A CA 1
ATOM 2441 C C . SER A 1 318 ? -5.851 -21.733 19.067 1.00 88.12 318 SER A C 1
ATOM 2443 O O . SER A 1 318 ? -5.536 -22.460 19.999 1.00 88.12 318 SER A O 1
ATOM 2445 N N . HIS A 1 319 ? -4.967 -21.390 18.125 1.00 88.12 319 HIS A N 1
ATOM 2446 C CA . HIS A 1 319 ? -3.552 -21.768 18.157 1.00 88.12 319 HIS A CA 1
ATOM 2447 C C . HIS A 1 319 ? -2.759 -21.117 19.302 1.00 88.12 319 HIS A C 1
ATOM 2449 O O . HIS A 1 319 ? -1.663 -21.578 19.592 1.00 88.12 319 HIS A O 1
ATOM 2455 N N . PHE A 1 320 ? -3.275 -20.063 19.944 1.00 91.62 320 PHE A N 1
ATOM 2456 C CA . PHE A 1 320 ? -2.678 -19.480 21.150 1.00 91.62 320 PHE A CA 1
ATOM 2457 C C . PHE A 1 320 ? -3.152 -20.146 22.448 1.00 91.62 320 PHE A C 1
ATOM 2459 O O . PHE A 1 320 ? -2.509 -19.965 23.481 1.00 91.62 320 PHE A O 1
ATOM 2466 N N . GLU A 1 321 ? -4.233 -20.928 22.399 1.00 93.00 321 GLU A N 1
ATOM 2467 C CA . GLU A 1 321 ? -4.834 -21.620 23.549 1.00 93.00 321 GLU A CA 1
ATOM 2468 C C . GLU A 1 321 ? -4.290 -23.060 23.697 1.00 93.00 321 GLU A C 1
ATOM 2470 O O . GLU A 1 321 ? -4.991 -23.955 24.157 1.00 93.00 321 GLU A O 1
ATOM 2475 N N . ASP A 1 322 ? -3.049 -23.314 23.259 1.00 91.25 322 ASP A N 1
ATOM 2476 C CA . ASP A 1 322 ? -2.448 -24.658 23.208 1.00 91.25 322 ASP A CA 1
ATOM 2477 C C . ASP A 1 322 ? -1.694 -25.071 24.488 1.00 91.25 322 ASP A C 1
ATOM 2479 O O . ASP A 1 322 ? -1.257 -26.216 24.598 1.00 91.25 322 ASP A O 1
ATOM 2483 N N . GLY A 1 323 ? -1.493 -24.145 25.432 1.00 89.12 323 GLY A N 1
ATOM 2484 C CA . GLY A 1 323 ? -0.690 -24.348 26.644 1.00 89.12 323 GLY A CA 1
ATOM 2485 C C . GLY A 1 323 ? 0.816 -24.518 26.386 1.00 89.12 323 GLY A C 1
ATOM 2486 O O . GLY A 1 323 ? 1.580 -24.753 27.321 1.00 89.12 323 GLY A O 1
ATOM 2487 N N . GLY A 1 324 ? 1.255 -24.404 25.131 1.00 92.25 324 GLY A N 1
ATOM 2488 C CA . GLY A 1 324 ? 2.604 -24.703 24.667 1.00 92.25 324 GLY A CA 1
ATOM 2489 C C . GLY A 1 324 ? 3.270 -23.498 24.009 1.00 92.25 324 GLY A C 1
ATOM 2490 O O . GLY A 1 324 ? 3.326 -22.401 24.572 1.00 92.25 324 GLY A O 1
ATOM 2491 N N . GLU A 1 325 ? 3.824 -23.706 22.812 1.00 91.62 325 GLU A N 1
ATOM 2492 C CA . GLU A 1 325 ? 4.546 -22.652 22.090 1.00 91.62 325 GLU A CA 1
ATOM 2493 C C . GLU A 1 325 ? 3.611 -21.519 21.649 1.00 91.62 325 GLU A C 1
ATOM 2495 O O . GLU A 1 325 ? 4.020 -20.358 21.677 1.00 91.62 325 GLU A O 1
ATOM 2500 N N . GLY A 1 326 ? 2.356 -21.821 21.299 1.00 91.69 326 GLY A N 1
ATOM 2501 C CA . GLY A 1 326 ? 1.360 -20.809 20.964 1.00 91.69 326 GLY A CA 1
ATOM 2502 C C . GLY A 1 326 ? 1.082 -19.878 22.141 1.00 91.69 326 GLY A C 1
ATOM 2503 O O . GLY A 1 326 ? 1.214 -18.657 22.021 1.00 91.69 326 GLY A O 1
ATOM 2504 N N . THR A 1 327 ? 0.793 -20.432 23.317 1.00 94.69 327 THR A N 1
ATOM 2505 C CA . THR A 1 327 ? 0.614 -19.635 24.538 1.00 94.69 327 THR A CA 1
ATOM 2506 C C . THR A 1 327 ? 1.882 -18.849 24.900 1.00 94.69 327 THR A C 1
ATOM 2508 O O . THR A 1 327 ? 1.803 -17.670 25.256 1.00 94.69 327 THR A O 1
ATOM 2511 N N . ALA A 1 328 ? 3.075 -19.440 24.761 1.00 93.81 328 ALA A N 1
ATOM 2512 C CA . ALA A 1 328 ? 4.335 -18.728 24.991 1.00 93.81 328 ALA A CA 1
ATOM 2513 C C . ALA A 1 328 ? 4.536 -17.559 24.007 1.00 93.81 328 ALA A C 1
ATOM 2515 O O . ALA A 1 328 ? 4.997 -16.480 24.395 1.00 93.81 328 ALA A O 1
ATOM 2516 N N . GLN A 1 329 ? 4.161 -17.744 22.740 1.00 92.81 329 GLN A N 1
ATOM 2517 C CA . GLN A 1 329 ? 4.169 -16.693 21.728 1.00 92.81 329 GLN A CA 1
ATOM 2518 C C . GLN A 1 329 ? 3.203 -15.562 22.081 1.00 92.81 329 GLN A C 1
ATOM 2520 O O . GLN A 1 329 ? 3.601 -14.398 21.998 1.00 92.81 329 GLN A O 1
ATOM 2525 N N . LEU A 1 330 ? 1.979 -15.880 22.510 1.00 94.19 330 LEU A N 1
ATOM 2526 C CA . LEU A 1 330 ? 0.998 -14.887 22.947 1.00 94.19 330 LEU A CA 1
ATOM 2527 C C . LEU A 1 330 ? 1.575 -13.994 24.050 1.00 94.19 330 LEU A C 1
ATOM 2529 O O . LEU A 1 330 ? 1.507 -12.773 23.938 1.00 94.19 330 LEU A O 1
ATOM 2533 N N . ARG A 1 331 ? 2.221 -14.568 25.071 1.00 94.25 331 ARG A N 1
ATOM 2534 C CA . ARG A 1 331 ? 2.817 -13.786 26.172 1.00 94.25 331 ARG A CA 1
ATOM 2535 C C . ARG A 1 331 ? 3.874 -12.798 25.689 1.00 94.25 331 ARG A C 1
ATOM 2537 O O . ARG A 1 331 ? 3.824 -11.628 26.058 1.00 94.25 331 ARG A O 1
ATOM 2544 N N . ARG A 1 332 ? 4.761 -13.232 24.785 1.00 94.06 332 ARG A N 1
ATOM 2545 C CA . ARG A 1 332 ? 5.745 -12.335 24.153 1.00 94.06 332 ARG A CA 1
ATOM 2546 C C . ARG A 1 332 ? 5.068 -11.198 23.385 1.00 94.06 332 ARG A C 1
ATOM 2548 O O . ARG A 1 332 ? 5.586 -10.087 23.361 1.00 94.06 332 ARG A O 1
ATOM 2555 N N . LEU A 1 333 ? 3.918 -11.458 22.758 1.00 92.12 333 LEU A N 1
ATOM 2556 C CA . LEU A 1 333 ? 3.141 -10.423 22.073 1.00 92.12 333 LEU A CA 1
ATOM 2557 C C . LEU A 1 333 ? 2.497 -9.436 23.059 1.00 92.12 333 LEU A C 1
ATOM 2559 O O . LEU A 1 333 ? 2.511 -8.232 22.804 1.00 92.12 333 LEU A O 1
ATOM 2563 N N . LEU A 1 334 ? 1.997 -9.915 24.203 1.00 93.81 334 LEU A N 1
ATOM 2564 C CA . LEU A 1 334 ? 1.410 -9.068 25.248 1.00 93.81 334 LEU A CA 1
ATOM 2565 C C . LEU A 1 334 ? 2.428 -8.115 25.890 1.00 93.81 334 LEU A C 1
ATOM 2567 O O . LEU A 1 334 ? 2.059 -7.003 26.273 1.00 93.81 334 LEU A O 1
ATOM 2571 N N . ASP A 1 335 ? 3.708 -8.484 25.951 1.00 91.62 335 ASP A N 1
ATOM 2572 C CA . ASP A 1 335 ? 4.761 -7.594 26.458 1.00 91.62 335 ASP A CA 1
ATOM 2573 C C . ASP A 1 335 ? 4.872 -6.299 25.638 1.00 91.62 335 ASP A C 1
ATOM 2575 O O . ASP A 1 335 ? 5.086 -5.215 26.191 1.00 91.62 335 ASP A O 1
ATOM 2579 N N . PHE A 1 336 ? 4.632 -6.366 24.325 1.00 91.00 336 PHE A N 1
ATOM 2580 C CA . PHE A 1 336 ? 4.599 -5.181 23.464 1.00 91.00 336 PHE A CA 1
ATOM 2581 C C . PHE A 1 336 ? 3.383 -4.276 23.721 1.00 91.00 336 PHE A C 1
ATOM 2583 O O . PHE A 1 336 ? 3.413 -3.103 23.346 1.00 91.00 336 PHE A O 1
ATOM 2590 N N . CYS A 1 337 ? 2.336 -4.771 24.390 1.00 90.19 337 CYS A N 1
ATOM 2591 C CA . CYS A 1 337 ? 1.197 -3.962 24.830 1.00 90.19 337 CYS A CA 1
ATOM 2592 C C . CYS A 1 337 ? 1.480 -3.205 26.136 1.00 90.19 337 CYS A C 1
ATOM 2594 O O . CYS A 1 337 ? 0.767 -2.253 26.449 1.00 90.19 337 CYS A O 1
ATOM 2596 N N . ALA A 1 338 ? 2.513 -3.561 26.907 1.00 90.62 338 ALA A N 1
ATOM 2597 C CA . ALA A 1 338 ? 2.783 -2.937 28.205 1.00 90.62 338 ALA A CA 1
ATOM 2598 C C . ALA A 1 338 ? 2.943 -1.398 28.172 1.00 90.62 338 ALA A C 1
ATOM 2600 O O . ALA A 1 338 ? 2.455 -0.753 29.105 1.00 90.62 338 ALA A O 1
ATOM 2601 N N . PRO A 1 339 ? 3.555 -0.768 27.143 1.00 90.12 339 PRO A N 1
ATOM 2602 C CA . PRO A 1 339 ? 3.649 0.693 27.056 1.00 90.12 339 PRO A CA 1
ATOM 2603 C C . PRO A 1 339 ? 2.300 1.406 26.905 1.00 90.12 339 PRO A C 1
ATOM 2605 O O . PRO A 1 339 ? 2.180 2.566 27.290 1.00 90.12 339 PRO A O 1
ATOM 2608 N N . THR A 1 340 ? 1.295 0.739 26.334 1.00 87.69 340 THR A N 1
ATOM 2609 C CA . THR A 1 340 ? -0.011 1.333 26.009 1.00 87.69 340 THR A CA 1
ATOM 2610 C C . THR A 1 340 ? -1.122 0.868 26.950 1.00 87.69 340 THR A C 1
ATOM 2612 O O . THR A 1 340 ? -1.932 1.688 27.372 1.00 87.69 340 THR A O 1
ATOM 2615 N N . ALA A 1 341 ? -1.151 -0.416 27.313 1.00 88.44 341 ALA A N 1
ATOM 2616 C CA . ALA A 1 341 ? -2.110 -1.009 28.249 1.00 88.44 341 ALA A CA 1
ATOM 2617 C C . ALA A 1 341 ? -1.690 -0.864 29.724 1.00 88.44 341 ALA A C 1
ATOM 2619 O O . ALA A 1 341 ? -2.534 -0.886 30.620 1.00 88.44 341 ALA A O 1
ATOM 2620 N N . GLY A 1 342 ? -0.389 -0.705 29.985 1.00 93.50 342 GLY A N 1
ATOM 2621 C CA . GLY A 1 342 ? 0.191 -0.649 31.324 1.00 93.50 342 GLY A CA 1
ATOM 2622 C C . GLY A 1 342 ? 0.577 -2.024 31.883 1.00 93.50 342 GLY A C 1
ATOM 2623 O O . GLY A 1 342 ? -0.102 -3.029 31.678 1.00 93.50 342 GLY A O 1
ATOM 2624 N N . LYS A 1 343 ? 1.668 -2.064 32.662 1.00 93.88 343 LYS A N 1
ATOM 2625 C CA . LYS A 1 343 ? 2.229 -3.307 33.231 1.00 93.88 343 LYS A CA 1
ATOM 2626 C C . LYS A 1 343 ? 1.248 -4.080 34.123 1.00 93.88 343 LYS A C 1
ATOM 2628 O O . LYS A 1 343 ? 1.256 -5.303 34.104 1.00 93.88 343 LYS A O 1
ATOM 2633 N N . LYS A 1 344 ? 0.403 -3.381 34.894 1.00 95.25 344 LYS A N 1
ATOM 2634 C CA . LYS A 1 344 ? -0.603 -4.019 35.767 1.00 95.25 344 LYS A CA 1
ATOM 2635 C C . LYS A 1 344 ? -1.662 -4.773 34.958 1.00 95.25 344 LYS A C 1
ATOM 2637 O O . LYS A 1 344 ? -2.026 -5.880 35.329 1.00 95.25 344 LYS A O 1
ATOM 2642 N N . THR A 1 345 ? -2.112 -4.187 33.852 1.00 95.38 345 THR A N 1
ATOM 2643 C CA . THR A 1 345 ? -3.083 -4.792 32.934 1.00 95.38 345 THR A CA 1
ATOM 2644 C C . THR A 1 345 ? -2.494 -6.037 32.275 1.00 95.38 345 THR A C 1
ATOM 2646 O O . THR A 1 345 ? -3.100 -7.098 32.325 1.00 95.38 345 THR A O 1
ATOM 2649 N N . VAL A 1 346 ? -1.258 -5.951 31.769 1.00 95.88 346 VAL A N 1
ATOM 2650 C CA . VAL A 1 346 ? -0.560 -7.109 31.181 1.00 95.88 346 VAL A CA 1
ATOM 2651 C C . VAL A 1 346 ? -0.326 -8.222 32.211 1.00 95.88 346 VAL A C 1
ATOM 2653 O O . VAL A 1 346 ? -0.470 -9.398 31.888 1.00 95.88 346 VAL A O 1
ATOM 2656 N N . ALA A 1 347 ? -0.006 -7.885 33.464 1.00 96.19 347 ALA A N 1
ATOM 2657 C CA . ALA A 1 347 ? 0.107 -8.877 34.534 1.00 96.19 347 ALA A CA 1
ATOM 2658 C C . ALA A 1 347 ? -1.239 -9.565 34.829 1.00 96.19 347 ALA A C 1
ATOM 2660 O O . ALA A 1 347 ? -1.279 -10.782 34.990 1.00 96.19 347 ALA A O 1
ATOM 2661 N N . ARG A 1 348 ? -2.343 -8.805 34.843 1.00 97.12 348 ARG A N 1
ATOM 2662 C CA . ARG A 1 348 ? -3.698 -9.355 34.997 1.00 97.12 348 ARG A CA 1
ATOM 2663 C C . ARG A 1 348 ? -4.055 -10.304 33.853 1.00 97.12 348 ARG A C 1
ATOM 2665 O O . ARG A 1 348 ? -4.518 -11.404 34.120 1.00 97.12 348 ARG A O 1
ATOM 2672 N N . TRP A 1 349 ? -3.772 -9.927 32.607 1.00 97.38 349 TRP A N 1
ATOM 2673 C CA . TRP A 1 349 ? -3.970 -10.798 31.447 1.00 97.38 349 TRP A CA 1
ATOM 2674 C C . TRP A 1 349 ? -3.185 -12.104 31.551 1.00 97.38 349 TRP A C 1
ATOM 2676 O O . TRP A 1 349 ? -3.749 -13.170 31.343 1.00 97.38 349 TRP A O 1
ATOM 2686 N N . ASN A 1 350 ? -1.907 -12.036 31.934 1.00 96.81 350 ASN A N 1
ATOM 2687 C CA . ASN A 1 350 ? -1.102 -13.236 32.159 1.00 96.81 350 ASN A CA 1
ATOM 2688 C C . ASN A 1 350 ? -1.702 -14.138 33.246 1.00 96.81 350 ASN A C 1
ATOM 2690 O O . ASN A 1 350 ? -1.707 -15.348 33.067 1.00 96.81 350 ASN A O 1
ATOM 2694 N N . SER A 1 351 ? -2.252 -13.560 34.318 1.00 97.62 351 SER A N 1
ATOM 2695 C CA . SER A 1 351 ? -2.903 -14.322 35.387 1.00 97.62 351 SER A CA 1
ATOM 2696 C C . SER A 1 351 ? -4.194 -15.015 34.937 1.00 97.62 351 SER A C 1
ATOM 2698 O O . SER A 1 351 ? -4.467 -16.118 35.399 1.00 97.62 351 SER A O 1
ATOM 2700 N N . LEU A 1 352 ? -4.972 -14.403 34.036 1.00 97.75 352 LEU A N 1
ATOM 2701 C CA . LEU A 1 352 ? -6.151 -15.039 33.431 1.00 97.75 352 LEU A CA 1
ATOM 2702 C C . LEU A 1 352 ? -5.744 -16.198 32.509 1.00 97.75 352 LEU A C 1
ATOM 2704 O O . LEU A 1 352 ? -6.351 -17.261 32.558 1.00 97.75 352 LEU A O 1
ATOM 2708 N N . ILE A 1 353 ? -4.663 -16.025 31.739 1.00 96.81 353 ILE A N 1
ATOM 2709 C CA . ILE A 1 353 ? -4.080 -17.094 30.912 1.00 96.81 353 ILE A CA 1
ATOM 2710 C C . ILE A 1 353 ? -3.567 -18.249 31.789 1.00 96.81 353 ILE A C 1
ATOM 2712 O O . ILE A 1 353 ? -3.779 -19.404 31.442 1.00 96.81 353 ILE A O 1
ATOM 2716 N N . ASP A 1 354 ? -2.930 -17.963 32.933 1.00 95.75 354 ASP A N 1
ATOM 2717 C CA . ASP A 1 354 ? -2.467 -18.992 33.885 1.00 95.75 354 ASP A CA 1
ATOM 2718 C C . ASP A 1 354 ? -3.624 -19.827 34.462 1.00 95.75 354 ASP A C 1
ATOM 2720 O O . ASP A 1 354 ? -3.433 -20.985 34.822 1.00 95.75 354 ASP A O 1
ATOM 2724 N N . GLN A 1 355 ? -4.814 -19.231 34.563 1.00 96.75 355 GLN A N 1
ATOM 2725 C CA . GLN A 1 355 ? -6.041 -19.878 35.034 1.00 96.75 355 GLN A CA 1
ATOM 2726 C C . GLN A 1 355 ? -6.824 -20.563 33.904 1.00 96.75 355 GLN A C 1
ATOM 2728 O O . GLN A 1 355 ? -7.884 -21.123 34.168 1.00 96.75 355 GLN A O 1
ATOM 2733 N N . GLU A 1 356 ? -6.331 -20.491 32.662 1.00 95.56 356 GLU A N 1
ATOM 2734 C CA . GLU A 1 356 ? -7.030 -20.930 31.446 1.00 95.56 356 GLU A CA 1
ATOM 2735 C C . GLU A 1 356 ? -8.410 -20.261 31.250 1.00 95.56 356 GLU A C 1
ATOM 2737 O O . GLU A 1 356 ? -9.259 -20.754 30.504 1.00 95.56 356 GLU A O 1
ATOM 2742 N N . ASP A 1 357 ? -8.635 -19.096 31.872 1.00 96.75 357 ASP A N 1
ATOM 2743 C CA . ASP A 1 357 ? -9.858 -18.303 31.715 1.00 96.75 357 ASP A CA 1
ATOM 2744 C C . ASP A 1 357 ? -9.756 -17.403 30.473 1.00 96.75 357 ASP A C 1
ATOM 2746 O O . ASP A 1 357 ? -9.584 -16.178 30.528 1.00 96.75 357 ASP A O 1
ATOM 2750 N N . TRP A 1 358 ? -9.797 -18.056 29.311 1.00 95.44 358 TRP A N 1
ATOM 2751 C CA . TRP A 1 358 ? -9.631 -17.421 28.004 1.00 95.44 358 TRP A CA 1
ATOM 2752 C C . TRP A 1 358 ? -10.745 -16.426 27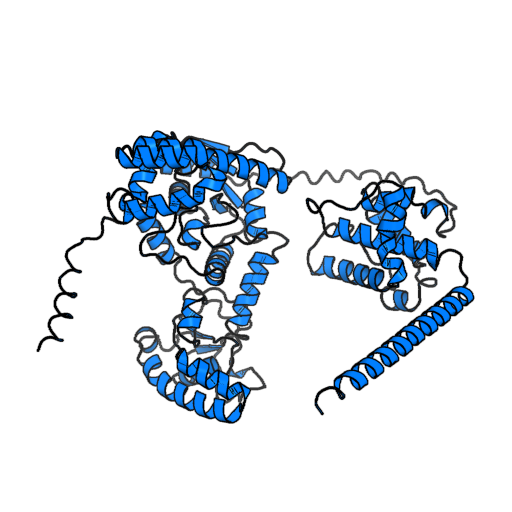.675 1.00 95.44 358 TRP A C 1
ATOM 2754 O O . TRP A 1 358 ? -10.477 -15.394 27.059 1.00 95.44 358 TRP A O 1
ATOM 2764 N N . ASP A 1 359 ? -11.979 -16.701 28.102 1.00 96.38 359 ASP A N 1
ATOM 2765 C CA . ASP A 1 359 ? -13.110 -15.800 27.868 1.00 96.38 359 ASP A CA 1
ATOM 2766 C C . ASP A 1 359 ? -12.928 -14.493 28.644 1.00 96.38 359 ASP A C 1
ATOM 2768 O O . ASP A 1 359 ? -13.054 -13.412 28.057 1.00 96.38 359 ASP A O 1
ATOM 2772 N N . ALA A 1 360 ? -12.554 -14.566 29.927 1.00 97.25 360 ALA A N 1
ATOM 2773 C CA . ALA A 1 360 ? -12.261 -13.373 30.714 1.00 97.25 360 ALA A CA 1
ATOM 2774 C C . ALA A 1 360 ? -11.037 -12.621 30.176 1.00 97.25 360 ALA A C 1
ATOM 2776 O O . ALA A 1 360 ? -11.064 -11.390 30.092 1.00 97.25 360 ALA A O 1
ATOM 2777 N N . PHE A 1 361 ? -9.982 -13.335 29.761 1.00 97.06 361 PHE A N 1
ATOM 2778 C CA . PHE A 1 361 ? -8.799 -12.721 29.154 1.00 97.06 361 PHE A CA 1
ATOM 2779 C C . PHE A 1 361 ? -9.151 -11.928 27.888 1.00 97.06 361 PHE A C 1
ATOM 2781 O O . PHE A 1 361 ? -8.798 -10.751 27.785 1.00 97.06 361 PHE A O 1
ATOM 2788 N N . VAL A 1 362 ? -9.859 -12.543 26.935 1.00 96.00 362 VAL A N 1
ATOM 2789 C CA . VAL A 1 362 ? -10.224 -11.880 25.674 1.00 96.00 362 VAL A CA 1
ATOM 2790 C C . VAL A 1 362 ? -11.181 -10.716 25.932 1.00 96.00 362 VAL A C 1
ATOM 2792 O O . VAL A 1 362 ? -10.998 -9.651 25.340 1.00 96.00 362 VAL A O 1
ATOM 2795 N N . THR A 1 363 ? -12.150 -10.877 26.838 1.00 97.31 363 THR A N 1
ATOM 2796 C CA . THR A 1 363 ? -13.083 -9.805 27.227 1.00 97.31 363 THR A CA 1
ATOM 2797 C C . THR A 1 363 ? -12.330 -8.591 27.772 1.00 97.31 363 THR A C 1
ATOM 2799 O O . THR A 1 363 ? -12.465 -7.489 27.238 1.00 97.31 363 THR A O 1
ATOM 2802 N N . ASP A 1 364 ? -11.460 -8.790 28.767 1.00 96.12 364 ASP A N 1
ATOM 2803 C CA . ASP A 1 364 ? -10.681 -7.702 29.367 1.00 96.12 364 ASP A CA 1
ATOM 2804 C C . ASP A 1 364 ? -9.724 -7.066 28.350 1.00 96.12 364 ASP A C 1
ATOM 2806 O O . ASP A 1 364 ? -9.559 -5.846 28.320 1.00 96.12 364 ASP A O 1
ATOM 2810 N N . MET A 1 365 ? -9.108 -7.854 27.465 1.00 94.56 365 MET A N 1
ATOM 2811 C CA . MET A 1 365 ? -8.237 -7.321 26.415 1.00 94.56 365 MET A CA 1
ATOM 2812 C C . MET A 1 365 ? -9.005 -6.440 25.415 1.00 94.56 365 MET A C 1
ATOM 2814 O O . MET A 1 365 ? -8.495 -5.399 24.984 1.00 94.56 365 MET A O 1
ATOM 2818 N N . LEU A 1 366 ? -10.231 -6.823 25.047 1.00 93.75 366 LEU A N 1
ATOM 2819 C CA . LEU A 1 366 ? -11.088 -6.011 24.184 1.00 93.75 366 LEU A CA 1
ATOM 2820 C C . LEU A 1 366 ? -11.439 -4.684 24.853 1.00 93.75 366 LEU A C 1
ATOM 2822 O O . LEU A 1 366 ? -11.147 -3.624 24.299 1.00 93.75 366 LEU A O 1
ATOM 2826 N N . GLU A 1 367 ? -12.002 -4.736 26.056 1.00 93.25 367 GLU A N 1
ATOM 2827 C CA . GLU A 1 367 ? -12.548 -3.557 26.727 1.00 93.25 367 GLU A CA 1
ATOM 2828 C C . GLU A 1 367 ? -11.460 -2.601 27.218 1.00 93.25 367 GLU A C 1
ATOM 2830 O O . GLU A 1 367 ? -11.561 -1.389 27.027 1.00 93.25 367 GLU A O 1
ATOM 2835 N N . SER A 1 368 ? -10.390 -3.121 27.827 1.00 90.19 368 SER A N 1
ATOM 2836 C CA . SER A 1 368 ? -9.367 -2.283 28.465 1.00 90.19 368 SER A CA 1
ATOM 2837 C C . SER A 1 368 ? -8.299 -1.760 27.501 1.00 90.19 368 SER A C 1
ATOM 2839 O O . SER A 1 368 ? -7.615 -0.781 27.819 1.00 90.19 368 SER A O 1
ATOM 2841 N N . HIS A 1 369 ? -8.147 -2.374 26.321 1.00 90.62 369 HIS A N 1
ATOM 2842 C CA . HIS A 1 369 ? -7.081 -2.033 25.381 1.00 90.62 369 HIS A CA 1
ATOM 2843 C C . HIS A 1 369 ? -7.584 -1.720 23.972 1.00 90.62 369 HIS A C 1
ATOM 2845 O O . HIS A 1 369 ? -7.387 -0.595 23.496 1.00 90.62 369 HIS A O 1
ATOM 2851 N N . TYR A 1 370 ? -8.222 -2.677 23.294 1.00 90.12 370 TYR A N 1
ATOM 2852 C CA . TYR A 1 370 ? -8.567 -2.508 21.881 1.00 90.12 370 TYR A CA 1
ATOM 2853 C C . TYR A 1 370 ? -9.684 -1.493 21.651 1.00 90.12 370 TYR A C 1
ATOM 2855 O O . TYR A 1 370 ? -9.524 -0.606 20.814 1.00 90.12 370 TYR A O 1
ATOM 2863 N N . ASP A 1 371 ? -10.781 -1.575 22.399 1.00 90.75 371 ASP A N 1
ATOM 2864 C CA . ASP A 1 371 ? -11.958 -0.728 22.195 1.00 90.75 371 ASP A CA 1
ATOM 2865 C C . ASP A 1 371 ? -11.653 0.727 22.592 1.00 90.75 371 ASP A C 1
ATOM 2867 O O . ASP A 1 371 ? -11.977 1.666 21.857 1.00 90.75 371 ASP A O 1
ATOM 2871 N N . VAL A 1 372 ? -10.906 0.921 23.687 1.00 87.94 372 VAL A N 1
ATOM 2872 C CA . VAL A 1 372 ? -10.381 2.235 24.100 1.00 87.94 372 VAL A CA 1
ATOM 2873 C C . VAL A 1 372 ? -9.448 2.815 23.034 1.00 87.94 372 VAL A C 1
ATOM 2875 O O . VAL A 1 372 ? -9.541 3.999 22.694 1.00 87.94 372 VAL A O 1
ATOM 2878 N N . GLY A 1 373 ? -8.539 1.997 22.495 1.00 86.38 373 GLY A N 1
ATOM 2879 C CA . GLY A 1 373 ? -7.629 2.401 21.425 1.00 86.38 373 GLY A CA 1
ATOM 2880 C C . GLY A 1 373 ? -8.372 2.788 20.145 1.00 86.38 373 GLY A C 1
ATOM 2881 O O . GLY A 1 373 ? -8.078 3.831 19.556 1.00 86.38 373 GLY A O 1
ATOM 2882 N N . TYR A 1 374 ? -9.371 1.993 19.761 1.00 85.75 374 TYR A N 1
ATOM 2883 C CA . TYR A 1 374 ? -10.202 2.203 18.580 1.00 85.75 374 TYR A CA 1
ATOM 2884 C C . TYR A 1 374 ? -10.950 3.538 18.643 1.00 85.75 374 TYR A C 1
ATOM 2886 O O . TYR A 1 374 ? -10.809 4.369 17.743 1.00 85.75 374 TYR A O 1
ATOM 2894 N N . GLN A 1 375 ? -11.672 3.795 19.738 1.00 83.69 375 GLN A N 1
ATOM 2895 C CA . GLN A 1 375 ? -12.422 5.041 19.925 1.00 83.69 375 GLN A CA 1
ATOM 2896 C C . GLN A 1 375 ? -11.504 6.270 19.893 1.00 83.69 375 GLN A C 1
ATOM 2898 O O . GLN A 1 375 ? -11.792 7.250 19.199 1.00 83.69 375 GLN A O 1
ATOM 2903 N N . ARG A 1 376 ? -10.361 6.209 20.595 1.00 84.44 376 ARG A N 1
ATOM 2904 C CA . ARG A 1 376 ? -9.374 7.301 20.622 1.00 84.44 376 ARG A CA 1
ATOM 2905 C C . ARG A 1 376 ? -8.771 7.561 19.246 1.00 84.44 376 ARG A C 1
ATOM 2907 O O . ARG A 1 376 ? -8.695 8.721 18.840 1.00 84.44 376 ARG A O 1
ATOM 2914 N N . SER A 1 377 ? -8.348 6.513 18.532 1.00 83.88 377 SER A N 1
ATOM 2915 C CA . SER A 1 377 ? -7.761 6.657 17.194 1.00 83.88 377 SER A CA 1
ATOM 2916 C C . SER A 1 377 ? -8.778 7.240 16.228 1.00 83.88 377 SER A C 1
ATOM 2918 O O . SER A 1 377 ? -8.490 8.240 15.585 1.00 83.88 377 SER A O 1
ATOM 2920 N N . ARG A 1 378 ? -9.998 6.699 16.195 1.00 81.62 378 ARG A N 1
ATOM 2921 C CA . ARG A 1 378 ? -11.054 7.163 15.291 1.00 81.62 378 ARG A CA 1
ATOM 2922 C C . ARG A 1 378 ? -11.418 8.628 15.525 1.00 81.62 378 ARG A C 1
ATOM 2924 O O . ARG A 1 378 ? -11.510 9.396 14.568 1.00 81.62 378 ARG A O 1
ATOM 2931 N N . ALA A 1 379 ? -11.590 9.032 16.785 1.00 80.50 379 ALA A N 1
ATOM 2932 C CA . ALA A 1 379 ? -11.893 10.419 17.130 1.00 80.50 379 ALA A CA 1
ATOM 2933 C C . ALA A 1 379 ? -10.750 11.371 16.743 1.00 80.50 379 ALA A C 1
ATOM 2935 O O . ALA A 1 379 ? -11.001 12.466 16.237 1.00 80.50 379 ALA A O 1
ATOM 2936 N N . ARG A 1 380 ? -9.497 10.954 16.960 1.00 84.62 380 ARG A N 1
ATOM 2937 C CA . ARG A 1 380 ? -8.307 11.713 16.559 1.00 84.62 380 ARG A CA 1
ATOM 2938 C C . ARG A 1 380 ? -8.205 11.823 15.040 1.00 84.62 380 ARG A C 1
ATOM 2940 O O . ARG A 1 380 ? -8.038 12.920 14.527 1.00 84.62 380 ARG A O 1
ATOM 2947 N N . ASP A 1 381 ? -8.319 10.713 14.323 1.00 81.62 381 ASP A N 1
ATOM 2948 C CA . ASP A 1 381 ? -8.065 10.662 12.885 1.00 81.62 381 ASP A CA 1
ATOM 2949 C C . ASP A 1 381 ? -9.131 11.463 12.114 1.00 81.62 381 ASP A C 1
ATOM 2951 O O . ASP A 1 381 ? -8.777 12.262 11.248 1.00 81.62 381 ASP A O 1
ATOM 2955 N N . ARG A 1 382 ? -10.416 11.374 12.504 1.00 78.12 382 ARG A N 1
ATOM 2956 C CA . ARG A 1 382 ? -11.487 12.218 11.930 1.00 78.12 382 ARG A CA 1
ATOM 2957 C C . ARG A 1 382 ? -11.297 13.704 12.229 1.00 78.12 382 ARG A C 1
ATOM 2959 O O . ARG A 1 382 ? -11.493 14.529 11.339 1.00 78.12 382 ARG A O 1
ATOM 2966 N N . ARG A 1 383 ? -10.884 14.050 13.455 1.00 80.62 383 ARG A N 1
ATOM 2967 C CA . ARG A 1 383 ? -10.573 15.439 13.836 1.00 80.62 383 ARG A CA 1
ATOM 2968 C C . ARG A 1 383 ? -9.432 15.996 12.989 1.00 8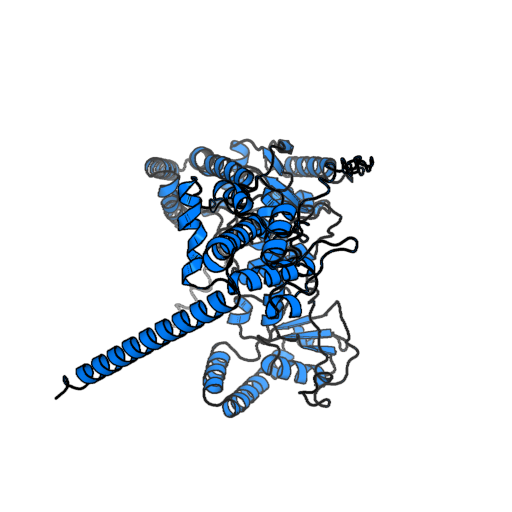0.62 383 ARG A C 1
ATOM 2970 O O . ARG A 1 383 ? -9.565 17.079 12.432 1.00 80.62 383 ARG A O 1
ATOM 2977 N N . ASN A 1 384 ? -8.354 15.230 12.844 1.00 78.62 384 ASN A N 1
ATOM 2978 C CA . ASN A 1 384 ? -7.181 15.613 12.059 1.00 78.62 384 ASN A CA 1
ATOM 2979 C C . ASN A 1 384 ? -7.501 15.766 10.563 1.00 78.62 384 ASN A C 1
ATOM 2981 O O . ASN A 1 384 ? -6.851 16.548 9.873 1.00 78.62 384 ASN A O 1
ATOM 2985 N N . ALA A 1 385 ? -8.487 15.022 10.057 1.00 72.31 385 ALA A N 1
ATOM 2986 C CA . ALA A 1 385 ? -8.966 15.130 8.682 1.00 72.31 385 ALA A CA 1
ATOM 2987 C C . ALA A 1 385 ? -9.961 16.289 8.463 1.00 72.31 385 ALA A C 1
ATOM 2989 O O . ALA A 1 385 ? -10.377 16.521 7.334 1.00 72.31 385 ALA A O 1
ATOM 2990 N N . GLY A 1 386 ? -10.349 17.031 9.510 1.00 74.44 386 GLY A N 1
ATOM 2991 C CA . GLY A 1 386 ? -11.306 18.139 9.392 1.00 74.44 386 GLY A CA 1
ATOM 2992 C C . GLY A 1 386 ? -12.719 17.698 8.994 1.00 74.44 386 GLY A C 1
ATOM 2993 O O . GLY A 1 386 ? -13.500 18.510 8.502 1.00 74.44 386 GLY A O 1
ATOM 2994 N N . VAL A 1 387 ? -13.049 16.419 9.191 1.00 70.88 387 VAL A N 1
ATOM 2995 C CA . VAL A 1 387 ? -14.358 15.849 8.854 1.00 70.88 387 VAL A CA 1
ATOM 2996 C C . VAL A 1 387 ? -15.378 16.342 9.880 1.00 70.88 387 VAL A C 1
ATOM 2998 O O . VAL A 1 387 ? -15.225 16.094 11.080 1.00 70.88 387 VAL A O 1
ATOM 3001 N N . SER A 1 388 ? -16.421 17.040 9.418 1.00 61.44 388 SER A N 1
ATOM 3002 C CA . SER A 1 388 ? -17.558 17.443 10.256 1.00 61.44 388 SER A CA 1
ATOM 3003 C C . SER A 1 388 ? -18.228 16.223 10.893 1.00 61.44 388 SER A C 1
ATOM 3005 O O . SER A 1 388 ? -18.145 15.110 10.370 1.00 61.44 388 SER A O 1
ATOM 3007 N N . GLN A 1 389 ? -18.901 16.417 12.030 1.00 54.94 389 GLN A N 1
ATOM 3008 C CA . GLN A 1 389 ? -19.615 15.357 12.749 1.00 54.94 389 GLN A CA 1
ATOM 3009 C C . GLN A 1 389 ? -20.854 14.858 11.976 1.00 54.94 389 GLN A C 1
ATOM 3011 O O . GLN A 1 389 ? -21.982 15.076 12.396 1.00 54.94 389 GLN A O 1
ATOM 3016 N N . GLU A 1 390 ? -20.670 14.193 10.837 1.00 65.06 390 GLU A N 1
ATOM 3017 C CA . GLU A 1 390 ? -21.700 13.288 10.329 1.00 65.06 390 GLU A CA 1
ATOM 3018 C C . GLU A 1 390 ? -21.708 12.037 11.209 1.00 65.06 390 GLU A C 1
ATOM 3020 O O . GLU A 1 390 ? -20.674 11.372 11.362 1.00 65.06 390 GLU A O 1
ATOM 3025 N N . GLU A 1 391 ? -22.864 11.747 11.808 1.00 75.56 391 GLU A N 1
ATOM 3026 C CA . GLU A 1 391 ? -23.048 10.540 12.605 1.00 75.56 391 GLU A CA 1
ATOM 3027 C C . GLU A 1 391 ? -22.863 9.285 11.736 1.00 75.56 391 GLU A C 1
ATOM 3029 O O . GLU A 1 391 ? -23.335 9.241 10.593 1.00 75.56 391 GLU A O 1
ATOM 3034 N N . PRO A 1 392 ? -22.167 8.254 12.250 1.00 86.06 392 PRO A N 1
ATOM 3035 C CA . PRO A 1 392 ? -22.065 6.971 11.568 1.00 86.06 392 PRO A CA 1
ATOM 3036 C C . PRO A 1 392 ? -23.443 6.345 11.336 1.00 86.06 392 PRO A C 1
ATOM 3038 O O . PRO A 1 392 ? -24.356 6.495 12.143 1.00 86.06 392 PRO A O 1
ATOM 3041 N N . PHE A 1 393 ? -23.577 5.571 10.261 1.00 91.12 393 PHE A N 1
ATOM 3042 C CA . PHE A 1 393 ? -24.712 4.671 10.105 1.00 91.12 393 PHE A CA 1
ATOM 3043 C C . PHE A 1 393 ? -24.466 3.419 10.947 1.00 91.12 393 PHE A C 1
ATOM 3045 O O . PHE A 1 393 ? -23.640 2.584 10.584 1.00 91.12 393 PHE A O 1
ATOM 3052 N N . TYR A 1 394 ? -25.146 3.313 12.082 1.00 91.69 394 TYR A N 1
ATOM 3053 C CA . TYR A 1 394 ? -25.019 2.163 12.969 1.00 91.69 394 TYR A CA 1
ATOM 3054 C C . TYR A 1 394 ? -25.784 0.959 12.422 1.00 91.69 394 TYR A C 1
ATOM 3056 O O . TYR A 1 394 ? -26.910 1.092 11.942 1.00 91.69 394 TYR A O 1
ATOM 3064 N N . VAL A 1 395 ? -25.147 -0.207 12.486 1.00 91.12 395 VAL A N 1
ATOM 3065 C CA . VAL A 1 395 ? -25.748 -1.497 12.152 1.00 91.12 395 VAL A CA 1
ATOM 3066 C C . VAL A 1 395 ? -25.499 -2.441 13.316 1.00 91.12 395 VAL A C 1
ATOM 3068 O O . VAL A 1 395 ? -24.353 -2.802 13.598 1.00 91.12 395 VAL A O 1
ATOM 3071 N N . ASP A 1 396 ? -26.582 -2.843 13.967 1.00 90.50 396 ASP A N 1
ATOM 3072 C CA . ASP A 1 396 ? -26.550 -3.814 15.050 1.00 90.50 396 ASP A CA 1
ATOM 3073 C C . ASP A 1 396 ? -26.514 -5.231 14.484 1.00 90.50 396 ASP A C 1
ATOM 3075 O O . ASP A 1 396 ? -27.367 -5.631 13.688 1.00 90.50 396 ASP A O 1
ATOM 3079 N N . MET A 1 397 ? -25.521 -6.002 14.912 1.00 90.44 397 MET A N 1
ATOM 3080 C CA . MET A 1 397 ? -25.352 -7.396 14.539 1.00 90.44 397 MET A CA 1
ATOM 3081 C C . MET A 1 397 ? -25.363 -8.250 15.809 1.00 90.44 397 MET A C 1
ATOM 3083 O O . MET A 1 397 ? -24.444 -8.186 16.628 1.00 90.44 397 MET A O 1
ATOM 3087 N N . ALA A 1 398 ? -26.415 -9.058 15.978 1.00 85.94 398 ALA A N 1
ATOM 3088 C CA . ALA A 1 398 ? -26.629 -9.850 17.191 1.00 85.94 398 ALA A CA 1
ATOM 3089 C C . ALA A 1 398 ? -25.484 -10.849 17.446 1.00 85.94 398 ALA A C 1
ATOM 3091 O O . ALA A 1 398 ? -25.041 -11.041 18.582 1.00 85.94 398 ALA A O 1
ATOM 3092 N N . SER A 1 399 ? -24.961 -11.462 16.382 1.00 88.62 399 SER A N 1
ATOM 3093 C CA . SER A 1 399 ? -23.805 -12.349 16.449 1.00 88.62 399 SER A CA 1
ATOM 3094 C C . SER A 1 399 ? -22.986 -12.336 15.160 1.00 88.62 399 SER A C 1
ATOM 3096 O O . SER A 1 399 ? -23.420 -11.858 14.122 1.00 88.62 399 SER A O 1
ATOM 3098 N N . THR A 1 400 ? -21.789 -12.914 15.189 1.00 85.06 400 THR A N 1
ATOM 3099 C CA . THR A 1 400 ? -20.934 -13.090 14.001 1.00 85.06 400 THR A CA 1
ATOM 3100 C C . THR A 1 400 ? -21.344 -14.290 13.128 1.00 85.06 400 THR A C 1
ATOM 3102 O O . THR A 1 400 ? -20.551 -14.771 12.317 1.00 85.06 400 THR A O 1
ATOM 3105 N N . ARG A 1 401 ? -22.572 -14.807 13.291 1.00 87.12 401 ARG A N 1
ATOM 3106 C CA . ARG A 1 401 ? -23.119 -15.917 12.495 1.00 87.12 401 ARG A CA 1
ATOM 3107 C C . ARG A 1 401 ? -23.558 -15.440 11.113 1.00 87.12 401 ARG A C 1
ATOM 3109 O O . ARG A 1 401 ? -23.911 -14.281 10.923 1.00 87.12 401 ARG A O 1
ATOM 3116 N N . ASP A 1 402 ? -23.587 -16.370 10.160 1.00 84.88 402 ASP A N 1
ATOM 3117 C CA . ASP A 1 402 ? -23.814 -16.054 8.745 1.00 84.88 402 ASP A CA 1
ATOM 3118 C C . ASP A 1 402 ? -25.143 -15.332 8.497 1.00 84.88 402 ASP A C 1
ATOM 3120 O O . ASP A 1 402 ? -25.168 -14.397 7.704 1.00 84.88 402 ASP A O 1
ATOM 3124 N N . ASP A 1 403 ? -26.222 -15.713 9.188 1.00 87.69 403 ASP A N 1
ATOM 3125 C CA . ASP A 1 403 ? -27.549 -15.108 9.006 1.00 87.69 403 ASP A CA 1
ATOM 3126 C C . ASP A 1 403 ? -27.586 -13.635 9.446 1.00 87.69 403 ASP A C 1
ATOM 3128 O O . ASP A 1 403 ? -28.128 -12.781 8.736 1.00 87.69 403 ASP A O 1
ATOM 3132 N N . ASP A 1 404 ? -26.945 -13.317 10.574 1.00 89.81 404 ASP A N 1
ATOM 3133 C CA . ASP A 1 404 ? -26.830 -11.950 11.091 1.00 89.81 404 ASP A CA 1
ATOM 3134 C C . ASP A 1 404 ? -25.944 -11.104 10.166 1.00 89.81 404 ASP A C 1
ATOM 3136 O O . ASP A 1 404 ? -26.357 -10.039 9.709 1.00 89.81 404 ASP A O 1
ATOM 3140 N N . VAL A 1 405 ? -24.768 -11.621 9.783 1.00 90.69 405 VAL A N 1
ATOM 3141 C CA . VAL A 1 405 ? -23.848 -10.966 8.831 1.00 90.69 405 VAL A CA 1
ATOM 3142 C C . VAL A 1 405 ? -24.544 -10.692 7.491 1.00 90.69 405 VAL A C 1
ATOM 3144 O O . VAL A 1 405 ? -24.421 -9.611 6.910 1.00 90.69 405 VAL A O 1
ATOM 3147 N N . SER A 1 406 ? -25.291 -11.677 6.992 1.00 90.88 406 SER A N 1
ATOM 3148 C CA . SER A 1 406 ? -26.079 -11.624 5.761 1.00 90.88 406 SER A CA 1
ATOM 3149 C C . SER A 1 406 ? -27.162 -10.539 5.828 1.00 90.88 406 SER A C 1
ATOM 3151 O O . SER A 1 406 ? -27.323 -9.770 4.873 1.00 90.88 406 SER A O 1
ATOM 3153 N N . THR A 1 407 ? -27.848 -10.427 6.968 1.00 92.25 407 THR A N 1
ATOM 3154 C CA . THR A 1 407 ? -28.862 -9.396 7.235 1.00 92.25 407 THR A CA 1
ATOM 3155 C C . THR A 1 407 ? -28.238 -8.002 7.295 1.00 92.25 407 THR A C 1
ATOM 3157 O O . THR A 1 407 ? -28.704 -7.092 6.607 1.00 92.25 407 THR A O 1
ATOM 3160 N N . CYS A 1 408 ? -27.131 -7.835 8.022 1.00 93.25 408 CYS A N 1
ATOM 3161 C CA . CYS A 1 408 ? -26.394 -6.572 8.093 1.00 93.25 408 CYS A CA 1
ATOM 3162 C C . CYS A 1 408 ? -25.897 -6.123 6.712 1.00 93.25 408 CYS A C 1
ATOM 3164 O O . CYS A 1 408 ? -26.065 -4.964 6.334 1.00 93.25 408 CYS A O 1
ATOM 3166 N N . ALA A 1 409 ? -25.345 -7.039 5.909 1.00 93.62 409 ALA A N 1
ATOM 3167 C CA . ALA A 1 409 ? -24.919 -6.732 4.545 1.00 93.62 409 ALA A CA 1
ATOM 3168 C C . ALA A 1 409 ? -26.090 -6.263 3.662 1.00 93.62 409 ALA A C 1
ATOM 3170 O O . ALA A 1 409 ? -25.927 -5.331 2.874 1.00 93.62 409 ALA A O 1
ATOM 3171 N N . ALA A 1 410 ? -27.277 -6.862 3.807 1.00 93.06 410 ALA A N 1
ATOM 3172 C CA . ALA A 1 410 ? -28.473 -6.424 3.088 1.00 93.06 410 ALA A CA 1
ATOM 3173 C C . ALA A 1 410 ? -28.901 -4.999 3.488 1.00 93.06 410 ALA A C 1
ATOM 3175 O O . ALA A 1 410 ? -29.161 -4.182 2.606 1.00 93.06 410 ALA A O 1
ATOM 3176 N N . GLN A 1 411 ? -28.890 -4.670 4.785 1.00 93.56 411 GLN A N 1
ATOM 3177 C CA . GLN A 1 411 ? -29.203 -3.322 5.284 1.00 93.56 411 GLN A CA 1
ATOM 3178 C C . GLN A 1 411 ? -28.210 -2.268 4.769 1.00 93.56 411 GLN A C 1
ATOM 3180 O O . GLN A 1 411 ? -28.605 -1.193 4.312 1.00 93.56 411 GLN A O 1
ATOM 3185 N N . ILE A 1 412 ? -26.911 -2.588 4.783 1.00 93.88 412 ILE A N 1
ATOM 3186 C CA . ILE A 1 412 ? -25.861 -1.720 4.233 1.00 93.88 412 ILE A CA 1
ATOM 3187 C C . ILE A 1 412 ? -26.113 -1.473 2.741 1.00 93.88 412 ILE A C 1
ATOM 3189 O O . ILE A 1 412 ? -26.079 -0.331 2.277 1.00 93.88 412 ILE A O 1
ATOM 3193 N N . LEU A 1 413 ? -26.416 -2.519 1.971 1.00 92.56 413 LEU A N 1
ATOM 3194 C CA . LEU A 1 413 ? -26.705 -2.356 0.550 1.00 92.56 413 LEU A CA 1
ATOM 3195 C C . LEU A 1 413 ? -27.981 -1.565 0.308 1.00 92.56 413 LEU A C 1
ATOM 3197 O O . LEU A 1 413 ? -27.982 -0.721 -0.580 1.00 92.56 413 LEU A O 1
ATOM 3201 N N . GLU A 1 414 ? -29.037 -1.755 1.086 1.00 91.12 414 GLU A N 1
ATOM 3202 C CA . GLU A 1 414 ? -30.240 -0.938 0.953 1.00 91.12 414 GLU A CA 1
ATOM 3203 C C . GLU A 1 414 ? -29.938 0.555 1.166 1.00 91.12 414 GLU A C 1
ATOM 3205 O O . GLU A 1 414 ? -30.428 1.410 0.419 1.00 91.12 414 GLU A O 1
ATOM 3210 N N . ARG A 1 415 ? -29.076 0.869 2.139 1.00 89.75 415 ARG A N 1
ATOM 3211 C CA . ARG A 1 415 ? -28.691 2.242 2.478 1.00 89.75 415 ARG A CA 1
ATOM 3212 C C . ARG A 1 415 ? -27.833 2.918 1.406 1.00 89.75 415 ARG A C 1
ATOM 3214 O O . ARG A 1 415 ? -27.996 4.124 1.188 1.00 89.75 415 ARG A O 1
ATOM 3221 N N . PHE A 1 416 ? -26.916 2.171 0.785 1.00 87.31 416 PHE A N 1
ATOM 3222 C CA . PHE A 1 416 ? -25.856 2.718 -0.076 1.00 87.31 416 PHE A CA 1
ATOM 3223 C C . PHE A 1 416 ? -25.951 2.319 -1.560 1.00 87.31 416 PHE A C 1
ATOM 3225 O O . PHE A 1 416 ? -25.290 2.947 -2.384 1.00 87.31 416 PHE A O 1
ATOM 3232 N N . SER A 1 417 ? -26.774 1.330 -1.926 1.00 72.75 417 SER A N 1
ATOM 3233 C CA . SER A 1 417 ? -26.970 0.884 -3.322 1.00 72.75 417 SER A CA 1
ATOM 3234 C C . SER A 1 417 ? -28.110 1.601 -4.029 1.00 72.75 417 SER A C 1
ATOM 3236 O O . SER A 1 417 ? -28.177 1.572 -5.257 1.00 72.75 417 SER A O 1
ATOM 3238 N N . ARG A 1 418 ? -29.008 2.268 -3.288 1.00 57.97 418 ARG A N 1
ATOM 3239 C CA . ARG A 1 418 ? -29.934 3.211 -3.915 1.00 57.97 418 ARG A CA 1
ATOM 3240 C C . ARG A 1 418 ? -29.061 4.288 -4.553 1.00 57.97 418 ARG A C 1
ATOM 3242 O O . ARG A 1 418 ? -28.272 4.896 -3.820 1.00 57.97 418 ARG A O 1
ATOM 3249 N N . PRO A 1 419 ? -29.162 4.545 -5.875 1.00 45.69 419 PRO A N 1
ATOM 3250 C CA . PRO A 1 419 ? -28.550 5.742 -6.413 1.00 45.69 419 PRO A CA 1
ATOM 3251 C C . PRO A 1 419 ? -29.076 6.853 -5.523 1.00 45.69 419 PRO A C 1
ATOM 3253 O O . PRO A 1 419 ? -30.293 6.958 -5.328 1.00 45.69 419 PRO A O 1
ATOM 3256 N N . LYS A 1 420 ? -28.186 7.645 -4.915 1.00 43.62 420 LYS A N 1
ATOM 3257 C CA . LYS A 1 420 ? -28.634 8.945 -4.443 1.00 43.62 420 LYS A CA 1
ATOM 3258 C C . LYS A 1 420 ? -29.346 9.508 -5.669 1.00 43.62 420 LYS A C 1
ATOM 3260 O O . LYS A 1 420 ? -28.695 9.744 -6.691 1.00 43.62 420 LYS A O 1
ATOM 3265 N N . LEU A 1 421 ? -30.681 9.654 -5.595 1.00 32.22 421 LEU A N 1
ATOM 3266 C CA . LEU A 1 421 ? -31.392 10.657 -6.377 1.00 32.22 421 LEU A CA 1
ATOM 3267 C C . LEU A 1 421 ? -30.411 11.808 -6.376 1.00 32.22 421 LEU A C 1
ATOM 3269 O O . LEU A 1 421 ? -29.908 12.144 -5.297 1.00 32.22 421 LEU A O 1
ATOM 3273 N N . ARG A 1 422 ? -30.017 12.292 -7.554 1.00 31.55 422 ARG A N 1
ATOM 3274 C CA . ARG A 1 422 ? -29.269 13.535 -7.622 1.00 31.55 422 ARG A CA 1
ATOM 3275 C C . ARG A 1 422 ? -30.166 14.571 -6.940 1.00 31.55 422 ARG A C 1
ATOM 3277 O O . ARG A 1 422 ? -30.895 15.296 -7.599 1.00 31.55 422 ARG A O 1
ATOM 3284 N N . VAL A 1 423 ? -30.103 14.655 -5.613 1.00 27.73 423 VAL A N 1
ATOM 3285 C CA . VAL A 1 423 ? -30.042 15.904 -4.908 1.00 27.73 423 VAL A CA 1
ATOM 3286 C C . VAL A 1 423 ? -28.859 16.505 -5.611 1.00 27.73 423 VAL A C 1
ATOM 3288 O O . VAL A 1 423 ? -27.713 16.088 -5.422 1.00 27.73 423 VAL A O 1
ATOM 3291 N N . ALA A 1 424 ? -29.179 17.352 -6.588 1.00 26.33 424 ALA A N 1
ATOM 3292 C CA . ALA A 1 424 ? -28.270 18.381 -6.986 1.00 26.33 424 ALA A CA 1
ATOM 3293 C C . ALA A 1 424 ? -27.655 18.826 -5.666 1.00 26.33 424 ALA A C 1
ATOM 3295 O O . ALA A 1 424 ? -28.363 19.360 -4.811 1.00 26.33 424 ALA A O 1
ATOM 3296 N N . VAL A 1 425 ? -26.360 18.545 -5.468 1.00 28.41 425 VAL A N 1
ATOM 3297 C CA . VAL A 1 425 ? -25.555 19.491 -4.713 1.00 28.41 425 VAL A CA 1
ATOM 3298 C C . VAL A 1 425 ? -26.027 20.795 -5.298 1.00 28.41 425 VAL A C 1
ATOM 3300 O O . VAL A 1 425 ? -25.935 20.972 -6.520 1.00 28.41 425 VAL A O 1
ATOM 3303 N N . HIS A 1 426 ? -26.731 21.573 -4.481 1.00 25.92 426 HIS A N 1
ATOM 3304 C CA . HIS A 1 426 ? -27.154 22.891 -4.860 1.00 25.92 426 HIS A CA 1
ATOM 3305 C C . HIS A 1 426 ? -25.829 23.500 -5.311 1.00 25.92 426 HIS A C 1
ATOM 3307 O O . HIS A 1 426 ? -24.973 23.812 -4.488 1.00 25.92 426 HIS A O 1
ATOM 3313 N N . LYS A 1 427 ? -25.597 23.571 -6.633 1.00 29.69 427 LYS A N 1
ATOM 3314 C CA . LYS A 1 427 ? -24.814 24.664 -7.173 1.00 29.69 427 LYS A CA 1
ATOM 3315 C C . LYS A 1 427 ? -25.485 25.824 -6.464 1.00 29.69 427 LYS A C 1
ATOM 3317 O O . LYS A 1 427 ? -26.699 25.950 -6.680 1.00 29.69 427 LYS A O 1
ATOM 3322 N N . PRO A 1 428 ? -24.810 26.540 -5.543 1.00 23.33 428 PRO A N 1
ATOM 3323 C CA . PRO A 1 428 ? -25.415 27.734 -4.987 1.00 23.33 428 PRO A CA 1
ATOM 3324 C C . PRO A 1 428 ? -25.955 28.463 -6.200 1.00 23.33 428 PRO A C 1
ATOM 3326 O O . PRO A 1 428 ? -25.243 28.572 -7.211 1.00 23.33 428 PRO A O 1
ATOM 3329 N N . SER A 1 429 ? -27.273 28.686 -6.178 1.00 26.00 429 SER A N 1
ATOM 3330 C CA . SER A 1 429 ? -27.995 29.086 -7.368 1.00 26.00 429 SER A CA 1
ATOM 3331 C C . SER A 1 429 ? -27.180 30.198 -8.006 1.00 26.00 429 SER A C 1
ATOM 3333 O O . SER A 1 429 ? -26.715 31.099 -7.301 1.00 26.00 429 SER A O 1
ATOM 3335 N N . ARG A 1 430 ? -26.970 30.128 -9.322 1.00 32.84 430 ARG A N 1
ATOM 3336 C CA . ARG A 1 430 ? -26.652 31.328 -10.089 1.00 32.84 430 ARG A CA 1
ATOM 3337 C C . ARG A 1 430 ? -27.889 32.235 -10.030 1.00 32.84 430 ARG A C 1
ATOM 3339 O O . ARG A 1 430 ? -28.497 32.520 -11.050 1.00 32.84 430 ARG A O 1
ATOM 3346 N N . GLN A 1 431 ? -28.290 32.672 -8.840 1.00 23.47 431 GLN A N 1
ATOM 3347 C CA . GLN A 1 431 ? -28.633 34.063 -8.713 1.00 23.47 431 GLN A CA 1
ATOM 3348 C C . GLN A 1 431 ? -27.360 34.791 -9.135 1.00 23.47 431 GLN A C 1
ATOM 3350 O O . GLN A 1 431 ? -26.268 34.407 -8.693 1.00 23.47 431 GLN A O 1
ATOM 3355 N N . PRO A 1 432 ? -27.447 35.769 -10.043 1.00 25.22 432 PRO A N 1
ATOM 3356 C CA . PRO A 1 432 ? -26.390 36.746 -10.100 1.00 25.22 432 PRO A CA 1
ATOM 3357 C C . PRO A 1 432 ? -26.325 37.281 -8.673 1.00 25.22 432 PRO A C 1
ATOM 3359 O O . PRO A 1 432 ? -27.227 37.990 -8.233 1.00 25.22 432 PRO A O 1
ATOM 3362 N N . LEU A 1 433 ? -25.315 36.854 -7.908 1.00 23.92 433 LEU A N 1
ATOM 3363 C CA . LEU A 1 433 ? -24.835 37.676 -6.823 1.00 23.92 433 LEU A CA 1
ATOM 3364 C C . LEU A 1 433 ? -24.513 38.954 -7.556 1.00 23.92 433 LEU A C 1
ATOM 3366 O O . LEU A 1 433 ? -23.579 38.984 -8.361 1.00 23.92 433 LEU A O 1
ATOM 3370 N N . THR A 1 434 ? -25.398 39.936 -7.390 1.00 26.06 434 THR A N 1
ATOM 3371 C CA . THR A 1 434 ? -25.122 41.320 -7.689 1.00 26.06 434 THR A CA 1
ATOM 3372 C C . THR A 1 434 ? -23.683 41.485 -7.280 1.00 26.06 434 THR A C 1
ATOM 3374 O O . THR A 1 434 ? -23.340 41.288 -6.110 1.00 26.06 434 THR A O 1
ATOM 3377 N N . VAL A 1 435 ? -22.831 41.697 -8.280 1.00 27.56 435 VAL A N 1
ATOM 3378 C CA . VAL A 1 435 ? -21.513 42.238 -8.055 1.00 27.56 435 VAL A CA 1
ATOM 3379 C C . VAL A 1 435 ? -21.855 43.504 -7.293 1.00 27.56 435 VAL A C 1
ATOM 3381 O O . VAL A 1 435 ? -22.273 44.497 -7.885 1.00 27.56 435 VAL A O 1
ATOM 3384 N N . MET A 1 436 ? -21.792 43.456 -5.960 1.00 23.39 436 MET A N 1
ATOM 3385 C CA . MET A 1 436 ? -21.443 44.644 -5.227 1.00 23.39 436 MET A CA 1
ATOM 3386 C C . MET A 1 436 ? -20.051 44.899 -5.764 1.00 23.39 436 MET A C 1
ATOM 3388 O O . MET A 1 436 ? -19.061 44.351 -5.287 1.00 23.39 436 MET A O 1
ATOM 3392 N N . HIS A 1 437 ? -20.021 45.651 -6.867 1.00 27.09 437 HIS A N 1
ATOM 3393 C CA . HIS A 1 437 ? -18.961 46.574 -7.137 1.00 27.09 437 HIS A CA 1
ATOM 3394 C C . HIS A 1 437 ? -18.807 47.254 -5.787 1.00 27.09 437 HIS A C 1
ATOM 3396 O O . HIS A 1 437 ? -19.641 48.073 -5.403 1.00 27.09 437 HIS A O 1
ATOM 3402 N N . ALA A 1 438 ? -17.822 46.806 -5.005 1.00 26.92 438 ALA A N 1
ATOM 3403 C CA . ALA A 1 438 ? -17.190 47.692 -4.064 1.00 26.92 438 ALA A CA 1
ATOM 3404 C C . ALA A 1 438 ? -16.849 48.882 -4.944 1.00 26.92 438 ALA A C 1
ATOM 3406 O O . ALA A 1 438 ? -16.072 48.745 -5.895 1.00 26.92 438 ALA A O 1
ATOM 3407 N N . SER A 1 439 ? -17.640 49.937 -4.765 1.00 26.14 439 SER A N 1
ATOM 3408 C CA . SER A 1 439 ? -17.628 51.115 -5.597 1.00 26.14 439 SER A CA 1
ATOM 3409 C C . SER A 1 439 ? -16.176 51.468 -5.823 1.00 26.14 439 SER A C 1
ATOM 3411 O O . SER A 1 439 ? -15.419 51.621 -4.861 1.00 26.14 439 SER A O 1
ATOM 3413 N N . LEU A 1 440 ? -15.800 51.475 -7.100 1.00 32.00 440 LEU A N 1
ATOM 3414 C CA . LEU A 1 440 ? -14.517 51.954 -7.564 1.00 32.00 440 LEU A CA 1
ATOM 3415 C C . LEU A 1 440 ? -14.231 53.242 -6.800 1.00 32.00 440 LEU A C 1
ATOM 3417 O O . LEU A 1 440 ? -14.944 54.233 -6.961 1.00 32.00 440 LEU A O 1
ATOM 3421 N N . ARG A 1 441 ? -13.211 53.222 -5.943 1.00 30.17 441 ARG A N 1
ATOM 3422 C CA . ARG A 1 441 ? -12.539 54.467 -5.606 1.00 30.17 441 ARG A CA 1
ATOM 3423 C C . ARG A 1 441 ? -11.756 54.836 -6.854 1.00 30.17 441 ARG A C 1
ATOM 3425 O O . ARG A 1 441 ? -10.644 54.369 -7.075 1.00 30.17 441 ARG A O 1
ATOM 3432 N N . GLU A 1 442 ? -12.418 55.578 -7.732 1.00 30.03 442 GLU A N 1
ATOM 3433 C CA . GLU A 1 442 ? -11.758 56.312 -8.799 1.00 30.03 442 GLU A CA 1
ATOM 3434 C C . GLU A 1 442 ? -10.686 57.206 -8.163 1.00 30.03 442 GLU A C 1
ATOM 3436 O O . GLU A 1 442 ? -10.986 57.996 -7.268 1.00 30.03 442 GLU A O 1
ATOM 3441 N N . GLY A 1 443 ? -9.437 57.069 -8.616 1.00 33.97 443 GLY A N 1
ATOM 3442 C CA . GLY A 1 443 ? -8.397 58.068 -8.363 1.00 33.97 443 GLY A CA 1
ATOM 3443 C C . GLY A 1 443 ? -7.170 57.645 -7.554 1.00 33.97 443 GLY A C 1
ATOM 3444 O O . GLY A 1 443 ? -6.313 58.494 -7.336 1.00 33.97 443 GLY A O 1
ATOM 3445 N N . GLU A 1 444 ? -7.010 56.385 -7.145 1.00 38.78 444 GLU A N 1
ATOM 3446 C CA . GLU A 1 444 ? -5.752 55.955 -6.514 1.00 38.78 444 GLU A CA 1
ATOM 3447 C C . GLU A 1 444 ? -4.760 55.471 -7.583 1.00 38.78 444 GLU A C 1
ATOM 3449 O O . GLU A 1 444 ? -4.953 54.457 -8.256 1.00 38.78 444 GLU A O 1
ATOM 3454 N N . THR A 1 445 ? -3.696 56.251 -7.777 1.00 46.72 445 THR A N 1
ATOM 3455 C CA . THR A 1 445 ? -2.506 55.884 -8.549 1.00 46.72 445 THR A CA 1
ATOM 3456 C C . THR A 1 445 ? -2.094 54.461 -8.183 1.00 46.72 445 THR A C 1
ATOM 3458 O O . THR A 1 445 ? -1.876 54.188 -7.008 1.00 46.72 445 THR A O 1
ATOM 3461 N N . GLY A 1 446 ? -1.974 53.552 -9.156 1.00 56.16 446 GLY A N 1
ATOM 3462 C CA . GLY A 1 446 ? -1.630 52.135 -8.939 1.00 56.16 446 GLY A CA 1
ATOM 3463 C C . GLY A 1 446 ? -0.224 51.863 -8.371 1.00 56.16 446 GLY A C 1
ATOM 3464 O O . GLY A 1 446 ? 0.330 50.792 -8.610 1.00 56.16 446 GLY A O 1
ATOM 3465 N N . GLU A 1 447 ? 0.367 52.827 -7.667 1.00 68.06 447 GLU A N 1
ATOM 3466 C CA . GLU A 1 447 ? 1.616 52.723 -6.926 1.00 68.06 447 GLU A CA 1
ATOM 3467 C C . GLU A 1 447 ? 1.356 52.147 -5.530 1.00 68.06 447 GLU A C 1
ATOM 3469 O O . GLU A 1 447 ? 0.342 52.421 -4.895 1.00 68.06 447 GLU A O 1
ATOM 3474 N N . VAL A 1 448 ? 2.273 51.302 -5.063 1.00 83.44 448 VAL A N 1
ATOM 3475 C CA . VAL A 1 448 ? 2.194 50.697 -3.729 1.00 83.44 448 VAL A CA 1
ATOM 3476 C C . VAL A 1 448 ? 2.502 51.768 -2.687 1.00 83.44 448 VAL A C 1
ATOM 3478 O O . VAL A 1 448 ? 3.536 52.427 -2.789 1.00 83.44 448 VAL A O 1
ATOM 3481 N N . SER A 1 449 ? 1.653 51.938 -1.674 1.00 85.19 449 SER A N 1
ATOM 3482 C CA . SER A 1 449 ? 1.915 52.907 -0.602 1.00 85.19 449 SER A CA 1
ATOM 3483 C C . SER A 1 449 ? 2.704 52.285 0.560 1.00 85.19 449 SER A C 1
ATOM 3485 O O . SER A 1 449 ? 2.709 51.070 0.771 1.00 85.19 449 SER A O 1
ATOM 3487 N N . ALA A 1 450 ? 3.373 53.119 1.365 1.00 83.75 450 ALA A N 1
ATOM 3488 C CA . ALA A 1 450 ? 4.078 52.651 2.563 1.00 83.75 450 ALA A CA 1
ATOM 3489 C C . ALA A 1 450 ? 3.123 52.043 3.613 1.00 83.75 450 ALA A C 1
ATOM 3491 O O . ALA A 1 450 ? 3.517 51.163 4.380 1.00 83.75 450 ALA A O 1
ATOM 3492 N N . GLU A 1 451 ? 1.864 52.486 3.627 1.00 84.12 451 GLU A N 1
ATOM 3493 C CA . GLU A 1 451 ? 0.819 52.044 4.556 1.00 84.12 451 GLU A CA 1
ATOM 3494 C C . GLU A 1 451 ? 0.393 50.592 4.277 1.00 84.12 451 GLU A C 1
ATOM 3496 O O . GLU A 1 451 ? 0.160 49.814 5.210 1.00 84.12 451 GLU A O 1
ATOM 3501 N N . GLU A 1 452 ? 0.398 50.189 3.002 1.00 85.69 452 GLU A N 1
ATOM 3502 C CA . GLU A 1 452 ? 0.112 48.820 2.550 1.00 85.69 452 GLU A CA 1
ATOM 3503 C C . GLU A 1 452 ? 1.230 47.819 2.898 1.00 85.69 452 GLU A C 1
ATOM 3505 O O . GLU A 1 452 ? 1.000 46.610 2.931 1.00 85.69 452 GLU A O 1
ATOM 3510 N N . LEU A 1 453 ? 2.442 48.304 3.195 1.00 90.56 453 LEU A N 1
ATOM 3511 C CA . LEU A 1 453 ? 3.632 47.484 3.474 1.00 90.56 453 LEU A CA 1
ATOM 3512 C C . LEU A 1 453 ? 3.951 47.354 4.975 1.00 90.56 453 LEU A C 1
ATOM 3514 O O . LEU A 1 453 ? 5.010 46.847 5.373 1.00 90.56 453 LEU A O 1
ATOM 3518 N N . THR A 1 454 ? 3.051 47.808 5.843 1.00 92.88 454 THR A N 1
ATOM 3519 C CA . THR A 1 454 ? 3.216 47.692 7.297 1.00 92.88 454 THR A CA 1
ATOM 3520 C C . THR A 1 454 ? 3.129 46.232 7.764 1.00 92.88 454 THR A C 1
ATOM 3522 O O . THR A 1 454 ? 2.529 45.374 7.113 1.00 92.88 454 THR A O 1
ATOM 3525 N N . ASN A 1 455 ? 3.731 45.915 8.920 1.00 92.00 455 ASN A N 1
ATOM 3526 C CA . ASN A 1 455 ? 3.669 44.556 9.483 1.00 92.00 455 ASN A CA 1
ATOM 3527 C C . ASN A 1 455 ? 2.222 44.108 9.743 1.00 92.00 455 ASN A C 1
ATOM 3529 O O . ASN A 1 455 ? 1.914 42.935 9.546 1.00 92.00 455 ASN A O 1
ATOM 3533 N N . ASP A 1 456 ? 1.352 45.042 10.136 1.00 89.50 456 ASP A N 1
ATOM 3534 C CA . ASP A 1 456 ? -0.061 44.783 10.419 1.00 89.50 456 ASP A CA 1
ATOM 3535 C C . ASP A 1 456 ? -0.861 44.442 9.161 1.00 89.50 456 ASP A C 1
ATOM 3537 O O . ASP A 1 456 ? -1.846 43.716 9.251 1.00 89.50 456 ASP A O 1
ATOM 3541 N N . GLN A 1 457 ? -0.435 44.903 7.982 1.00 91.69 457 GLN A N 1
ATOM 3542 C CA . GLN A 1 457 ? -1.044 44.496 6.713 1.00 91.69 457 GLN A CA 1
ATOM 3543 C C . GLN A 1 457 ? -0.451 43.177 6.209 1.00 91.69 457 GLN A C 1
ATOM 3545 O O . GLN A 1 457 ? -1.186 42.273 5.819 1.00 91.69 457 GLN A O 1
ATOM 3550 N N . ILE A 1 458 ? 0.870 43.003 6.296 1.00 93.50 458 ILE A N 1
ATOM 3551 C CA . ILE A 1 458 ? 1.538 41.788 5.805 1.00 93.50 458 ILE A CA 1
ATOM 3552 C C . ILE A 1 458 ? 1.177 40.560 6.660 1.00 93.50 458 ILE A C 1
ATOM 3554 O O . ILE A 1 458 ? 1.063 39.453 6.133 1.00 93.50 458 ILE A O 1
ATOM 3558 N N . VAL A 1 459 ? 0.939 40.711 7.970 1.00 93.69 459 VAL A N 1
ATOM 3559 C CA . VAL A 1 459 ? 0.538 39.579 8.828 1.00 93.69 459 VAL A CA 1
ATOM 3560 C C . VAL A 1 459 ? -0.830 39.005 8.438 1.00 93.69 459 VAL A C 1
ATOM 3562 O O . VAL A 1 459 ? -1.047 37.799 8.579 1.00 93.69 459 VAL A O 1
ATOM 3565 N N . LYS A 1 460 ? -1.717 39.813 7.840 1.00 93.56 460 LYS A N 1
ATOM 3566 C CA . LYS A 1 460 ? -3.016 39.355 7.313 1.00 93.56 460 LYS A CA 1
ATOM 3567 C C . LYS A 1 460 ? -2.855 38.297 6.227 1.00 93.56 460 LYS A C 1
ATOM 3569 O O . LYS A 1 460 ? -3.719 37.435 6.057 1.00 93.56 460 LYS A O 1
ATOM 3574 N N . PHE A 1 461 ? -1.718 38.296 5.525 1.00 94.50 461 PHE A N 1
ATOM 3575 C CA . PHE A 1 461 ? -1.419 37.309 4.491 1.00 94.50 461 PHE A CA 1
ATOM 3576 C C . PHE A 1 461 ? -1.326 35.927 5.124 1.00 94.50 461 PHE A C 1
ATOM 3578 O O . PHE A 1 461 ? -1.940 34.984 4.639 1.00 94.50 461 PHE A O 1
ATOM 3585 N N . VAL A 1 462 ? -0.601 35.811 6.235 1.00 91.75 462 VAL A N 1
ATOM 3586 C CA . VAL A 1 462 ? -0.343 34.535 6.913 1.00 91.75 462 VAL A CA 1
ATOM 3587 C C . VAL A 1 462 ? -1.404 34.151 7.944 1.00 91.75 462 VAL A C 1
ATOM 3589 O O . VAL A 1 462 ? -1.427 33.011 8.395 1.00 91.75 462 VAL A O 1
ATOM 3592 N N . ARG A 1 463 ? -2.296 35.077 8.307 1.00 90.69 463 ARG A N 1
ATOM 3593 C CA . ARG A 1 463 ? -3.496 34.799 9.114 1.00 90.69 463 ARG A CA 1
ATOM 3594 C C . ARG A 1 463 ? -4.741 34.495 8.286 1.00 90.69 463 ARG A C 1
ATOM 3596 O O . ARG A 1 463 ? -5.784 34.208 8.856 1.00 90.69 463 ARG A O 1
ATOM 3603 N N . GLU A 1 464 ? -4.621 34.536 6.959 1.00 89.75 464 GLU A N 1
ATOM 3604 C CA . GLU A 1 464 ? -5.734 34.295 6.031 1.00 89.75 464 GLU A CA 1
ATOM 3605 C C . GLU A 1 464 ? -6.884 35.315 6.191 1.00 89.75 464 GLU A C 1
ATOM 3607 O O . GLU A 1 464 ? -8.024 35.030 5.847 1.00 89.75 464 GLU A O 1
ATOM 3612 N N . GLU A 1 465 ? -6.566 36.530 6.661 1.00 90.06 465 GLU A N 1
ATOM 3613 C CA . GLU A 1 465 ? -7.518 37.640 6.870 1.00 90.06 465 GLU A CA 1
ATOM 3614 C C . GLU A 1 465 ? -7.786 38.456 5.586 1.00 90.06 465 GLU A C 1
ATOM 3616 O O . GLU A 1 465 ? -8.664 39.312 5.565 1.00 90.06 465 GLU A O 1
ATOM 3621 N N . VAL A 1 466 ? -7.032 38.190 4.514 1.00 87.38 466 VAL A N 1
ATOM 3622 C CA . VAL A 1 466 ? -7.223 38.749 3.159 1.00 87.38 466 VAL A CA 1
ATOM 3623 C C . VAL A 1 466 ? -7.324 37.624 2.130 1.00 87.38 466 VAL A C 1
ATOM 3625 O O . VAL A 1 466 ? -6.809 36.523 2.344 1.00 87.38 466 VAL A O 1
ATOM 3628 N N . THR A 1 467 ? -7.969 37.864 0.998 1.00 90.81 467 THR A N 1
ATOM 3629 C CA . THR A 1 467 ? -8.150 36.862 -0.060 1.00 90.81 467 THR A CA 1
ATOM 3630 C C . THR A 1 467 ? -6.844 36.538 -0.794 1.00 90.81 467 THR A C 1
ATOM 3632 O O . THR A 1 467 ? -5.882 37.304 -0.780 1.00 90.81 467 THR A O 1
ATOM 3635 N N . ASP A 1 468 ? -6.798 35.374 -1.454 1.00 89.25 468 ASP A N 1
ATOM 3636 C CA . ASP A 1 468 ? -5.644 34.964 -2.271 1.00 89.25 468 ASP A CA 1
ATOM 3637 C C . ASP A 1 468 ? -5.407 35.950 -3.440 1.00 89.25 468 ASP A C 1
ATOM 3639 O O . ASP A 1 468 ? -4.263 36.222 -3.804 1.00 89.25 468 ASP A O 1
ATOM 3643 N N . GLN A 1 469 ? -6.485 36.538 -3.977 1.00 91.56 469 GLN A N 1
ATOM 3644 C CA . GLN A 1 469 ? -6.433 37.547 -5.038 1.00 91.56 469 GLN A CA 1
ATOM 3645 C C . GLN A 1 469 ? -5.840 38.874 -4.544 1.00 91.56 469 GLN A C 1
ATOM 3647 O O . GLN A 1 469 ? -4.968 39.417 -5.210 1.00 91.56 469 GLN A O 1
ATOM 3652 N N . GLU A 1 470 ? -6.239 39.371 -3.371 1.00 91.81 470 GLU A N 1
ATOM 3653 C CA . GLU A 1 470 ? -5.686 40.617 -2.808 1.00 91.81 470 GLU A CA 1
ATOM 3654 C C . GLU A 1 470 ? -4.178 40.510 -2.534 1.00 91.81 470 GLU A C 1
ATOM 3656 O O . GLU A 1 470 ? -3.423 41.449 -2.792 1.00 91.81 470 GLU A O 1
ATOM 3661 N N . VAL A 1 471 ? -3.709 39.343 -2.073 1.00 94.75 471 VAL A N 1
ATOM 3662 C CA . VAL A 1 471 ? -2.271 39.094 -1.889 1.00 94.75 471 VAL A CA 1
ATOM 3663 C C . VAL A 1 471 ? -1.538 39.090 -3.232 1.00 94.75 471 VAL A C 1
ATOM 3665 O O . VAL A 1 471 ? -0.484 39.717 -3.354 1.00 94.75 471 VAL A O 1
ATOM 3668 N N . ASN A 1 472 ? -2.088 38.406 -4.240 1.00 93.94 472 ASN A N 1
ATOM 3669 C CA . ASN A 1 472 ? -1.545 38.410 -5.597 1.00 93.94 472 ASN A CA 1
ATOM 3670 C C . ASN A 1 472 ? -1.454 39.837 -6.155 1.00 93.94 472 ASN A C 1
ATOM 3672 O O . ASN A 1 472 ? -0.390 40.234 -6.619 1.00 93.94 472 ASN A O 1
ATOM 3676 N N . GLU A 1 473 ? -2.516 40.636 -6.046 1.00 93.19 473 GLU A N 1
ATOM 3677 C CA . GLU A 1 473 ? -2.558 41.997 -6.585 1.00 93.19 473 GLU A CA 1
ATOM 3678 C C . GLU A 1 473 ? -1.556 42.943 -5.918 1.00 93.19 473 GLU A C 1
ATOM 3680 O O . GLU A 1 473 ? -0.935 43.752 -6.614 1.00 93.19 473 GLU A O 1
ATOM 3685 N N . LEU A 1 474 ? -1.329 42.831 -4.602 1.00 93.88 474 LEU A N 1
ATOM 3686 C CA . LEU A 1 474 ? -0.262 43.600 -3.955 1.00 93.88 474 LEU A CA 1
ATOM 3687 C C . LEU A 1 474 ? 1.115 43.177 -4.482 1.00 93.88 474 LEU A C 1
ATOM 3689 O O . LEU A 1 474 ? 1.923 44.031 -4.842 1.00 93.88 474 LEU A O 1
ATOM 3693 N N . VAL A 1 475 ? 1.378 41.869 -4.586 1.00 95.06 475 VAL A N 1
ATOM 3694 C CA . VAL A 1 475 ? 2.660 41.368 -5.107 1.00 95.06 475 VAL A CA 1
ATOM 3695 C C . VAL A 1 475 ? 2.871 41.792 -6.564 1.00 95.06 475 VAL A C 1
ATOM 3697 O O . VAL A 1 475 ? 3.981 42.174 -6.929 1.00 95.06 475 VAL A O 1
ATOM 3700 N N . TRP A 1 476 ? 1.826 41.787 -7.393 1.00 94.62 476 TRP A N 1
ATOM 3701 C CA . TRP A 1 476 ? 1.894 42.251 -8.779 1.00 94.62 476 TRP A CA 1
ATOM 3702 C C . TRP A 1 476 ? 2.239 43.741 -8.862 1.00 94.62 476 TRP A C 1
ATOM 3704 O O . TRP A 1 476 ? 3.147 44.110 -9.608 1.00 94.62 476 TRP A O 1
ATOM 3714 N N . ARG A 1 477 ? 1.604 44.592 -8.048 1.00 92.31 477 ARG A N 1
ATOM 3715 C CA . ARG A 1 477 ? 1.953 46.020 -7.985 1.00 92.31 477 ARG A CA 1
ATOM 3716 C C . ARG A 1 477 ? 3.389 46.237 -7.504 1.00 92.31 477 ARG A C 1
ATOM 3718 O O . ARG A 1 477 ? 4.124 47.003 -8.119 1.00 92.31 477 ARG A O 1
ATOM 3725 N N . CYS A 1 478 ? 3.842 45.498 -6.490 1.00 90.69 478 CYS A N 1
ATOM 3726 C CA . CYS A 1 478 ? 5.238 45.534 -6.038 1.00 90.69 478 CYS A CA 1
ATOM 3727 C C . CYS A 1 478 ? 6.232 45.075 -7.124 1.00 90.69 478 CYS A C 1
ATOM 3729 O O . CYS A 1 478 ? 7.352 45.577 -7.195 1.00 90.69 478 CYS A O 1
ATOM 3731 N N . LEU A 1 479 ? 5.851 44.115 -7.972 1.00 88.81 479 LEU A N 1
ATOM 3732 C CA . LEU A 1 479 ? 6.665 43.671 -9.109 1.00 88.81 479 LEU A CA 1
ATOM 3733 C C . LEU A 1 479 ? 6.726 44.704 -10.241 1.00 88.81 479 LEU A C 1
ATOM 3735 O O . LEU A 1 479 ? 7.626 44.597 -11.074 1.00 88.81 479 LEU A O 1
ATOM 3739 N N . GLY A 1 480 ? 5.805 45.674 -10.259 1.00 87.06 480 GLY A N 1
ATOM 3740 C CA . GLY A 1 480 ? 5.720 46.748 -11.247 1.00 87.06 480 GLY A CA 1
ATOM 3741 C C . GLY A 1 480 ? 4.591 46.594 -12.269 1.00 87.06 480 GLY A C 1
ATOM 3742 O O . GLY A 1 480 ? 4.560 47.352 -13.236 1.00 87.06 480 GLY A O 1
ATOM 3743 N N . TYR A 1 481 ? 3.669 45.636 -12.096 1.00 88.50 481 TYR A N 1
ATOM 3744 C CA . TYR A 1 481 ? 2.505 45.541 -12.980 1.00 88.50 481 TYR A CA 1
ATOM 3745 C C . TYR A 1 481 ? 1.557 46.710 -12.705 1.00 88.50 481 TYR A C 1
ATOM 3747 O O . TYR A 1 481 ? 1.191 46.959 -11.555 1.00 88.50 481 TYR A O 1
ATOM 3755 N N . LYS A 1 482 ? 1.118 47.401 -13.760 1.00 86.62 482 LYS A N 1
ATOM 3756 C CA . LYS A 1 482 ? 0.146 48.498 -13.661 1.00 86.62 482 LYS A CA 1
ATOM 3757 C C . LYS A 1 482 ? -1.210 48.060 -14.184 1.00 86.62 482 LYS A C 1
ATOM 3759 O O . LYS A 1 482 ? -1.299 47.425 -15.233 1.00 86.62 482 LYS A O 1
ATOM 3764 N N . ARG A 1 483 ? -2.273 48.411 -13.462 1.00 82.25 483 ARG A N 1
ATOM 3765 C CA . ARG A 1 483 ? -3.639 48.132 -13.904 1.00 82.25 483 ARG A CA 1
ATOM 3766 C C . ARG A 1 483 ? -4.080 49.191 -14.913 1.00 82.25 483 ARG A C 1
ATOM 3768 O O . ARG A 1 483 ? -3.937 50.383 -14.667 1.00 82.25 483 ARG A O 1
ATOM 3775 N N . THR A 1 484 ? -4.586 48.733 -16.049 1.00 80.19 484 THR A N 1
ATOM 3776 C CA . THR A 1 484 ? -5.105 49.538 -17.163 1.00 80.19 484 THR A CA 1
ATOM 3777 C C . THR A 1 484 ? -6.559 49.149 -17.437 1.00 80.19 484 THR A C 1
ATOM 3779 O O . THR A 1 484 ? -7.056 48.175 -16.865 1.00 80.19 484 THR A O 1
ATOM 3782 N N . SER A 1 485 ? -7.245 49.885 -18.314 1.00 72.62 485 SER A N 1
ATOM 3783 C CA . SER A 1 485 ? -8.602 49.549 -18.770 1.00 72.62 485 SER A CA 1
ATOM 3784 C C . SER A 1 485 ? -8.697 48.162 -19.416 1.00 72.62 485 SER A C 1
ATOM 3786 O O . SER A 1 485 ? -9.717 47.497 -19.266 1.00 72.62 485 SER A O 1
ATOM 3788 N N . ASP A 1 486 ? -7.620 47.702 -20.061 1.00 71.56 486 ASP A N 1
ATOM 3789 C CA . ASP A 1 486 ? -7.581 46.456 -20.841 1.00 71.56 486 ASP A CA 1
ATOM 3790 C C . ASP A 1 486 ? -6.916 45.281 -20.094 1.00 71.56 486 ASP A C 1
ATOM 3792 O O . ASP A 1 486 ? -6.688 44.216 -20.667 1.00 71.56 486 ASP A O 1
ATOM 3796 N N . GLY A 1 487 ? -6.598 45.453 -18.804 1.00 79.12 487 GLY A N 1
ATOM 3797 C CA . GLY A 1 487 ? -5.952 44.434 -17.970 1.00 79.12 487 GLY A CA 1
ATOM 3798 C C . GLY A 1 487 ? -4.662 44.923 -17.313 1.00 79.12 487 GLY A C 1
ATOM 3799 O O . GLY A 1 487 ? -4.558 46.080 -16.905 1.00 79.12 487 GLY A O 1
ATOM 3800 N N . TRP A 1 488 ? -3.673 44.040 -17.169 1.00 84.38 488 TRP A N 1
ATOM 3801 C CA . TRP A 1 488 ? -2.397 44.361 -16.525 1.00 84.38 488 TRP A CA 1
ATOM 3802 C C . TRP A 1 488 ? -1.292 44.624 -17.552 1.00 84.38 488 TRP A C 1
ATOM 3804 O O . TRP A 1 488 ? -1.085 43.845 -18.482 1.00 84.38 488 TRP A O 1
ATOM 3814 N N . ASN A 1 489 ? -0.559 45.714 -17.345 1.00 84.25 489 ASN A N 1
ATOM 3815 C CA . ASN A 1 489 ? 0.586 46.139 -18.143 1.00 84.25 489 ASN A CA 1
ATOM 3816 C C . ASN A 1 489 ? 1.899 45.795 -17.408 1.00 84.25 489 ASN A C 1
ATOM 3818 O O . ASN A 1 489 ? 1.995 45.985 -16.193 1.00 84.25 489 ASN A O 1
ATOM 3822 N N . ALA A 1 490 ? 2.901 45.298 -18.146 1.00 87.94 490 ALA A N 1
ATOM 3823 C CA . ALA A 1 490 ? 4.187 44.836 -17.616 1.00 87.94 490 ALA A CA 1
ATOM 3824 C C . ALA A 1 490 ? 5.393 45.752 -17.939 1.00 87.94 490 ALA A C 1
ATOM 3826 O O . ALA A 1 490 ? 6.528 45.375 -17.652 1.00 87.94 490 ALA A O 1
ATOM 3827 N N . ASP A 1 491 ? 5.184 46.949 -18.494 1.00 82.19 491 ASP A N 1
ATOM 3828 C CA . ASP A 1 491 ? 6.251 47.853 -18.969 1.00 82.19 491 ASP A CA 1
ATOM 3829 C C . ASP A 1 491 ? 7.170 48.344 -17.843 1.00 82.19 491 ASP A C 1
ATOM 3831 O O . ASP A 1 491 ? 8.337 48.670 -18.063 1.00 82.19 491 ASP A O 1
ATOM 3835 N N . HIS A 1 492 ? 6.652 48.371 -16.615 1.00 80.50 492 HIS A N 1
ATOM 3836 C CA . HIS A 1 492 ? 7.394 48.766 -15.419 1.00 80.50 492 HIS A CA 1
ATOM 3837 C C . HIS A 1 492 ? 7.828 47.570 -14.558 1.00 80.50 492 HIS A C 1
ATOM 3839 O O . HIS A 1 492 ? 8.382 47.762 -13.475 1.00 80.50 492 HIS A O 1
ATOM 3845 N N . VAL A 1 493 ? 7.602 46.339 -15.026 1.00 85.19 493 VAL A N 1
ATOM 3846 C CA . VAL A 1 493 ? 8.000 45.118 -14.320 1.00 85.19 493 VAL A CA 1
ATOM 3847 C C . VAL A 1 493 ? 9.487 44.851 -14.520 1.00 85.19 493 VAL A C 1
ATOM 3849 O O . VAL A 1 493 ? 10.059 45.134 -15.573 1.00 85.19 493 VAL A O 1
ATOM 3852 N N . PHE A 1 494 ? 10.140 44.252 -13.519 1.00 80.00 494 PHE A N 1
ATOM 3853 C CA . PHE A 1 494 ? 11.548 43.859 -13.629 1.00 80.00 494 PHE A CA 1
ATOM 3854 C C . PHE A 1 494 ? 11.814 43.074 -14.932 1.00 80.00 494 PHE A C 1
ATOM 3856 O O . PHE A 1 494 ? 11.194 42.027 -15.128 1.00 80.00 494 PHE A O 1
ATOM 3863 N N . PRO A 1 495 ? 12.778 43.475 -15.788 1.00 77.75 495 PRO A N 1
ATOM 3864 C CA . PRO A 1 495 ? 12.891 42.946 -17.155 1.00 77.75 495 PRO A CA 1
ATOM 3865 C C . PRO A 1 495 ? 12.992 41.417 -17.256 1.00 77.75 495 PRO A C 1
ATOM 3867 O O . PRO A 1 495 ? 12.385 40.796 -18.124 1.00 77.75 495 PRO A O 1
ATOM 3870 N N . LYS A 1 496 ? 13.722 40.776 -16.331 1.00 80.00 496 LYS A N 1
ATOM 3871 C CA . LYS A 1 496 ? 13.843 39.305 -16.281 1.00 80.00 496 LYS A CA 1
ATOM 3872 C C . LYS A 1 496 ? 12.551 38.608 -15.850 1.00 80.00 496 LYS A C 1
ATOM 3874 O O . LYS A 1 496 ? 12.329 37.463 -16.232 1.00 80.00 496 LYS A O 1
ATOM 3879 N N . TRP A 1 497 ? 11.738 39.273 -15.033 1.00 87.94 497 TRP A N 1
ATOM 3880 C CA . TRP A 1 497 ? 10.430 38.775 -14.623 1.00 87.94 497 TRP A CA 1
ATOM 3881 C C . TRP A 1 497 ? 9.410 38.965 -15.746 1.00 87.94 497 TRP A C 1
ATOM 3883 O O . TRP A 1 497 ? 8.760 37.998 -16.127 1.00 87.94 497 TRP A O 1
ATOM 3893 N N . ALA A 1 498 ? 9.356 40.161 -16.339 1.00 84.19 498 ALA A N 1
ATOM 3894 C CA . ALA A 1 498 ? 8.473 40.500 -17.455 1.00 84.19 498 ALA A CA 1
ATOM 3895 C C . ALA A 1 498 ? 8.669 39.566 -18.662 1.00 84.19 498 ALA A C 1
ATOM 3897 O O . ALA A 1 498 ? 7.698 39.085 -19.236 1.00 84.19 498 ALA A O 1
ATOM 3898 N N . ALA A 1 499 ? 9.922 39.222 -18.989 1.00 84.12 499 ALA A N 1
ATOM 3899 C CA . ALA A 1 499 ? 10.237 38.285 -20.070 1.00 84.12 499 ALA A CA 1
ATOM 3900 C C . ALA A 1 499 ? 9.668 36.871 -19.846 1.00 84.12 499 ALA A C 1
ATOM 3902 O O . ALA A 1 499 ? 9.386 36.158 -20.805 1.00 84.12 499 ALA A O 1
ATOM 3903 N N . LYS A 1 500 ? 9.522 36.447 -18.584 1.00 87.81 500 LYS A N 1
ATOM 3904 C CA . LYS A 1 500 ? 8.982 35.129 -18.224 1.00 87.81 500 LYS A CA 1
ATOM 3905 C C . LYS A 1 500 ? 7.471 35.164 -17.984 1.00 87.81 500 LYS A C 1
ATOM 3907 O O . LYS A 1 500 ? 6.797 34.169 -18.232 1.00 87.81 500 LYS A O 1
ATOM 3912 N N . TYR A 1 501 ? 6.960 36.292 -17.503 1.00 91.25 501 TYR A N 1
ATOM 3913 C CA . TYR A 1 501 ? 5.568 36.498 -17.129 1.00 91.25 501 TYR A CA 1
ATOM 3914 C C . TYR A 1 501 ? 5.075 37.840 -17.700 1.00 91.25 501 TYR A C 1
ATOM 3916 O O . TYR A 1 501 ? 5.042 38.842 -16.984 1.00 91.25 501 TYR A O 1
ATOM 3924 N N . PRO A 1 502 ? 4.693 37.894 -18.990 1.00 85.12 502 PRO A N 1
ATOM 3925 C CA . PRO A 1 502 ? 4.176 39.120 -19.609 1.00 85.12 502 PRO A CA 1
ATOM 3926 C C . PRO A 1 502 ? 2.808 39.532 -19.044 1.00 85.12 502 PRO A C 1
ATOM 3928 O O . PRO A 1 502 ? 2.417 40.688 -19.144 1.00 85.12 502 PRO A O 1
ATOM 3931 N N . GLN A 1 503 ? 2.098 38.586 -18.426 1.00 87.69 503 GLN A N 1
ATOM 3932 C CA . GLN A 1 503 ? 0.899 38.805 -17.623 1.00 87.69 503 GLN A CA 1
ATOM 3933 C C . GLN A 1 503 ? 1.177 38.370 -16.180 1.00 87.69 503 GLN A C 1
ATOM 3935 O O . GLN A 1 503 ? 1.987 37.455 -15.976 1.00 87.69 503 GLN A O 1
ATOM 3940 N N . PRO A 1 504 ? 0.548 39.007 -15.179 1.00 90.38 504 PRO A N 1
ATOM 3941 C CA . PRO A 1 504 ? 0.798 38.678 -13.788 1.00 90.38 504 PRO A CA 1
ATOM 3942 C C . PRO A 1 504 ? 0.350 37.238 -13.487 1.00 90.38 504 PRO A C 1
ATOM 3944 O O . PRO A 1 504 ? -0.807 36.888 -13.733 1.00 90.38 504 PRO A O 1
ATOM 3947 N N . PRO A 1 505 ? 1.249 36.375 -12.983 1.00 92.62 505 PRO A N 1
ATOM 3948 C CA . PRO A 1 505 ? 0.918 34.986 -12.712 1.00 92.62 505 PRO A CA 1
ATOM 3949 C C . PRO A 1 505 ? 0.217 34.853 -11.357 1.00 92.62 505 PRO A C 1
ATOM 3951 O O . PRO A 1 505 ? 0.496 35.610 -10.427 1.00 92.62 505 PRO A O 1
ATOM 3954 N N . ASP A 1 506 ? -0.627 33.835 -11.205 1.00 93.25 506 ASP A N 1
ATOM 3955 C CA . ASP A 1 506 ? -1.096 33.424 -9.883 1.00 93.25 506 ASP A CA 1
ATOM 3956 C C . ASP A 1 506 ? 0.077 32.829 -9.082 1.00 93.25 506 ASP A C 1
ATOM 3958 O O . ASP A 1 506 ? 0.749 31.902 -9.538 1.00 93.25 506 ASP A O 1
ATOM 3962 N N . LEU A 1 507 ? 0.351 33.386 -7.900 1.00 93.50 507 LEU A N 1
ATOM 3963 C CA . LEU A 1 507 ? 1.470 32.991 -7.039 1.00 93.50 507 LEU A CA 1
ATOM 3964 C C . LEU A 1 507 ? 1.033 32.115 -5.861 1.00 93.50 507 LEU A C 1
ATOM 3966 O O . LEU A 1 507 ? 1.892 31.596 -5.139 1.00 93.50 507 LEU A O 1
ATOM 3970 N N . ILE A 1 508 ? -0.275 31.967 -5.640 1.00 90.12 508 ILE A N 1
ATOM 3971 C CA . ILE A 1 508 ? -0.844 31.296 -4.465 1.00 90.12 508 ILE A CA 1
ATOM 3972 C C . ILE A 1 508 ? -1.693 30.097 -4.878 1.00 90.12 508 ILE A C 1
ATOM 3974 O O . ILE A 1 508 ? -1.512 29.018 -4.312 1.00 90.12 508 ILE A O 1
ATOM 3978 N N . GLY A 1 509 ? -2.552 30.258 -5.883 1.00 84.56 509 GLY A N 1
ATOM 3979 C CA . GLY A 1 509 ? -3.562 29.283 -6.284 1.00 84.56 509 GLY A CA 1
ATOM 3980 C C . GLY A 1 509 ? -4.958 29.752 -5.880 1.00 84.56 509 GLY A C 1
ATOM 3981 O O . GLY A 1 509 ? -5.589 29.127 -5.024 1.00 84.56 509 GLY A O 1
ATOM 3982 N N . VAL A 1 510 ? -5.436 30.852 -6.474 1.00 78.94 510 VAL A N 1
ATOM 3983 C CA . VAL A 1 510 ? -6.745 31.490 -6.201 1.00 78.94 510 VAL A CA 1
ATOM 3984 C C . VAL A 1 510 ? -7.898 30.530 -6.481 1.00 78.94 510 VAL A C 1
ATOM 3986 O O . VAL A 1 510 ? -8.877 30.486 -5.740 1.00 78.94 510 VAL A O 1
ATOM 3989 N N . THR A 1 511 ? -7.761 29.702 -7.516 1.00 68.56 511 THR A N 1
ATOM 3990 C CA . THR A 1 511 ? -8.743 28.673 -7.888 1.00 68.56 511 THR A CA 1
ATOM 3991 C C . THR A 1 511 ? -8.759 27.484 -6.926 1.00 68.56 511 THR A C 1
ATOM 3993 O O . THR A 1 511 ? -9.611 26.606 -7.067 1.00 68.56 511 THR A O 1
ATOM 3996 N N . ARG A 1 512 ? -7.811 27.421 -5.973 1.00 69.44 512 ARG A N 1
ATOM 3997 C CA . ARG A 1 512 ? -7.634 26.340 -4.982 1.00 69.44 512 ARG A CA 1
ATOM 3998 C C . ARG A 1 512 ? -7.682 24.941 -5.603 1.00 69.44 512 ARG A C 1
ATOM 4000 O O . A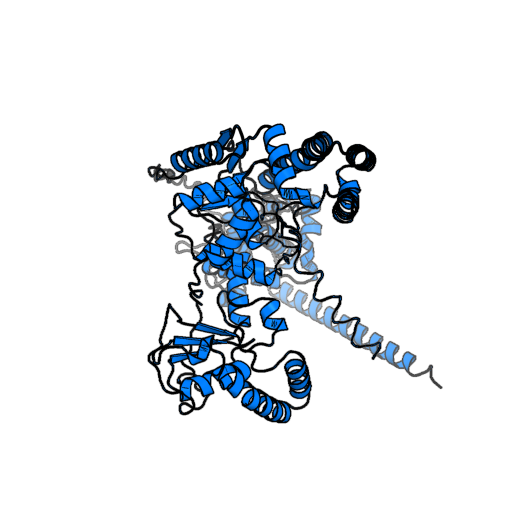RG A 1 512 ? -8.142 23.981 -4.992 1.00 69.44 512 ARG A O 1
ATOM 4007 N N . THR A 1 513 ? -7.202 24.857 -6.842 1.00 62.47 513 THR A N 1
ATOM 4008 C CA . THR A 1 513 ? -7.186 23.655 -7.669 1.00 62.47 513 THR A CA 1
ATOM 4009 C C . THR A 1 513 ? -5.745 23.176 -7.778 1.00 62.47 513 THR A C 1
ATOM 4011 O O . THR A 1 513 ? -4.921 23.816 -8.423 1.00 62.47 513 THR A O 1
ATOM 4014 N N . TYR A 1 514 ? -5.442 22.053 -7.127 1.00 65.12 514 TYR A N 1
ATOM 4015 C CA . TYR A 1 514 ? -4.077 21.529 -6.992 1.00 65.12 514 TYR A CA 1
ATOM 4016 C C . TYR A 1 514 ? -3.734 20.422 -8.005 1.00 65.12 514 TYR A C 1
ATOM 4018 O O . TYR A 1 514 ? -2.812 19.637 -7.788 1.00 65.12 514 TYR A O 1
ATOM 4026 N N . SER A 1 515 ? -4.486 20.321 -9.106 1.00 61.00 515 SER A N 1
ATOM 4027 C CA . SER A 1 515 ? -4.146 19.442 -10.233 1.00 61.00 515 SER A CA 1
ATOM 4028 C C . SER A 1 515 ? -2.810 19.873 -10.837 1.00 61.00 515 SER A C 1
ATOM 4030 O O . SER A 1 515 ? -2.600 21.072 -11.010 1.00 61.00 515 SER A O 1
ATOM 4032 N N . LYS A 1 516 ? -1.937 18.934 -11.213 1.00 54.56 516 LYS A N 1
ATOM 4033 C CA . LYS A 1 516 ? -0.570 19.224 -11.681 1.00 54.56 516 LYS A CA 1
ATOM 4034 C C . LYS A 1 516 ? -0.508 20.286 -12.787 1.00 54.56 516 LYS A C 1
ATOM 4036 O O . LYS A 1 516 ? 0.288 21.205 -12.669 1.00 54.56 516 LYS A O 1
ATOM 4041 N N . ASP A 1 517 ? -1.386 20.228 -13.785 1.00 57.72 517 ASP A N 1
ATOM 4042 C CA . ASP A 1 517 ? -1.365 21.167 -14.920 1.00 57.72 517 ASP A CA 1
ATOM 4043 C C . ASP A 1 517 ? -1.718 22.613 -14.526 1.00 57.72 517 ASP A C 1
ATOM 4045 O O . ASP A 1 517 ? -1.212 23.568 -15.113 1.00 57.72 517 ASP A O 1
ATOM 4049 N N . VAL A 1 518 ? -2.555 22.781 -13.498 1.00 63.38 518 VAL A N 1
ATOM 4050 C CA . VAL A 1 518 ? -2.969 24.093 -12.971 1.00 63.38 518 VAL A CA 1
ATOM 4051 C C . VAL A 1 518 ? -1.993 24.574 -11.893 1.00 63.38 518 VAL A C 1
ATOM 4053 O O . VAL A 1 518 ? -1.578 25.731 -11.892 1.00 63.38 518 VAL A O 1
ATOM 4056 N N . ASP A 1 519 ? -1.574 23.678 -10.999 1.00 80.50 519 ASP A N 1
ATOM 4057 C CA . ASP A 1 519 ? -0.748 24.000 -9.835 1.00 80.50 519 ASP A CA 1
ATOM 4058 C C . ASP A 1 519 ? 0.737 24.150 -10.171 1.00 80.50 519 ASP A C 1
ATOM 4060 O O . ASP A 1 519 ? 1.434 24.931 -9.529 1.00 80.50 519 ASP A O 1
ATOM 4064 N N . GLU A 1 520 ? 1.247 23.453 -11.191 1.00 82.44 520 GLU A N 1
ATOM 4065 C CA . GLU A 1 520 ? 2.653 23.546 -11.593 1.00 82.44 520 GLU A CA 1
ATOM 4066 C C . GLU A 1 520 ? 3.004 24.951 -12.096 1.00 82.44 520 GLU A C 1
ATOM 4068 O O . GLU A 1 520 ? 4.095 25.454 -11.816 1.00 82.44 520 GLU A O 1
ATOM 4073 N N . VAL A 1 521 ? 2.073 25.621 -12.780 1.00 81.75 521 VAL A N 1
ATOM 4074 C CA . VAL A 1 521 ? 2.249 27.010 -13.226 1.00 81.75 521 VAL A CA 1
ATOM 4075 C C . VAL A 1 521 ? 2.361 27.945 -12.019 1.00 81.75 521 VAL A C 1
ATOM 4077 O O . VAL A 1 521 ? 3.310 28.730 -11.937 1.00 81.75 521 VAL A O 1
ATOM 4080 N N . VAL A 1 522 ? 1.460 27.792 -11.042 1.00 88.44 522 VAL A N 1
ATOM 4081 C CA . VAL A 1 522 ? 1.447 28.563 -9.787 1.00 88.44 522 VAL A CA 1
ATOM 4082 C C . VAL A 1 522 ? 2.712 28.303 -8.967 1.00 88.44 522 VAL A C 1
ATOM 4084 O O . VAL A 1 522 ? 3.371 29.229 -8.490 1.00 88.44 522 VAL A O 1
ATOM 4087 N N . LEU A 1 523 ? 3.111 27.037 -8.841 1.00 87.62 523 LEU A N 1
ATOM 4088 C CA . LEU A 1 523 ? 4.305 26.623 -8.115 1.00 87.62 523 LEU A CA 1
ATOM 4089 C C . LEU A 1 523 ? 5.577 27.186 -8.754 1.00 87.62 523 LEU A C 1
ATOM 4091 O O . LEU A 1 523 ? 6.431 27.709 -8.040 1.00 87.62 523 LEU A O 1
ATOM 4095 N N . ARG A 1 524 ? 5.715 27.119 -10.084 1.00 90.56 524 ARG A N 1
ATOM 4096 C CA . ARG A 1 524 ? 6.877 27.663 -10.808 1.00 90.56 524 ARG A CA 1
ATOM 4097 C C . ARG A 1 524 ? 6.945 29.189 -10.715 1.00 90.56 524 ARG A C 1
ATOM 4099 O O . ARG A 1 524 ? 8.047 29.738 -10.612 1.00 90.56 524 ARG A O 1
ATOM 4106 N N . ALA A 1 525 ? 5.801 29.872 -10.735 1.00 91.25 525 ALA A N 1
ATOM 4107 C CA . ALA A 1 525 ? 5.721 31.313 -10.517 1.00 91.25 525 ALA A CA 1
ATOM 4108 C C . ALA A 1 525 ? 6.155 31.685 -9.094 1.00 91.25 525 ALA A C 1
ATOM 4110 O O . ALA A 1 525 ? 7.055 32.509 -8.919 1.00 91.25 525 ALA A O 1
ATOM 4111 N N . ASN A 1 526 ? 5.623 30.996 -8.084 1.00 96.12 526 ASN A N 1
ATOM 4112 C CA . ASN A 1 526 ? 6.002 31.208 -6.692 1.00 96.12 526 ASN A CA 1
ATOM 4113 C C . ASN A 1 526 ? 7.488 30.892 -6.426 1.00 96.12 526 ASN A C 1
ATOM 4115 O O . ASN A 1 526 ? 8.196 31.686 -5.812 1.00 96.12 526 ASN A O 1
ATOM 4119 N N . GLN A 1 527 ? 8.013 29.779 -6.944 1.00 93.56 527 GLN A N 1
ATOM 4120 C CA . GLN A 1 527 ? 9.429 29.426 -6.798 1.00 93.56 527 GLN A CA 1
ATOM 4121 C C . GLN A 1 527 ? 10.353 30.460 -7.445 1.00 93.56 527 GLN A C 1
ATOM 4123 O O . GLN A 1 527 ? 11.400 30.777 -6.880 1.00 93.56 527 GLN A O 1
ATOM 4128 N N . ALA A 1 528 ? 9.967 31.017 -8.599 1.00 91.19 528 ALA A N 1
ATOM 4129 C CA . ALA A 1 528 ? 10.706 32.111 -9.220 1.00 91.19 528 ALA A CA 1
ATOM 4130 C C . ALA A 1 528 ? 10.714 33.363 -8.325 1.00 91.19 528 ALA A C 1
ATOM 4132 O O . ALA A 1 528 ? 11.756 34.008 -8.205 1.00 91.19 528 ALA A O 1
ATOM 4133 N N . LEU A 1 529 ? 9.589 33.669 -7.666 1.00 93.81 529 LEU A N 1
ATOM 4134 C CA . LEU A 1 529 ? 9.471 34.777 -6.712 1.00 93.81 529 LEU A CA 1
ATOM 4135 C C . LEU A 1 529 ? 10.404 34.564 -5.511 1.00 93.81 529 LEU A C 1
ATOM 4137 O O . LEU A 1 529 ? 11.202 35.425 -5.160 1.00 93.81 529 LEU A O 1
ATOM 4141 N N . VAL A 1 530 ? 10.371 33.374 -4.911 1.00 92.62 530 VAL A N 1
ATOM 4142 C CA . VAL A 1 530 ? 11.214 33.025 -3.756 1.00 92.62 530 VAL A CA 1
ATOM 4143 C C . VAL A 1 530 ? 12.701 33.029 -4.117 1.00 92.62 530 VAL A C 1
ATOM 4145 O O . VAL A 1 530 ? 13.535 33.454 -3.314 1.00 92.62 530 VAL A O 1
ATOM 4148 N N . ALA A 1 531 ? 13.051 32.577 -5.322 1.00 89.25 531 ALA A N 1
ATOM 4149 C CA . ALA A 1 531 ? 14.425 32.580 -5.812 1.00 89.25 531 ALA A CA 1
ATOM 4150 C C . ALA A 1 531 ? 14.985 33.998 -6.007 1.00 89.25 531 ALA A C 1
ATOM 4152 O O . ALA A 1 531 ? 16.204 34.167 -5.980 1.00 89.25 531 ALA A O 1
ATOM 4153 N N . SER A 1 532 ? 14.129 35.015 -6.161 1.00 87.06 532 SER A N 1
ATOM 4154 C CA . SER A 1 532 ? 14.573 36.405 -6.294 1.00 87.06 532 SER A CA 1
ATOM 4155 C C . SER A 1 532 ? 14.995 37.040 -4.965 1.00 87.06 532 SER A C 1
ATOM 4157 O O . SER A 1 532 ? 15.566 38.126 -4.987 1.00 87.06 532 SER A O 1
ATOM 4159 N N . ILE A 1 533 ? 14.715 36.404 -3.819 1.00 89.06 533 ILE A N 1
ATOM 4160 C CA . ILE A 1 533 ? 15.039 36.934 -2.488 1.00 89.06 533 ILE A CA 1
ATOM 4161 C C . ILE A 1 533 ? 16.501 36.595 -2.144 1.00 89.06 533 ILE A C 1
ATOM 4163 O O . ILE A 1 533 ? 16.834 35.409 -2.005 1.00 89.06 533 ILE A O 1
ATOM 4167 N N . PRO A 1 534 ? 17.384 37.594 -1.944 1.00 84.81 534 PRO A N 1
ATOM 4168 C CA . PRO A 1 534 ? 18.750 37.350 -1.488 1.00 84.81 534 PRO A CA 1
ATOM 4169 C C . PRO A 1 534 ? 18.775 36.626 -0.136 1.00 84.81 534 PRO A C 1
ATOM 4171 O O . PRO A 1 534 ? 17.915 36.855 0.713 1.00 84.81 534 PRO A O 1
ATOM 4174 N N . MET A 1 535 ? 19.794 35.792 0.106 1.00 80.88 535 MET A N 1
ATOM 4175 C CA . MET A 1 535 ? 19.878 34.959 1.320 1.00 80.88 535 MET A CA 1
ATOM 4176 C C . MET A 1 535 ? 19.724 35.755 2.625 1.00 80.88 535 MET A C 1
ATOM 4178 O O . MET A 1 535 ? 19.062 35.272 3.541 1.00 80.88 535 MET A O 1
ATOM 4182 N N . LYS A 1 536 ? 20.255 36.987 2.688 1.00 83.44 536 LYS A N 1
ATOM 4183 C CA . LYS A 1 536 ? 20.138 37.869 3.865 1.00 83.44 536 LYS A CA 1
ATOM 4184 C C . LYS A 1 536 ? 18.696 38.270 4.215 1.00 83.44 536 LYS A C 1
ATOM 4186 O O . LYS A 1 536 ? 18.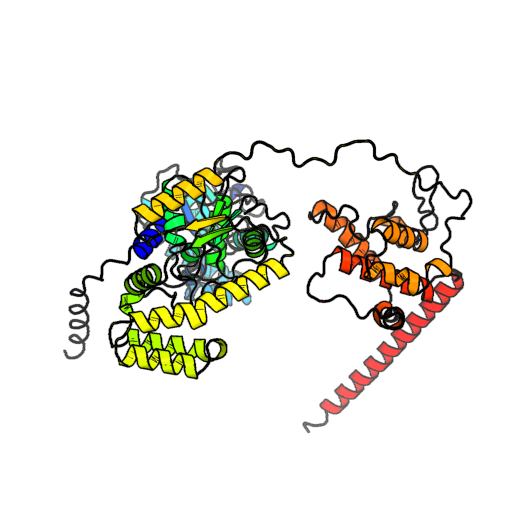432 38.546 5.373 1.00 83.44 536 LYS A O 1
ATOM 4191 N N . TYR A 1 537 ? 17.766 38.221 3.257 1.00 85.81 537 TYR A N 1
ATOM 4192 C CA . TYR A 1 537 ? 16.353 38.583 3.446 1.00 85.81 537 TYR A CA 1
ATOM 4193 C C . TYR A 1 537 ? 15.408 37.370 3.545 1.00 85.81 537 TYR A C 1
ATOM 4195 O O . TYR A 1 537 ? 14.195 37.524 3.685 1.00 85.81 537 TYR A O 1
ATOM 4203 N N . LYS A 1 538 ? 15.916 36.128 3.502 1.00 85.81 538 LYS A N 1
ATOM 4204 C CA . LYS A 1 538 ? 15.059 34.926 3.604 1.00 85.81 538 LYS A CA 1
ATOM 4205 C C . LYS A 1 538 ? 14.459 34.698 5.000 1.00 85.81 538 LYS A C 1
ATOM 4207 O O . LYS A 1 538 ? 13.566 33.869 5.144 1.00 85.81 538 LYS A O 1
ATOM 4212 N N . GLY A 1 539 ? 14.937 35.419 6.016 1.00 86.31 539 GLY A N 1
ATOM 4213 C CA . GLY A 1 539 ? 14.445 35.358 7.395 1.00 86.31 539 GLY A CA 1
ATOM 4214 C C . GLY A 1 539 ? 13.374 36.393 7.763 1.00 86.31 539 GLY A C 1
ATOM 4215 O O . GLY A 1 539 ? 12.953 36.397 8.921 1.00 86.31 539 GLY A O 1
ATOM 4216 N N . GLY A 1 540 ? 12.922 37.237 6.825 1.00 86.50 540 GLY A N 1
ATOM 4217 C CA . GLY A 1 540 ? 12.094 38.421 7.108 1.00 86.50 540 GLY A CA 1
ATOM 4218 C C . GLY A 1 540 ? 10.815 38.126 7.897 1.00 86.50 540 GLY A C 1
ATOM 4219 O O . GLY A 1 540 ? 10.459 38.854 8.822 1.00 86.50 540 GLY A O 1
ATOM 4220 N N . ILE A 1 541 ? 10.165 36.994 7.627 1.00 89.00 541 ILE A N 1
ATOM 4221 C CA . ILE A 1 541 ? 9.030 36.499 8.421 1.00 89.00 541 ILE A CA 1
ATOM 4222 C C . ILE A 1 541 ? 9.319 36.493 9.933 1.00 89.00 541 ILE A C 1
ATOM 4224 O O . ILE A 1 541 ? 8.524 37.007 10.720 1.00 89.00 541 ILE A O 1
ATOM 4228 N N . LYS A 1 542 ? 10.451 35.915 10.353 1.00 87.38 542 LYS A N 1
ATOM 4229 C CA . LYS A 1 542 ? 10.789 35.767 11.777 1.00 87.38 542 LYS A CA 1
ATOM 4230 C C . LYS A 1 542 ? 11.169 37.109 12.395 1.00 87.38 542 LYS A C 1
ATOM 4232 O O . LYS A 1 542 ? 10.904 37.329 13.573 1.00 87.38 542 LYS A O 1
ATOM 4237 N N . GLU A 1 543 ? 11.786 37.978 11.603 1.00 89.12 543 GLU A N 1
ATOM 4238 C CA . GLU A 1 543 ? 12.284 39.284 12.028 1.00 89.12 543 GLU A CA 1
ATOM 4239 C C . GLU A 1 543 ? 11.168 40.321 12.210 1.00 89.12 543 GLU A C 1
ATOM 4241 O O . GLU A 1 543 ? 11.201 41.114 13.156 1.00 89.12 543 GLU A O 1
ATOM 4246 N N . HIS A 1 544 ? 10.150 40.294 11.346 1.00 91.06 544 HIS A N 1
ATOM 4247 C CA . HIS A 1 544 ? 9.087 41.300 11.341 1.00 91.06 544 HIS A CA 1
ATOM 4248 C C . HIS A 1 544 ? 7.767 40.792 11.903 1.00 91.06 544 HIS A C 1
ATOM 4250 O O . HIS A 1 544 ? 7.175 41.456 12.752 1.00 91.06 544 HIS A O 1
ATOM 4256 N N . LEU A 1 545 ? 7.301 39.615 11.480 1.00 90.12 545 LEU A N 1
ATOM 4257 C CA . LEU A 1 545 ? 5.945 39.168 11.812 1.00 90.12 545 LEU A CA 1
ATOM 4258 C C . LEU A 1 545 ? 5.838 38.599 13.234 1.00 90.12 545 LEU A C 1
ATOM 4260 O O . LEU A 1 545 ? 4.768 38.641 13.839 1.00 90.12 545 LEU A O 1
ATOM 4264 N N . ARG A 1 546 ? 6.960 38.183 13.836 1.00 87.56 546 ARG A N 1
ATOM 4265 C CA . ARG A 1 546 ? 7.003 37.810 15.260 1.00 87.56 546 ARG A CA 1
ATOM 4266 C C . ARG A 1 546 ? 6.698 38.990 16.185 1.00 87.56 546 ARG A C 1
ATOM 4268 O O . ARG A 1 546 ? 6.103 38.784 17.238 1.00 87.56 546 ARG A O 1
ATOM 4275 N N . LYS A 1 547 ? 7.055 40.217 15.783 1.00 87.75 547 LYS A N 1
ATOM 4276 C CA . LYS A 1 547 ? 6.810 41.450 16.559 1.00 87.75 547 LYS A CA 1
ATOM 4277 C C . LYS A 1 547 ? 5.319 41.786 16.671 1.00 87.75 547 LYS A C 1
ATOM 4279 O O . LYS A 1 547 ? 4.921 42.418 17.637 1.00 87.75 547 LYS A O 1
ATOM 4284 N N . VAL A 1 548 ? 4.509 41.307 15.725 1.00 87.25 548 VAL A N 1
ATOM 4285 C CA . VAL A 1 548 ? 3.039 41.435 15.711 1.00 87.25 548 VAL A CA 1
ATOM 4286 C C . VAL A 1 548 ? 2.339 40.118 16.089 1.00 87.25 548 VAL A C 1
ATOM 4288 O O . VAL A 1 548 ? 1.168 39.894 15.783 1.00 87.25 548 VAL A O 1
ATOM 4291 N N . GLY A 1 549 ? 3.063 39.218 16.766 1.00 83.31 549 GLY A N 1
ATOM 4292 C CA . GLY A 1 549 ? 2.506 38.013 17.382 1.00 83.31 549 GLY A CA 1
ATOM 4293 C C . GLY A 1 549 ? 2.338 36.805 16.458 1.00 83.31 549 GLY A C 1
ATOM 4294 O O . GLY A 1 549 ? 1.664 35.855 16.845 1.00 83.31 549 GLY A O 1
ATOM 4295 N N . TRP A 1 550 ? 2.922 36.791 15.255 1.00 88.69 550 TRP A N 1
ATOM 4296 C CA . TRP A 1 550 ? 2.896 35.607 14.389 1.00 88.69 550 TRP A CA 1
ATOM 4297 C C . TRP A 1 550 ? 4.192 34.794 14.492 1.00 88.69 550 TRP A C 1
ATOM 4299 O O . TRP A 1 550 ? 5.281 35.283 14.194 1.00 88.69 550 TRP A O 1
ATOM 4309 N N . THR A 1 551 ? 4.086 33.533 14.911 1.00 81.44 551 THR A N 1
ATOM 4310 C CA . THR A 1 551 ? 5.237 32.647 15.172 1.00 81.44 551 THR A CA 1
ATOM 4311 C C . THR A 1 551 ? 5.436 31.556 14.117 1.00 81.44 551 THR A C 1
ATOM 4313 O O . THR A 1 551 ? 6.445 30.851 14.157 1.00 81.44 551 THR A O 1
ATOM 4316 N N . GLY A 1 552 ? 4.525 31.454 13.148 1.00 83.12 552 GLY A N 1
ATOM 4317 C CA . GLY A 1 552 ? 4.521 30.433 12.104 1.00 83.12 552 GLY A CA 1
ATOM 4318 C C . GLY A 1 552 ? 3.217 29.639 12.087 1.00 83.12 552 GLY A C 1
ATOM 4319 O O . GLY A 1 552 ? 2.392 29.746 12.991 1.00 83.12 552 GLY A O 1
ATOM 4320 N N . TYR A 1 553 ? 3.033 28.831 11.047 1.00 83.75 553 TYR A N 1
ATOM 4321 C CA . TYR A 1 553 ? 1.948 27.856 11.018 1.00 83.75 553 TYR A CA 1
ATOM 4322 C C . TYR A 1 553 ? 2.293 26.647 11.885 1.00 83.75 553 TYR A C 1
ATOM 4324 O O . TYR A 1 553 ? 3.443 26.201 11.916 1.00 83.75 553 TYR A O 1
ATOM 4332 N N . LEU A 1 554 ? 1.278 26.079 12.532 1.00 77.62 554 LEU A N 1
ATOM 4333 C CA . LEU A 1 554 ? 1.379 24.733 13.077 1.00 77.62 554 LEU A CA 1
ATOM 4334 C C . LEU A 1 554 ? 1.538 23.736 11.922 1.00 77.62 554 LEU A C 1
ATOM 4336 O O . LEU A 1 554 ? 1.035 23.950 10.819 1.00 77.62 554 LEU A O 1
ATOM 4340 N N . LEU A 1 555 ? 2.267 22.646 12.173 1.00 62.97 555 LEU A N 1
ATOM 4341 C CA . LEU A 1 555 ? 2.463 21.590 11.174 1.00 62.97 555 LEU A CA 1
ATOM 4342 C C . LEU A 1 555 ? 1.125 20.914 10.806 1.00 62.97 555 LEU A C 1
ATOM 4344 O O . LEU A 1 555 ? 0.944 20.424 9.694 1.00 62.97 555 LEU A O 1
ATOM 4348 N N . GLU A 1 556 ? 0.186 20.922 11.750 1.00 49.12 556 GLU A N 1
ATOM 4349 C CA . GLU A 1 556 ? -1.200 20.495 11.601 1.00 49.12 556 GLU A CA 1
ATOM 4350 C C . GLU A 1 556 ? -1.999 21.559 10.821 1.00 49.12 556 GLU A C 1
ATOM 4352 O O . GLU A 1 556 ? -2.105 22.707 11.248 1.00 49.12 556 GLU A O 1
ATOM 4357 N N . GLY A 1 557 ? -2.531 21.199 9.646 1.00 60.84 557 GLY A N 1
ATOM 4358 C CA . GLY A 1 557 ? -3.322 22.109 8.800 1.00 60.84 557 GLY A CA 1
ATOM 4359 C C . GLY A 1 557 ? -2.523 23.009 7.842 1.00 60.84 557 GLY A C 1
ATOM 4360 O O . GLY A 1 557 ? -3.095 23.933 7.256 1.00 60.84 557 GLY A O 1
ATOM 4361 N N . LEU A 1 558 ? -1.221 22.757 7.651 1.00 76.62 558 LEU A N 1
ATOM 4362 C CA . LEU A 1 558 ? -0.399 23.454 6.655 1.00 76.62 558 LEU A CA 1
ATOM 4363 C C . LEU A 1 558 ? -0.772 23.009 5.227 1.00 76.62 558 LEU A C 1
ATOM 4365 O O . LEU A 1 558 ? -0.656 21.833 4.886 1.00 76.62 558 LEU A O 1
ATOM 4369 N N . THR A 1 559 ? -1.186 23.952 4.379 1.00 83.31 559 THR A N 1
ATOM 4370 C CA . THR A 1 559 ? -1.545 23.708 2.969 1.00 83.31 559 THR A CA 1
ATOM 4371 C C . THR A 1 559 ? -0.575 24.411 2.010 1.00 83.31 559 THR A C 1
ATOM 4373 O O . THR A 1 559 ? 0.085 25.374 2.418 1.00 83.31 559 THR A O 1
ATOM 4376 N N . PRO A 1 560 ? -0.508 24.007 0.723 1.00 85.06 560 PRO A N 1
ATOM 4377 C CA . PRO A 1 560 ? 0.299 24.703 -0.279 1.00 85.06 560 PRO A CA 1
ATOM 4378 C C . PRO A 1 560 ? -0.014 26.202 -0.376 1.00 85.06 560 PRO A C 1
ATOM 4380 O O . PRO A 1 560 ? 0.919 27.000 -0.411 1.00 85.06 560 PRO A O 1
ATOM 4383 N N . ASN A 1 561 ? -1.292 26.611 -0.319 1.00 88.06 561 ASN A N 1
ATOM 4384 C CA . ASN A 1 561 ? -1.656 28.036 -0.310 1.00 88.06 561 ASN A CA 1
ATOM 4385 C C . ASN A 1 561 ? -1.107 28.746 0.926 1.00 88.06 561 ASN A C 1
ATOM 4387 O O . ASN A 1 561 ? -0.537 29.821 0.786 1.00 88.06 561 ASN A O 1
ATOM 4391 N N . LYS A 1 562 ? -1.204 28.154 2.124 1.00 89.00 562 LYS A N 1
ATOM 4392 C CA . LYS A 1 562 ? -0.644 28.757 3.348 1.00 89.00 562 LYS A CA 1
ATOM 4393 C C . LYS A 1 562 ? 0.866 28.953 3.233 1.00 89.00 562 LYS A C 1
ATOM 4395 O O . LYS A 1 562 ? 1.376 30.027 3.563 1.00 89.00 562 LYS A O 1
ATOM 4400 N N . THR A 1 563 ? 1.579 27.955 2.706 1.00 91.12 563 THR A N 1
ATOM 4401 C CA . THR A 1 563 ? 3.022 28.050 2.446 1.00 91.12 563 THR A CA 1
ATOM 4402 C C . THR A 1 563 ? 3.342 29.127 1.408 1.00 91.12 563 THR A C 1
ATOM 4404 O O . THR A 1 563 ? 4.216 29.958 1.656 1.00 91.12 563 THR A O 1
ATOM 4407 N N . ARG A 1 564 ? 2.601 29.181 0.296 1.00 95.00 564 ARG A N 1
ATOM 4408 C CA . ARG A 1 564 ? 2.778 30.187 -0.762 1.00 95.00 564 ARG A CA 1
ATOM 4409 C C . ARG A 1 564 ? 2.445 31.598 -0.295 1.00 95.00 564 ARG A C 1
ATOM 4411 O O . ARG A 1 564 ? 3.194 32.514 -0.602 1.00 95.00 564 ARG A O 1
ATOM 4418 N N . ARG A 1 565 ? 1.413 31.772 0.534 1.00 95.00 565 ARG A N 1
ATOM 4419 C CA . ARG A 1 565 ? 1.072 33.047 1.188 1.00 95.00 565 ARG A CA 1
ATOM 4420 C C . ARG A 1 565 ? 2.190 33.521 2.105 1.00 95.00 565 ARG A C 1
ATOM 4422 O O . ARG A 1 565 ? 2.547 34.693 2.061 1.00 95.00 565 ARG A O 1
ATOM 4429 N N . ALA A 1 566 ? 2.803 32.621 2.877 1.00 94.50 566 ALA A N 1
ATOM 4430 C CA . ALA A 1 566 ? 3.997 32.960 3.650 1.00 94.50 566 ALA A CA 1
ATOM 4431 C C . ALA A 1 566 ? 5.190 33.316 2.745 1.00 94.50 566 ALA A C 1
ATOM 4433 O O . ALA A 1 566 ? 5.916 34.264 3.028 1.00 94.50 566 ALA A O 1
ATOM 4434 N N . GLN A 1 567 ? 5.380 32.614 1.629 1.00 96.38 567 GLN A N 1
ATOM 4435 C CA . GLN A 1 567 ? 6.425 32.941 0.654 1.00 96.38 567 GLN A CA 1
ATOM 4436 C C . GLN A 1 567 ? 6.208 34.323 0.012 1.00 96.38 567 GLN A C 1
ATOM 4438 O O . GLN A 1 567 ? 7.155 35.107 -0.059 1.00 96.38 567 GLN A O 1
ATOM 4443 N N . CYS A 1 568 ? 4.971 34.663 -0.362 1.00 96.81 568 CYS A N 1
ATOM 4444 C CA . CYS A 1 568 ? 4.580 35.993 -0.831 1.00 96.81 568 CYS A CA 1
ATOM 4445 C C . CYS A 1 568 ? 4.791 37.056 0.256 1.00 96.81 568 CYS A C 1
ATOM 4447 O O . CYS A 1 568 ? 5.413 38.077 -0.014 1.00 96.81 568 CYS A O 1
ATOM 4449 N N . ALA A 1 569 ? 4.371 36.800 1.500 1.00 95.94 569 ALA A N 1
ATOM 4450 C CA . ALA A 1 569 ? 4.590 37.711 2.625 1.00 95.94 569 ALA A CA 1
ATOM 4451 C C . ALA A 1 569 ? 6.085 37.986 2.857 1.00 95.94 569 ALA A C 1
ATOM 4453 O O . ALA A 1 569 ? 6.493 39.133 3.017 1.00 95.94 569 ALA A O 1
ATOM 4454 N N . ASN A 1 570 ? 6.928 36.949 2.809 1.00 96.12 570 ASN A N 1
ATOM 4455 C CA . ASN A 1 570 ? 8.373 37.112 2.943 1.00 96.12 570 ASN A CA 1
ATOM 4456 C C . ASN A 1 570 ? 8.983 37.908 1.780 1.00 96.12 570 ASN A C 1
ATOM 4458 O O . ASN A 1 570 ? 9.908 38.690 1.986 1.00 96.12 570 ASN A O 1
ATOM 4462 N N . TRP A 1 571 ? 8.465 37.730 0.564 1.00 96.75 571 TRP A N 1
ATOM 4463 C CA . TRP A 1 571 ? 8.899 38.511 -0.589 1.00 96.75 571 TRP A CA 1
ATOM 4464 C C . TRP A 1 571 ? 8.494 39.988 -0.478 1.00 96.75 571 TRP A C 1
ATOM 4466 O O . TRP A 1 571 ? 9.314 40.856 -0.761 1.00 96.75 571 TRP A O 1
ATOM 4476 N N . VAL A 1 572 ? 7.282 40.294 -0.000 1.00 95.62 572 VAL A N 1
ATOM 4477 C CA . VAL A 1 572 ? 6.829 41.682 0.219 1.00 95.62 572 VAL A CA 1
ATOM 4478 C C . VAL A 1 572 ? 7.652 42.371 1.314 1.00 95.62 572 VAL A C 1
ATOM 4480 O O . VAL A 1 572 ? 8.010 43.538 1.167 1.00 95.62 572 VAL A O 1
ATOM 4483 N N . LEU A 1 573 ? 8.037 41.648 2.372 1.00 94.75 573 LEU A N 1
ATOM 4484 C CA . LEU A 1 573 ? 8.973 42.159 3.382 1.00 94.75 573 LEU A CA 1
ATOM 4485 C C . LEU A 1 573 ? 10.329 42.515 2.758 1.00 94.75 573 LEU A C 1
ATOM 4487 O O . LEU A 1 573 ? 10.845 43.602 3.000 1.00 94.75 573 LEU A O 1
ATOM 4491 N N . TYR A 1 574 ? 10.864 41.646 1.895 1.00 93.69 574 TYR A N 1
ATOM 4492 C CA . TYR A 1 574 ? 12.069 41.949 1.121 1.00 93.69 574 TYR A CA 1
ATOM 4493 C C . TYR A 1 574 ? 11.886 43.184 0.226 1.00 93.69 574 TYR A C 1
ATOM 4495 O O . TYR A 1 574 ? 12.744 44.066 0.226 1.00 93.69 574 TYR A O 1
ATOM 4503 N N . TYR A 1 575 ? 10.774 43.277 -0.509 1.00 92.50 575 TYR A N 1
ATOM 4504 C CA . TYR A 1 575 ? 10.474 44.424 -1.363 1.00 92.50 575 TYR A CA 1
ATOM 4505 C C . TYR A 1 575 ? 10.479 45.729 -0.561 1.00 92.50 575 TYR A C 1
ATOM 4507 O O . TYR A 1 575 ? 11.192 46.662 -0.924 1.00 92.50 575 TYR A O 1
ATOM 4515 N N . ARG A 1 576 ? 9.777 45.765 0.575 1.00 93.06 576 ARG A N 1
ATOM 4516 C CA . ARG A 1 576 ? 9.720 46.927 1.470 1.00 93.06 576 ARG A CA 1
ATOM 4517 C C . ARG A 1 576 ? 11.100 47.402 1.925 1.00 93.06 576 ARG A C 1
ATOM 4519 O O . ARG A 1 576 ? 11.358 48.597 1.947 1.00 93.06 576 ARG A O 1
ATOM 4526 N N . GLU A 1 577 ? 11.982 46.490 2.319 1.00 88.94 577 GLU A N 1
ATOM 4527 C CA . GLU A 1 577 ? 13.289 46.863 2.881 1.00 88.94 577 GLU A CA 1
ATOM 4528 C C . GLU A 1 577 ? 14.338 47.187 1.818 1.00 88.94 57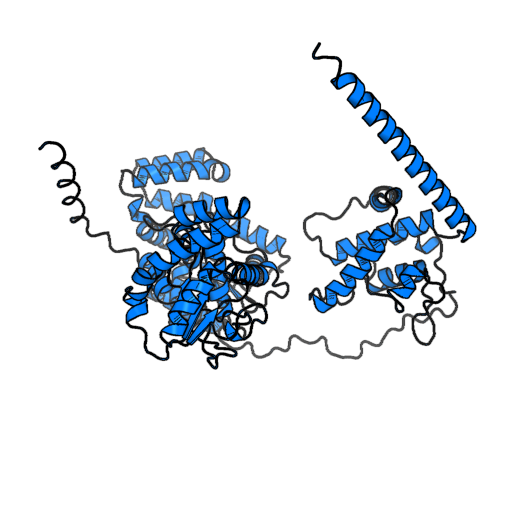7 GLU A C 1
ATOM 4530 O O . GLU A 1 577 ? 15.198 48.066 1.972 1.00 88.94 577 GLU A O 1
ATOM 4535 N N . ALA A 1 578 ? 14.318 46.418 0.735 1.00 85.00 578 ALA A N 1
ATOM 4536 C CA . ALA A 1 578 ? 15.400 46.413 -0.225 1.00 85.00 578 ALA A CA 1
ATOM 4537 C C . ALA A 1 578 ? 15.089 47.238 -1.469 1.00 85.00 578 ALA A C 1
ATOM 4539 O O . ALA A 1 578 ? 16.042 47.774 -2.030 1.00 85.00 578 ALA A O 1
ATOM 4540 N N . LEU A 1 579 ? 13.822 47.348 -1.877 1.00 85.06 579 LEU A N 1
ATOM 4541 C CA . LEU A 1 579 ? 13.424 47.837 -3.201 1.00 85.06 579 LEU A CA 1
ATOM 4542 C C . LEU A 1 579 ? 12.513 49.069 -3.157 1.00 85.06 579 LEU A C 1
ATOM 4544 O O . LEU A 1 579 ? 12.629 49.934 -4.020 1.00 85.06 579 LEU A O 1
ATOM 4548 N N . PHE A 1 580 ? 11.628 49.158 -2.167 1.00 87.50 580 PHE A N 1
ATOM 4549 C CA . PHE A 1 580 ? 10.635 50.219 -2.071 1.00 87.50 580 PHE A CA 1
ATOM 4550 C C . PHE A 1 580 ? 11.288 51.604 -1.953 1.00 87.50 580 PHE A C 1
ATOM 4552 O O . PHE A 1 580 ? 12.174 51.812 -1.124 1.00 87.50 580 PHE A O 1
ATOM 4559 N N . GLY A 1 581 ? 10.861 52.539 -2.808 1.00 78.50 581 GLY A N 1
ATOM 4560 C CA . GLY A 1 581 ? 11.329 53.929 -2.810 1.00 78.50 581 GLY A CA 1
ATOM 4561 C C . GLY A 1 581 ? 12.777 54.154 -3.268 1.00 78.50 581 GLY A C 1
ATOM 4562 O O . GLY A 1 581 ? 13.257 55.278 -3.156 1.00 78.50 581 GLY A O 1
ATOM 4563 N N . LYS A 1 582 ? 13.485 53.129 -3.772 1.00 78.12 582 LYS A N 1
ATOM 4564 C CA . LYS A 1 582 ? 14.884 53.260 -4.221 1.00 78.12 582 LYS A CA 1
ATOM 4565 C C . LYS A 1 582 ? 14.991 53.432 -5.729 1.00 78.12 582 LYS A C 1
ATOM 4567 O O . LYS A 1 582 ? 14.351 52.720 -6.503 1.00 78.12 582 LYS A O 1
ATOM 4572 N N . SER A 1 583 ? 15.872 54.330 -6.148 1.00 71.19 583 SER A N 1
ATOM 4573 C CA . SER A 1 583 ? 16.234 54.510 -7.550 1.00 71.19 583 SER A CA 1
ATOM 4574 C C . SER A 1 583 ? 17.040 53.320 -8.089 1.00 71.19 583 SER A C 1
ATOM 4576 O O . SER A 1 583 ? 17.707 52.580 -7.357 1.00 71.19 583 SER A O 1
ATOM 4578 N N . LEU A 1 584 ? 17.024 53.143 -9.413 1.00 58.50 584 LEU A N 1
ATOM 4579 C CA . LEU A 1 584 ? 17.765 52.073 -10.087 1.00 58.50 584 LEU A CA 1
ATOM 4580 C C . LEU A 1 584 ? 19.281 52.144 -9.816 1.00 58.50 584 LEU A C 1
ATOM 4582 O O . LEU A 1 584 ? 19.938 51.107 -9.712 1.00 58.50 584 LEU A O 1
ATOM 4586 N N . GLU A 1 585 ? 19.830 53.351 -9.676 1.00 66.06 585 GLU A N 1
ATOM 4587 C CA . GLU A 1 585 ? 21.252 53.571 -9.393 1.00 66.06 585 GLU A CA 1
ATOM 4588 C C . GLU A 1 585 ? 21.624 53.141 -7.965 1.00 66.06 585 GLU A C 1
ATOM 4590 O O . GLU A 1 585 ? 22.626 52.449 -7.769 1.00 66.06 585 GLU A O 1
ATOM 4595 N N . GLU A 1 586 ? 20.768 53.412 -6.974 1.00 71.75 586 GLU A N 1
ATOM 4596 C CA . GLU A 1 586 ? 20.959 52.933 -5.597 1.00 71.75 586 GLU A CA 1
ATOM 4597 C C . GLU A 1 586 ? 20.910 51.402 -5.507 1.00 71.75 586 GLU A C 1
ATOM 4599 O O . GLU A 1 586 ? 21.707 50.784 -4.791 1.00 71.75 586 GLU A O 1
ATOM 4604 N N . LEU A 1 587 ? 20.015 50.770 -6.272 1.00 71.50 587 LEU A N 1
ATOM 4605 C CA . LEU A 1 587 ? 19.890 49.313 -6.332 1.00 71.50 587 LEU A CA 1
ATOM 4606 C C . LEU A 1 587 ? 21.102 48.649 -7.002 1.00 71.50 587 LEU A C 1
ATOM 4608 O O . LEU A 1 587 ? 21.588 47.623 -6.513 1.00 71.50 587 LEU A O 1
ATOM 4612 N N . LYS A 1 588 ? 21.634 49.235 -8.083 1.00 66.31 588 LYS A N 1
ATOM 4613 C CA . LYS A 1 588 ? 22.876 48.767 -8.725 1.00 66.31 588 LYS A CA 1
ATOM 4614 C C . LYS A 1 588 ? 24.073 48.907 -7.783 1.00 66.31 588 LYS A C 1
ATOM 4616 O O . LYS A 1 588 ? 24.824 47.948 -7.617 1.00 66.31 588 LYS A O 1
ATOM 4621 N N . ALA A 1 589 ? 24.211 50.051 -7.112 1.00 71.31 589 ALA A N 1
ATOM 4622 C CA . ALA A 1 589 ? 25.301 50.304 -6.172 1.00 71.31 589 ALA A CA 1
ATOM 4623 C C . ALA A 1 589 ? 25.250 49.380 -4.939 1.00 71.31 589 ALA A C 1
ATOM 4625 O O . ALA A 1 589 ? 26.284 48.921 -4.452 1.00 71.31 589 ALA A O 1
ATOM 4626 N N . ALA A 1 590 ? 24.057 49.066 -4.423 1.00 69.88 590 ALA A N 1
ATOM 4627 C CA . ALA A 1 590 ? 23.888 48.087 -3.346 1.00 69.88 590 ALA A CA 1
ATOM 4628 C C . ALA A 1 590 ? 24.285 46.668 -3.789 1.00 69.88 590 ALA A C 1
ATOM 4630 O O . ALA A 1 590 ? 24.991 45.968 -3.063 1.00 69.88 590 ALA A O 1
ATOM 4631 N N . ARG A 1 591 ? 23.897 46.266 -5.006 1.00 67.19 591 ARG A N 1
ATOM 4632 C CA . ARG A 1 591 ? 24.225 44.948 -5.559 1.00 67.19 591 ARG A CA 1
ATOM 4633 C C . ARG A 1 591 ? 25.723 44.765 -5.811 1.00 67.19 591 ARG A C 1
ATOM 4635 O O . ARG A 1 591 ? 26.242 43.690 -5.525 1.00 67.19 591 ARG A O 1
ATOM 4642 N N . SER A 1 592 ? 26.418 45.788 -6.307 1.00 69.94 592 SER A N 1
ATOM 4643 C CA . SER A 1 592 ? 27.875 45.731 -6.500 1.00 69.94 592 SER A CA 1
ATOM 4644 C C . SER A 1 592 ? 28.619 45.549 -5.174 1.00 69.94 592 SER A C 1
ATOM 4646 O O . SER A 1 592 ? 29.497 44.694 -5.084 1.00 69.94 592 SER A O 1
ATOM 4648 N N . ARG A 1 593 ? 28.197 46.260 -4.117 1.00 73.38 593 ARG A N 1
ATOM 4649 C CA . ARG A 1 593 ? 28.763 46.110 -2.765 1.00 73.38 593 ARG A CA 1
ATOM 4650 C C . ARG A 1 593 ? 28.535 44.716 -2.176 1.00 73.38 593 ARG A C 1
ATOM 4652 O O . ARG A 1 593 ? 29.443 44.154 -1.570 1.00 73.38 593 ARG A O 1
ATOM 4659 N N . ASP A 1 594 ? 27.346 44.143 -2.370 1.00 66.94 594 ASP A N 1
ATOM 4660 C CA . ASP A 1 594 ? 27.043 42.779 -1.915 1.00 66.94 594 ASP A CA 1
ATOM 4661 C C . ASP A 1 594 ? 27.928 41.731 -2.624 1.00 66.94 594 ASP A C 1
ATOM 4663 O O . ASP A 1 594 ? 28.438 40.818 -1.973 1.00 66.94 594 ASP A O 1
ATOM 4667 N N . ILE A 1 595 ? 28.169 41.892 -3.933 1.00 65.31 595 ILE A N 1
ATOM 4668 C CA . ILE A 1 595 ? 29.047 41.009 -4.722 1.00 65.31 595 ILE A CA 1
ATOM 4669 C C . ILE A 1 595 ? 30.508 41.119 -4.259 1.00 65.31 595 ILE A C 1
ATOM 4671 O O . ILE A 1 595 ? 31.194 40.103 -4.127 1.00 65.31 595 ILE A O 1
ATOM 4675 N N . GLU A 1 596 ? 31.003 42.328 -3.989 1.00 71.50 596 GLU A N 1
ATOM 4676 C CA . GLU A 1 596 ? 32.359 42.530 -3.462 1.00 71.50 596 GLU A CA 1
ATOM 4677 C C . GLU A 1 596 ? 32.545 41.891 -2.081 1.00 71.50 596 GLU A C 1
ATOM 4679 O O . GLU A 1 596 ? 33.522 41.168 -1.866 1.00 71.50 596 GLU A O 1
ATOM 4684 N N . ALA A 1 597 ? 31.579 42.065 -1.175 1.00 70.56 597 ALA A N 1
ATOM 4685 C CA . ALA A 1 597 ? 31.619 41.469 0.158 1.00 70.56 597 ALA A CA 1
ATOM 4686 C C . ALA A 1 597 ? 31.578 39.926 0.127 1.00 70.56 597 ALA A C 1
ATOM 4688 O O . ALA A 1 597 ? 32.256 39.260 0.918 1.00 70.56 597 ALA A O 1
ATOM 4689 N N . GLU A 1 598 ? 30.805 39.338 -0.791 1.00 66.06 598 GLU A N 1
ATOM 4690 C CA . GLU A 1 598 ? 30.729 37.885 -0.981 1.00 66.06 598 GLU A CA 1
ATOM 4691 C C . GLU A 1 598 ? 32.038 37.317 -1.555 1.00 66.06 598 GLU A C 1
ATOM 4693 O O . GLU A 1 598 ? 32.579 36.333 -1.034 1.00 66.06 598 GLU A O 1
ATOM 4698 N N . ASN A 1 599 ? 32.620 37.995 -2.547 1.00 67.94 599 ASN A N 1
ATOM 4699 C CA . ASN A 1 599 ? 33.920 37.636 -3.113 1.00 67.94 599 ASN A CA 1
ATOM 4700 C C . ASN A 1 599 ? 35.056 37.738 -2.085 1.00 67.94 599 ASN A C 1
ATOM 4702 O O . ASN A 1 599 ? 35.971 36.907 -2.076 1.00 67.94 599 ASN A O 1
ATOM 4706 N N . GLU A 1 600 ? 35.007 38.716 -1.180 1.00 73.75 600 GLU A N 1
ATOM 4707 C CA . GLU A 1 600 ? 35.999 38.839 -0.114 1.00 73.75 600 GLU A CA 1
ATOM 4708 C C . GLU A 1 600 ? 35.869 37.729 0.944 1.00 73.75 600 GLU A C 1
ATOM 4710 O O . GLU A 1 600 ? 36.881 37.162 1.375 1.00 73.75 600 GLU A O 1
ATOM 4715 N N . LYS A 1 601 ? 34.641 37.328 1.301 1.00 72.12 601 LYS A N 1
ATOM 4716 C CA . LYS A 1 601 ? 34.394 36.158 2.164 1.00 72.12 601 LYS A CA 1
ATOM 4717 C C . LYS A 1 601 ? 34.963 34.872 1.565 1.00 72.12 601 LYS A C 1
ATOM 4719 O O . LYS A 1 601 ? 35.636 34.118 2.271 1.00 72.12 601 LYS A O 1
ATOM 4724 N N . LEU A 1 602 ? 34.753 34.644 0.269 1.00 67.94 602 LEU A N 1
ATOM 4725 C CA . LEU A 1 602 ? 35.287 33.476 -0.440 1.00 67.94 602 LEU A CA 1
ATOM 4726 C C . LEU A 1 602 ? 36.823 33.484 -0.483 1.00 67.94 602 LEU A C 1
ATOM 4728 O O . LEU A 1 602 ? 37.456 32.447 -0.264 1.00 67.94 602 LEU A O 1
ATOM 4732 N N . ARG A 1 603 ? 37.446 34.656 -0.671 1.00 74.31 603 ARG A N 1
ATOM 4733 C CA . ARG A 1 603 ? 38.911 34.810 -0.597 1.00 74.31 603 ARG A CA 1
ATOM 4734 C C . ARG A 1 603 ? 39.468 34.480 0.792 1.00 74.31 603 ARG A C 1
ATOM 4736 O O . ARG A 1 603 ? 40.503 33.816 0.880 1.00 74.31 603 ARG A O 1
ATOM 4743 N N . ARG A 1 604 ? 38.793 34.895 1.871 1.00 71.50 604 ARG A N 1
ATOM 4744 C CA . ARG A 1 604 ? 39.195 34.572 3.256 1.00 71.50 604 ARG A CA 1
ATOM 4745 C C . ARG A 1 604 ? 39.045 33.078 3.565 1.00 71.50 604 ARG A C 1
ATOM 4747 O O . ARG A 1 604 ? 39.981 32.478 4.092 1.00 71.50 604 ARG A O 1
ATOM 4754 N N . ALA A 1 605 ? 37.943 32.454 3.147 1.00 68.31 605 ALA A N 1
ATOM 4755 C CA . ALA A 1 605 ? 37.725 31.013 3.304 1.00 68.31 605 ALA A CA 1
ATOM 4756 C C . ALA A 1 605 ? 38.772 30.175 2.540 1.00 68.31 605 ALA A C 1
ATOM 4758 O O . ALA A 1 605 ? 39.328 29.216 3.076 1.00 68.31 605 ALA A O 1
ATOM 4759 N N . GLY A 1 606 ? 39.127 30.586 1.317 1.00 69.12 606 GLY A N 1
ATOM 4760 C CA . GLY A 1 606 ? 40.172 29.936 0.521 1.00 69.12 606 GLY A CA 1
ATOM 4761 C C . GLY A 1 606 ? 41.601 30.120 1.058 1.00 69.12 606 GLY A C 1
ATOM 4762 O O . GLY A 1 606 ? 42.488 29.340 0.703 1.00 69.12 606 GLY A O 1
ATOM 4763 N N . LYS A 1 607 ? 41.856 31.134 1.899 1.00 65.31 607 LYS A N 1
ATOM 4764 C CA . LYS A 1 607 ? 43.123 31.283 2.642 1.00 65.31 607 LYS A CA 1
ATOM 4765 C C . LYS A 1 607 ? 43.175 30.349 3.858 1.00 65.31 607 LYS A C 1
ATOM 4767 O O . LYS A 1 607 ? 44.192 29.691 4.052 1.00 65.31 607 LYS A O 1
ATOM 4772 N N . MET A 1 608 ? 42.076 30.210 4.605 1.00 58.25 608 MET A N 1
ATOM 4773 C CA . MET A 1 608 ? 41.988 29.284 5.748 1.00 58.25 608 MET A CA 1
ATOM 4774 C C . MET A 1 608 ? 42.178 27.814 5.342 1.00 58.25 608 MET A C 1
ATOM 4776 O O . MET A 1 608 ? 42.936 27.092 5.985 1.00 58.25 608 MET A O 1
ATOM 4780 N N . LEU A 1 609 ? 41.578 27.384 4.227 1.00 54.94 609 LEU A N 1
ATOM 4781 C CA . LEU A 1 609 ? 41.724 26.015 3.708 1.00 54.94 609 LEU A CA 1
ATOM 4782 C C . LEU A 1 609 ? 43.157 25.667 3.269 1.00 54.94 609 LEU A C 1
ATOM 4784 O O . LEU A 1 609 ? 43.559 24.508 3.341 1.00 54.94 609 LEU A O 1
ATOM 4788 N N . ARG A 1 610 ? 43.935 26.660 2.818 1.00 61.28 610 ARG A N 1
ATOM 4789 C CA . ARG A 1 610 ? 45.350 26.474 2.456 1.00 61.28 610 ARG A CA 1
ATOM 4790 C C . ARG A 1 610 ? 46.256 26.390 3.684 1.00 61.28 610 ARG A C 1
ATOM 4792 O O . ARG A 1 610 ? 47.179 25.586 3.675 1.00 61.28 610 ARG A O 1
ATOM 4799 N N . SER A 1 611 ? 45.946 27.139 4.742 1.00 56.72 611 SER A N 1
ATOM 4800 C CA . SER A 1 611 ? 46.648 27.052 6.030 1.00 56.72 611 SER A CA 1
ATOM 4801 C C . SER A 1 611 ? 46.446 25.684 6.694 1.00 56.72 611 SER A C 1
ATOM 4803 O O . SER A 1 611 ? 47.413 25.054 7.105 1.00 56.72 611 SER A O 1
ATOM 4805 N N . ALA A 1 612 ? 45.211 25.168 6.697 1.00 55.00 612 ALA A N 1
ATOM 4806 C CA . ALA A 1 612 ? 44.879 23.871 7.296 1.00 55.00 612 ALA A CA 1
ATOM 4807 C C . ALA A 1 612 ? 45.524 22.668 6.573 1.00 55.00 612 ALA A C 1
ATOM 4809 O O . ALA A 1 612 ? 45.793 21.641 7.190 1.00 55.00 612 ALA A O 1
ATOM 4810 N N . LYS A 1 613 ? 45.802 22.784 5.265 1.00 56.19 613 LYS A N 1
ATOM 4811 C CA . LYS A 1 613 ? 46.515 21.745 4.501 1.00 56.19 613 LYS A CA 1
ATOM 4812 C C . LYS A 1 613 ? 48.027 21.726 4.750 1.00 56.19 613 LYS A C 1
ATOM 4814 O O . LYS A 1 613 ? 48.621 20.669 4.588 1.00 56.19 613 LYS A O 1
ATOM 4819 N N . GLY A 1 614 ? 48.631 22.853 5.136 1.00 51.56 614 GLY A N 1
ATOM 4820 C CA . GLY A 1 614 ? 50.065 22.932 5.444 1.00 51.56 614 GLY A CA 1
ATOM 4821 C C . GLY A 1 614 ? 50.440 22.325 6.801 1.00 51.56 614 GLY A C 1
ATOM 4822 O O . GLY A 1 614 ? 51.529 21.782 6.946 1.00 51.56 614 GLY A O 1
ATOM 4823 N N . GLU A 1 615 ? 49.528 22.355 7.777 1.00 53.38 615 GLU A N 1
ATOM 4824 C CA . GLU A 1 615 ? 49.751 21.766 9.109 1.00 53.38 615 GLU A CA 1
ATOM 4825 C C . GLU A 1 615 ? 49.580 20.237 9.133 1.00 53.38 615 GLU A C 1
ATOM 4827 O O . GLU A 1 615 ? 50.203 19.559 9.948 1.00 53.38 615 GLU A O 1
ATOM 4832 N N . ALA A 1 616 ? 48.785 19.671 8.219 1.00 51.16 616 ALA A N 1
ATOM 4833 C CA . ALA A 1 616 ? 48.559 18.225 8.137 1.00 51.16 616 ALA A CA 1
ATOM 4834 C C . ALA A 1 616 ? 49.743 17.447 7.527 1.00 51.16 616 ALA A C 1
ATOM 4836 O O . ALA A 1 616 ? 49.866 16.251 7.762 1.00 51.16 616 ALA A O 1
ATOM 4837 N N . SER A 1 617 ? 50.630 18.106 6.775 1.00 52.94 617 SER A N 1
ATOM 4838 C CA . SER A 1 617 ? 51.807 17.481 6.148 1.00 52.94 617 SER A CA 1
ATOM 4839 C C . SER A 1 617 ? 53.071 17.475 7.020 1.00 52.94 617 SER A C 1
ATOM 4841 O O . SER A 1 617 ? 54.101 16.989 6.570 1.00 52.94 617 SER A O 1
ATOM 4843 N N . GLY A 1 618 ? 53.025 18.026 8.239 1.00 52.81 618 GLY A N 1
ATOM 4844 C CA . GLY A 1 618 ? 54.194 18.169 9.121 1.00 52.81 618 GLY A CA 1
ATOM 4845 C C . GLY A 1 618 ? 54.247 17.219 10.322 1.00 52.81 618 GLY A C 1
ATOM 4846 O O . GLY A 1 618 ? 55.065 17.447 11.206 1.00 52.81 618 GLY A O 1
ATOM 4847 N N . LYS A 1 619 ? 53.362 16.214 10.412 1.00 54.69 619 LYS A N 1
ATOM 4848 C CA . LYS A 1 619 ? 53.262 15.320 11.586 1.00 54.69 619 LYS A CA 1
ATOM 4849 C C . LYS A 1 619 ? 53.589 13.842 11.357 1.00 54.69 619 LYS A C 1
ATOM 4851 O O . LYS A 1 619 ? 53.594 13.107 12.336 1.00 54.69 619 LYS A O 1
ATOM 4856 N N . ASP A 1 620 ? 53.952 13.447 10.141 1.00 53.19 620 ASP A N 1
ATOM 4857 C CA . ASP A 1 620 ? 54.586 12.151 9.874 1.00 53.19 620 ASP A CA 1
ATOM 4858 C C . ASP A 1 620 ? 56.002 12.419 9.340 1.00 53.19 620 ASP A C 1
ATOM 4860 O O . ASP A 1 620 ? 56.200 12.607 8.138 1.00 53.19 620 ASP A O 1
ATOM 4864 N N . GLY A 1 621 ? 56.970 12.529 10.252 1.00 42.62 621 GLY A N 1
ATOM 4865 C CA . GLY A 1 621 ? 58.383 12.783 9.966 1.00 42.62 621 GLY A CA 1
ATOM 4866 C C . GLY A 1 621 ? 59.258 12.403 11.144 1.00 42.62 621 GLY A C 1
ATOM 4867 O O . GLY A 1 621 ? 59.025 12.983 12.229 1.00 42.62 621 GLY A O 1
#

Sequence (621 aa):
MRRHLATALLATAASALVPPAAPRRSKALRTRDAGVAHKIPIIEGEAVDPASDPSRPRWLYAPSKVPNASHWDVVLDARSPSEFEEDRILGALSTPVLDDDERAEVGTLYASNSFQARVRGASLVANRLAHILQDDRIATLPRDARILVYCWRGGDRSGSLAHALSRIGWHVALLQGGYKAYRKLVREALYEDSEGALLRNCVAIGGATGSGKGLILDALSARGAQVIDLEGLASHRGSILGAEPGVKQPTQKHFESRLYNALKALDPSRPTFVELESAKIGRLDVPRPIFRRLIEAPVVEVQVPVESRVKWIREGYSHFEDGGEGTAQLRRLLDFCAPTAGKKTVARWNSLIDQEDWDAFVTDMLESHYDVGYQRSRARDRRNAGVSQEEPFYVDMASTRDDDVSTCAAQILERFSRPKLRVAVHKPSRQPLTVMHASLREGETGEVSAEELTNDQIVKFVREEVTDQEVNELVWRCLGYKRTSDGWNADHVFPKWAAKYPQPPDLIGVTRTYSKDVDEVVLRANQALVASIPMKYKGGIKEHLRKVGWTGYLLEGLTPNKTRRAQCANWVLYYREALFGKSLEELKAARSRDIEAENEKLRRAGKMLRSAKGEASGKDG

InterPro domains:
  IPR001763 Rhodanese-like domain [PF00581] (70-183)
  IPR001763 Rhodanese-like domain [PS50206] (74-191)
  IPR001763 Rhodanese-like domain [SM00450] (55-188)
  IPR014952 Protein of unknown function DUF1823 [PF08853] (453-576)
  IPR017582 tRNA 2-selenouridine synthase [PTHR30401] (73-393)
  IPR017582 tRNA 2-selenouridine synthase [TIGR03167] (73-383)
  IPR036873 Rhodanese-like domain superfamily [G3DSA:3.40.250.10] (68-188)
  IPR036873 Rhodanese-like domain superfamily [SSF52821] (74-188)
  IPR058840 tRNA 2-selenouridine synthase, AAA domain [PF26341] (202-318)

Organism: NCBI:txid35677

pLDDT: mean 78.82, std 20.71, range [23.33, 97.88]

Radius of gyration: 32.85 Å; chains: 1; bounding box: 90×104×74 Å